Protein AF-A0A7S2ZN43-F1 (afdb_monomer)

Sequence (414 aa):
VHLLRSKPTLCAWQCLNLHALNFLLQSHEDKIRIILNKADLIDSQQLMRVYGALMWSLGKVVKSPEVIRVFLGSFWDQPLALTGKTNEKLFAAEKEDLISDLRGLPHNAALRRVNELVKRARLAKVHALLISHLRSSMPYLWGHEKKQKKLVGRLDQEYRKVSKLHDLAPGDFPSMDKFRAGLERFEISEFPSLSQRLVDVCDVALTRDVPNLILRIQGLEEKQEGQGQGSRLNPPTPKAPHEYSSPNPRPLDNMASPAT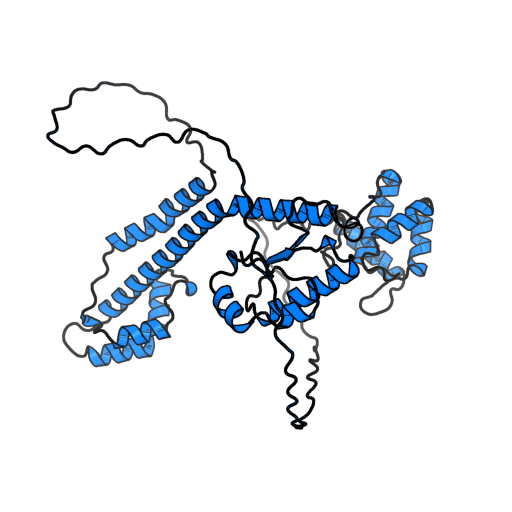NFFDGDVSPMKSASRQLTHDGDLEEEVATWNIQESTENPFSDGFEHDSGFEVGQDDWVVSVADKTKWTNSFYELGPSGHPPTVTGQQVRPIMVDSGLPTQALRKIWDLVDISGRGALDDEEFALAMYVISDAKVNGVESIPDELPRSFLPPSKR

Nearest PDB structures (foldseek):
  4cid-assembly1_A-2  TM=4.606E-01  e=5.670E-20  Mus musculus
  2qpt-assembly1_A-2  TM=4.633E-01  e=4.959E-19  Mus musculus
  5mtv-assembly1_A-2  TM=7.172E-01  e=2.112E-13  Mus musculus
  5mvf-assembly1_A-2  TM=7.390E-01  e=9.733E-13  Mus musculus
  7sox-assembly1_A  TM=4.895E-01  e=5.992E-16  Mus musculus

Mean predicted aligned error: 21.04 Å

Secondary structure (DSSP, 8-state):
-----S---GGGGGGS-HHHHHHHHTTTGGG--EEEETGGGS-HHHHHHHHHHHHHHHHHH---SSPPPEEEE--SSSPPPGGGGGGHHHHHHHHHHHHHHHHHHHHHHHHHHHHHHHHHHHHHHHHHHHHHHHHHTS-SSS-HHHHHHHHHHTHHHHHHHHHHHHT--GGGSPPHHHHHHHHTTS-GGGSPPP-HHHHHHHHHIIIIIHHHHHHHHTT-----PPPPP-----------------PPPPP------------------------------------------------------------------SS-HHHHHHHHHHHHHT--BTTTTBEEHHHHHHHHHHTT--HHHHHHHHHHH-TT-SSEE-HHHHHHHHHHHHHHHHH-GGGS-SS--GGGS-GGG-

pLDDT: mean 72.45, std 26.02, range [23.77, 97.12]

Structure (mmCIF, N/CA/C/O backbone):
data_AF-A0A7S2ZN43-F1
#
_entry.id   AF-A0A7S2ZN43-F1
#
loop_
_atom_site.group_PDB
_atom_site.id
_atom_site.type_symbol
_atom_site.label_atom_id
_atom_site.label_alt_id
_atom_site.label_comp_id
_atom_site.label_asym_id
_atom_site.label_entity_id
_atom_site.label_seq_id
_atom_site.pdbx_PDB_ins_code
_atom_site.Cartn_x
_atom_site.Cartn_y
_atom_site.Cartn_z
_atom_site.occupancy
_atom_site.B_iso_or_equiv
_atom_site.auth_seq_id
_atom_site.auth_comp_id
_atom_site.auth_asym_id
_atom_site.auth_atom_id
_atom_site.pdbx_PDB_model_num
ATOM 1 N N . VAL A 1 1 ? -11.676 2.104 -18.987 1.00 28.34 1 VAL A N 1
ATOM 2 C CA . VAL A 1 1 ? -10.692 2.544 -20.001 1.00 28.34 1 VAL A CA 1
ATOM 3 C C . VAL A 1 1 ? -11.284 3.729 -20.752 1.00 28.34 1 VAL A C 1
ATOM 5 O O . VAL A 1 1 ? -12.098 3.526 -21.642 1.00 28.34 1 VAL A O 1
ATOM 8 N N . HIS A 1 2 ? -10.964 4.962 -20.354 1.00 29.39 2 HIS A N 1
ATOM 9 C CA . HIS A 1 2 ? -11.297 6.135 -21.167 1.00 29.39 2 HIS A CA 1
ATOM 10 C C . HIS A 1 2 ? -10.140 6.372 -22.136 1.00 29.39 2 HIS A C 1
ATOM 12 O O . HIS A 1 2 ? -9.078 6.843 -21.746 1.00 29.39 2 HIS A O 1
ATOM 18 N N . LEU A 1 3 ? -10.330 5.968 -23.392 1.00 30.52 3 LEU A N 1
ATOM 19 C CA . LEU A 1 3 ? -9.360 6.180 -24.461 1.00 30.52 3 LEU A CA 1
ATOM 20 C C . LEU A 1 3 ? -9.508 7.625 -24.961 1.00 30.52 3 LEU A C 1
ATOM 22 O O . LEU A 1 3 ? -10.436 7.937 -25.707 1.00 30.52 3 LEU A O 1
ATOM 26 N N . LEU A 1 4 ? -8.613 8.521 -24.539 1.00 34.06 4 LEU A N 1
ATOM 27 C CA . LEU A 1 4 ? -8.532 9.868 -25.105 1.00 34.06 4 LEU A CA 1
ATOM 28 C C . LEU A 1 4 ? -7.983 9.764 -26.533 1.00 34.06 4 LEU A C 1
ATOM 30 O O . LEU A 1 4 ? -6.807 9.500 -26.774 1.00 34.06 4 LEU A O 1
ATOM 34 N N . ARG A 1 5 ? -8.887 9.913 -27.502 1.00 32.84 5 ARG A N 1
ATOM 35 C CA . ARG A 1 5 ? -8.640 9.765 -28.940 1.00 32.84 5 ARG A CA 1
ATOM 36 C C . ARG A 1 5 ? -8.355 11.128 -29.592 1.00 32.84 5 ARG A C 1
ATOM 38 O O . ARG A 1 5 ? -8.953 11.453 -30.607 1.00 32.84 5 ARG A O 1
ATOM 45 N N . SER A 1 6 ? -7.447 11.939 -29.046 1.00 35.81 6 SER A N 1
ATOM 46 C CA . SER A 1 6 ? -7.035 13.203 -29.686 1.00 35.81 6 SER A CA 1
ATOM 47 C C . SER A 1 6 ? -5.519 13.303 -29.831 1.00 35.81 6 SER A C 1
ATOM 49 O O . SER A 1 6 ? -4.766 12.653 -29.111 1.00 35.81 6 SER A O 1
ATOM 51 N N . LYS A 1 7 ? -5.069 14.060 -30.838 1.00 38.50 7 LYS A N 1
ATOM 52 C CA . LYS A 1 7 ? -3.650 14.351 -31.098 1.00 38.50 7 LYS A CA 1
ATOM 53 C C . LYS A 1 7 ? -2.992 14.956 -29.841 1.00 38.50 7 LYS A C 1
ATOM 55 O O . LYS A 1 7 ? -3.685 15.665 -29.106 1.00 38.50 7 LYS A O 1
ATOM 60 N N . PRO A 1 8 ? -1.692 14.706 -29.590 1.00 39.56 8 PRO A N 1
ATOM 61 C CA . PRO A 1 8 ? -0.999 15.214 -28.414 1.00 39.56 8 PRO A CA 1
ATOM 62 C C . PRO A 1 8 ? -0.679 16.698 -28.626 1.00 39.56 8 PRO A C 1
ATOM 64 O O . PRO A 1 8 ? 0.428 17.078 -28.979 1.00 39.56 8 PRO A O 1
ATOM 67 N N . THR A 1 9 ? -1.678 17.557 -28.469 1.00 40.81 9 THR A N 1
ATOM 68 C CA . THR A 1 9 ? -1.473 19.002 -28.338 1.00 40.81 9 THR A CA 1
ATOM 69 C C . THR A 1 9 ? -1.772 19.386 -26.898 1.00 40.81 9 THR A C 1
ATOM 71 O O . THR A 1 9 ? -2.823 19.005 -26.380 1.00 40.81 9 THR A O 1
ATOM 74 N N . LEU A 1 10 ? -0.872 20.158 -26.278 1.00 39.22 10 LEU A N 1
ATOM 75 C CA . LEU A 1 10 ? -0.950 20.687 -24.903 1.00 39.22 10 LEU A CA 1
ATOM 76 C C . LEU A 1 10 ? -2.352 21.193 -24.495 1.00 39.22 10 LEU A C 1
ATOM 78 O O . LEU A 1 10 ? -2.755 21.031 -23.348 1.00 39.22 10 LEU A O 1
ATOM 82 N N . CYS A 1 11 ? -3.128 21.726 -25.443 1.00 35.09 11 CYS A N 1
ATOM 83 C CA . CYS A 1 11 ? -4.494 22.217 -25.231 1.00 35.09 11 CYS A CA 1
ATOM 84 C C . CYS A 1 11 ? -5.530 21.145 -24.831 1.00 35.09 11 CYS A C 1
ATOM 86 O O . CYS A 1 11 ? -6.485 21.468 -24.134 1.00 35.09 11 CYS A O 1
ATOM 88 N N . ALA A 1 12 ? -5.380 19.876 -25.231 1.00 38.94 12 ALA A N 1
ATOM 89 C CA . ALA A 1 12 ? -6.409 18.859 -24.966 1.00 38.94 12 ALA A CA 1
ATOM 90 C C . ALA A 1 12 ? -6.491 18.454 -23.479 1.00 38.94 12 ALA A C 1
ATOM 92 O O . ALA A 1 12 ? -7.542 18.019 -23.012 1.00 38.94 12 ALA A O 1
ATOM 93 N N . TRP A 1 13 ? -5.401 18.628 -22.725 1.00 45.47 13 TRP A N 1
ATOM 94 C CA . TRP A 1 13 ? -5.322 18.227 -21.318 1.00 45.47 13 TRP A CA 1
ATOM 95 C C . TRP A 1 13 ? -5.844 19.289 -20.344 1.00 45.47 13 TRP A C 1
ATOM 97 O O . TRP A 1 13 ? -6.286 18.933 -19.255 1.00 45.47 13 TRP A O 1
ATOM 107 N N . GLN A 1 14 ? -5.915 20.563 -20.754 1.00 39.22 14 GLN A N 1
ATOM 108 C CA . GLN A 1 14 ? -6.600 21.616 -19.985 1.00 39.22 14 GLN A CA 1
ATOM 109 C C . GLN A 1 14 ? -8.124 21.407 -19.900 1.00 39.22 14 GLN A C 1
ATOM 111 O O . GLN A 1 14 ? -8.769 21.987 -19.031 1.00 39.22 14 GLN A O 1
ATOM 116 N N . CYS A 1 15 ? -8.708 20.561 -20.757 1.00 42.09 15 CYS A N 1
ATOM 117 C CA . CYS A 1 15 ? -10.147 20.277 -20.776 1.00 42.09 15 CYS A CA 1
ATOM 118 C C . CYS A 1 15 ? -10.557 19.006 -20.020 1.00 42.09 15 CYS A C 1
ATOM 120 O O . CYS A 1 15 ? -11.745 18.669 -20.011 1.00 42.09 15 CYS A O 1
ATOM 122 N N . LEU A 1 16 ? -9.628 18.278 -19.388 1.00 51.59 16 LEU A N 1
ATOM 123 C CA . LEU A 1 16 ? -10.029 17.178 -18.517 1.00 51.59 16 LEU A CA 1
ATOM 124 C C . LEU A 1 16 ? -10.727 17.795 -17.300 1.00 51.59 16 LEU A C 1
ATOM 126 O O . LEU A 1 16 ? -10.144 18.613 -16.597 1.00 51.59 16 LEU A O 1
ATOM 130 N N . ASN A 1 17 ? -11.996 17.459 -17.070 1.00 55.09 17 ASN A N 1
ATOM 131 C CA . ASN A 1 17 ? -12.773 18.018 -15.967 1.00 55.09 17 ASN A CA 1
ATOM 132 C C . ASN A 1 17 ? -12.228 17.466 -14.632 1.00 55.09 17 ASN A C 1
ATOM 134 O O . ASN A 1 17 ? -12.716 16.460 -14.115 1.00 55.09 17 ASN A O 1
ATOM 138 N N . LEU A 1 18 ? -11.161 18.094 -14.117 1.00 54.41 18 LEU A N 1
ATOM 139 C CA . LEU A 1 18 ? -10.381 17.667 -12.947 1.00 54.41 18 LEU A CA 1
ATOM 140 C C . LEU A 1 18 ? -11.270 17.390 -11.720 1.00 54.41 18 LEU A C 1
ATOM 142 O O . LEU A 1 18 ? -10.973 16.497 -10.930 1.00 54.41 18 LEU A O 1
ATOM 146 N N . HIS A 1 19 ? -12.395 18.101 -11.592 1.00 55.22 19 HIS A N 1
ATOM 147 C CA . HIS A 1 19 ? -13.371 17.902 -10.518 1.00 55.22 19 HIS A CA 1
ATOM 148 C C . HIS A 1 19 ? -14.107 16.555 -10.600 1.00 55.22 19 HIS A C 1
ATOM 150 O O . HIS A 1 19 ? -14.265 15.883 -9.582 1.00 55.22 19 HIS A O 1
ATOM 156 N N . ALA A 1 20 ? -14.524 16.130 -11.797 1.00 57.75 20 ALA A N 1
ATOM 157 C CA . ALA A 1 20 ? -15.157 14.824 -11.994 1.00 57.75 20 ALA A CA 1
ATOM 158 C C . ALA A 1 20 ? -14.153 13.676 -11.800 1.00 57.75 20 ALA A C 1
ATOM 160 O O . ALA A 1 20 ? -14.502 12.623 -11.264 1.00 57.75 20 ALA A O 1
ATOM 161 N N . LEU A 1 21 ? -12.892 13.900 -12.186 1.00 60.69 21 LEU A N 1
ATOM 162 C CA . LEU A 1 21 ? -11.811 12.943 -11.980 1.00 60.69 21 LEU A CA 1
ATOM 163 C C . LEU A 1 21 ? -11.534 12.741 -10.480 1.00 60.69 21 LEU A C 1
ATOM 165 O O . LEU A 1 21 ? -11.460 11.607 -10.030 1.00 60.69 21 LEU A O 1
ATOM 169 N N . ASN A 1 22 ? -11.489 13.815 -9.687 1.00 60.47 22 ASN A N 1
ATOM 170 C CA . ASN A 1 22 ? -11.260 13.754 -8.238 1.00 60.47 22 ASN A CA 1
ATOM 171 C C . ASN A 1 22 ? -12.237 12.803 -7.512 1.00 60.47 22 ASN A C 1
ATOM 173 O O . ASN A 1 22 ? -11.821 11.972 -6.708 1.00 60.47 22 ASN A O 1
ATOM 177 N N . PHE A 1 23 ? -13.532 12.867 -7.845 1.00 59.72 23 PHE A N 1
ATOM 178 C CA . PHE A 1 23 ? -14.548 12.014 -7.216 1.00 59.72 23 PHE A CA 1
ATOM 179 C C . PHE A 1 23 ? -14.416 10.533 -7.616 1.00 59.72 23 PHE A C 1
ATOM 181 O O . PHE A 1 23 ? -14.664 9.643 -6.806 1.00 59.72 23 PHE A O 1
ATOM 188 N N . LEU A 1 24 ? -13.996 10.260 -8.856 1.00 57.81 24 LEU A N 1
ATOM 189 C CA . LEU A 1 24 ? -13.744 8.902 -9.352 1.00 57.81 24 LEU A CA 1
ATOM 190 C C . LEU A 1 24 ? -12.450 8.296 -8.789 1.00 57.81 24 LEU A C 1
ATOM 192 O O . LEU A 1 24 ? -12.391 7.083 -8.583 1.00 57.81 24 LEU A O 1
ATOM 196 N N . LEU A 1 25 ? -11.427 9.123 -8.553 1.00 62.91 25 LEU A N 1
ATOM 197 C CA . LEU A 1 25 ? -10.108 8.683 -8.098 1.00 62.91 25 LEU A CA 1
ATOM 198 C C . LEU A 1 25 ? -10.122 8.293 -6.611 1.00 62.91 25 LEU A C 1
ATOM 200 O O . LEU A 1 25 ? -9.711 7.184 -6.291 1.00 62.91 25 LEU A O 1
ATOM 204 N N . GLN A 1 26 ? -10.690 9.122 -5.723 1.00 61.00 26 GLN A N 1
ATOM 205 C CA . GLN A 1 26 ? -10.541 9.006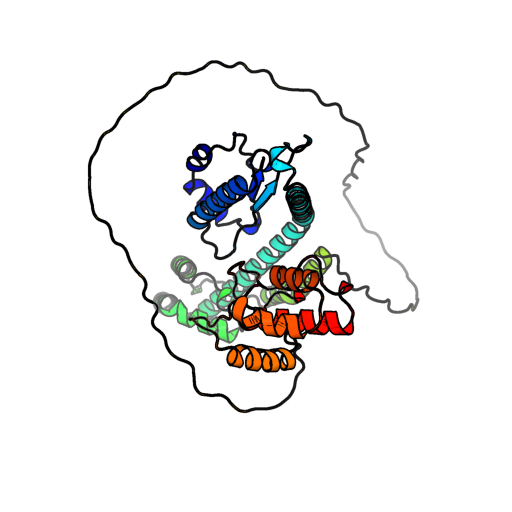 -4.256 1.00 61.00 26 GLN A CA 1
ATOM 206 C C . GLN A 1 26 ? -10.957 7.665 -3.618 1.00 61.00 26 GLN A C 1
ATOM 208 O O . GLN A 1 26 ? -10.573 7.384 -2.488 1.00 61.00 26 GLN A O 1
ATOM 213 N N . SER A 1 27 ? -11.773 6.842 -4.284 1.00 57.72 27 SER A N 1
ATOM 214 C CA . SER A 1 27 ? -12.232 5.549 -3.738 1.00 57.72 27 SER A CA 1
ATOM 215 C C . SER A 1 27 ? -11.644 4.323 -4.443 1.00 57.72 27 SER A C 1
ATOM 217 O O . SER A 1 27 ? -11.909 3.192 -4.026 1.00 57.72 27 SER A O 1
ATOM 219 N N . HIS A 1 28 ? -10.907 4.513 -5.541 1.00 65.94 28 HIS A N 1
ATOM 220 C CA . HIS A 1 28 ? -10.516 3.442 -6.464 1.00 65.94 28 HIS A CA 1
ATOM 221 C C . HIS A 1 28 ? -9.102 3.614 -7.034 1.00 65.94 28 HIS A C 1
ATOM 223 O O . HIS A 1 28 ? -8.819 3.069 -8.100 1.00 65.94 28 HIS A O 1
ATOM 229 N N . GLU A 1 29 ? -8.229 4.370 -6.365 1.00 64.75 29 GLU A N 1
ATOM 230 C CA . GLU A 1 29 ? -6.869 4.694 -6.834 1.00 64.75 29 GLU A CA 1
ATOM 231 C C . GLU A 1 29 ? -6.078 3.442 -7.244 1.00 64.75 29 GLU A C 1
ATOM 233 O O . GLU A 1 29 ? -5.477 3.396 -8.315 1.00 64.75 29 GLU A O 1
ATOM 238 N N . ASP A 1 30 ? -6.218 2.361 -6.477 1.00 64.31 30 ASP A N 1
ATOM 239 C CA . ASP A 1 30 ? -5.614 1.049 -6.719 1.00 64.31 30 ASP A CA 1
ATOM 240 C C . ASP A 1 30 ? -6.095 0.350 -8.011 1.00 64.31 30 ASP A C 1
ATOM 242 O O . ASP A 1 30 ? -5.441 -0.564 -8.520 1.00 64.31 30 ASP A O 1
ATOM 246 N N . LYS A 1 31 ? -7.242 0.764 -8.566 1.00 71.50 31 LYS A N 1
ATOM 247 C CA . LYS A 1 31 ? -7.827 0.267 -9.831 1.00 71.50 31 LYS A CA 1
ATOM 248 C C . LYS A 1 31 ? -7.444 1.111 -11.034 1.00 71.50 31 LYS A C 1
ATOM 250 O O . LYS A 1 31 ? -7.784 0.748 -12.162 1.00 71.50 31 LYS A O 1
ATOM 255 N N . ILE A 1 32 ? -6.824 2.258 -10.804 1.00 79.00 32 ILE A N 1
ATOM 256 C CA . ILE A 1 32 ? -6.543 3.214 -11.858 1.00 79.00 32 ILE A CA 1
ATOM 257 C C . ILE A 1 32 ? -5.178 2.887 -12.445 1.00 79.00 32 ILE A C 1
ATOM 259 O O . ILE A 1 32 ? -4.205 2.612 -11.745 1.00 79.00 32 ILE A O 1
ATOM 263 N N . ARG A 1 33 ? -5.141 2.856 -13.772 1.00 85.44 33 ARG A N 1
ATOM 264 C CA . ARG A 1 33 ? -3.932 2.713 -14.573 1.00 85.44 33 ARG A CA 1
ATOM 265 C C . ARG A 1 33 ? -3.956 3.846 -15.572 1.00 85.44 33 ARG A C 1
ATOM 267 O O . ARG A 1 33 ? -4.944 4.014 -16.291 1.00 85.44 33 ARG A O 1
ATOM 274 N N . ILE A 1 34 ? -2.909 4.653 -15.564 1.00 89.62 34 ILE A N 1
ATOM 275 C CA . ILE A 1 34 ? -2.800 5.806 -16.448 1.00 89.62 34 ILE A CA 1
ATOM 276 C C . ILE A 1 34 ? -1.918 5.390 -17.613 1.00 89.62 34 ILE A C 1
ATOM 278 O O . ILE A 1 34 ? -0.856 4.822 -17.407 1.00 89.62 34 ILE A O 1
ATOM 282 N N . ILE A 1 35 ? -2.372 5.639 -18.837 1.00 93.69 35 ILE A N 1
ATOM 283 C CA . ILE A 1 35 ? -1.641 5.268 -20.049 1.00 93.69 35 ILE A CA 1
ATOM 284 C C . ILE A 1 35 ? -1.397 6.543 -20.849 1.00 93.69 35 ILE A C 1
ATOM 286 O O . ILE A 1 35 ? -2.353 7.171 -21.314 1.00 93.69 35 ILE A O 1
ATOM 290 N N . LEU A 1 36 ? -0.129 6.912 -21.032 1.00 93.69 36 LEU A N 1
ATOM 291 C CA . LEU A 1 36 ? 0.262 7.971 -21.956 1.00 93.69 36 LEU A CA 1
ATOM 292 C C . LEU A 1 36 ? 0.466 7.352 -23.339 1.00 93.69 36 LEU A C 1
ATOM 294 O O . LEU A 1 36 ? 1.551 6.895 -23.695 1.00 93.69 36 LEU A O 1
ATOM 298 N N . ASN A 1 37 ? -0.629 7.290 -24.092 1.00 93.19 37 ASN A N 1
ATOM 299 C CA . ASN A 1 37 ? -0.652 6.663 -25.407 1.00 93.19 37 ASN A CA 1
ATOM 300 C C . ASN A 1 37 ? -0.057 7.578 -26.495 1.00 93.19 37 ASN A C 1
ATOM 302 O O . ASN A 1 37 ? -0.102 8.803 -26.372 1.00 93.19 37 ASN A O 1
ATOM 306 N N . LYS A 1 38 ? 0.384 6.982 -27.611 1.00 92.12 38 LYS A N 1
ATOM 307 C CA . LYS A 1 38 ? 0.992 7.661 -28.772 1.00 92.12 38 LYS A CA 1
ATOM 308 C C . LYS A 1 38 ? 2.309 8.368 -28.447 1.00 92.12 38 LYS A C 1
ATOM 310 O O . LYS A 1 38 ? 2.640 9.382 -29.063 1.00 92.12 38 LYS A O 1
ATOM 315 N N . ALA A 1 39 ? 3.042 7.840 -27.470 1.00 91.88 39 ALA A N 1
ATOM 316 C CA . ALA A 1 39 ? 4.336 8.374 -27.060 1.00 91.88 39 ALA A CA 1
ATOM 317 C C . ALA A 1 39 ? 5.392 8.295 -28.178 1.00 91.88 39 ALA A C 1
ATOM 319 O O . ALA A 1 39 ? 6.351 9.057 -28.164 1.00 91.88 39 ALA A O 1
ATOM 320 N N . ASP A 1 40 ? 5.198 7.424 -29.173 1.00 91.56 40 ASP A N 1
ATOM 321 C CA . ASP A 1 40 ? 6.091 7.289 -30.328 1.00 91.56 40 ASP A CA 1
ATOM 322 C C . ASP A 1 40 ? 6.051 8.471 -31.310 1.00 91.56 40 ASP A C 1
ATOM 324 O O . ASP A 1 40 ? 6.963 8.635 -32.118 1.00 91.56 40 ASP A O 1
ATOM 328 N N . LEU A 1 41 ? 5.008 9.304 -31.253 1.00 90.12 41 LEU A N 1
ATOM 329 C CA . LEU A 1 41 ? 4.836 10.443 -32.162 1.00 90.12 41 LEU A CA 1
ATOM 330 C C . LEU A 1 41 ? 5.673 11.673 -31.780 1.00 90.12 41 LEU A C 1
ATOM 332 O O . LEU A 1 41 ? 5.679 12.652 -32.527 1.00 90.12 41 LEU A O 1
ATOM 336 N N . ILE A 1 42 ? 6.337 11.645 -30.626 1.00 88.88 42 ILE A N 1
ATOM 337 C CA . ILE A 1 42 ? 7.120 12.752 -30.074 1.00 88.88 42 ILE A CA 1
ATOM 338 C C . ILE A 1 42 ? 8.526 12.273 -29.708 1.00 88.88 42 ILE A C 1
ATOM 340 O O . ILE A 1 42 ? 8.740 11.093 -29.436 1.00 88.88 42 ILE A O 1
ATOM 344 N N . ASP A 1 43 ? 9.497 13.187 -29.731 1.00 87.06 43 ASP A N 1
ATOM 345 C CA . ASP A 1 43 ? 10.875 12.882 -29.334 1.00 87.06 43 ASP A CA 1
ATOM 346 C C . ASP A 1 43 ? 11.006 12.708 -27.807 1.00 87.06 43 ASP A C 1
ATOM 348 O O . ASP A 1 43 ? 10.095 13.036 -27.041 1.00 87.06 43 ASP A O 1
ATOM 352 N N . SER A 1 44 ? 12.152 12.202 -27.342 1.00 85.88 44 SER A N 1
ATOM 353 C CA . SER A 1 44 ? 12.377 11.924 -25.917 1.00 85.88 44 SER A CA 1
ATOM 354 C C . SER A 1 44 ? 12.271 13.175 -25.029 1.00 85.88 44 SER A C 1
ATOM 356 O O . SER A 1 44 ? 11.759 13.087 -23.915 1.00 85.88 44 SER A O 1
ATOM 358 N N . GLN A 1 45 ? 12.691 14.357 -25.499 1.00 85.81 45 GLN A N 1
ATOM 359 C CA . GLN A 1 45 ? 12.600 15.586 -24.699 1.00 85.81 45 GLN A CA 1
ATOM 360 C C . GLN A 1 45 ? 11.149 16.050 -24.555 1.00 85.81 45 GLN A C 1
ATOM 362 O O . GLN A 1 45 ? 10.707 16.421 -23.465 1.00 85.81 45 GLN A O 1
ATOM 367 N N . GLN A 1 46 ? 10.389 16.019 -25.647 1.00 85.06 46 GLN A N 1
ATOM 368 C CA . GLN A 1 46 ? 8.965 16.326 -25.649 1.00 85.06 46 GLN A CA 1
ATOM 369 C C . GLN A 1 46 ? 8.185 15.317 -24.809 1.00 85.06 46 GLN A C 1
ATOM 371 O O . GLN A 1 46 ? 7.311 15.724 -24.046 1.00 85.06 46 GLN A O 1
ATOM 376 N N . LEU A 1 47 ? 8.533 14.031 -24.885 1.00 87.81 47 LEU A N 1
ATOM 377 C CA . LEU A 1 47 ? 7.933 12.983 -24.065 1.00 87.81 47 LEU A CA 1
ATOM 378 C C . LEU A 1 47 ? 8.094 13.278 -22.574 1.00 87.81 47 LEU A C 1
ATOM 380 O O . LEU A 1 47 ? 7.099 13.278 -21.849 1.00 87.81 47 LEU A O 1
ATOM 384 N N . MET A 1 48 ? 9.303 13.625 -22.128 1.00 88.69 48 MET A N 1
ATOM 385 C CA . MET A 1 48 ? 9.547 13.982 -20.728 1.00 88.69 48 MET A CA 1
ATOM 386 C C . MET A 1 48 ? 8.803 15.252 -20.302 1.00 88.69 48 MET A C 1
ATOM 388 O O . MET A 1 48 ? 8.284 15.312 -19.188 1.00 88.69 48 MET A O 1
ATOM 392 N N . ARG A 1 49 ? 8.672 16.248 -21.190 1.00 87.38 49 ARG A N 1
ATOM 393 C CA . ARG A 1 49 ? 7.870 17.457 -20.917 1.00 87.38 49 ARG A CA 1
ATOM 394 C C . ARG A 1 49 ? 6.386 17.134 -20.750 1.00 87.38 49 ARG A C 1
ATOM 396 O O . ARG A 1 49 ? 5.756 17.635 -19.822 1.00 87.38 49 ARG A O 1
ATOM 403 N N . VAL A 1 50 ? 5.827 16.296 -21.625 1.00 86.75 50 VAL A N 1
ATOM 404 C CA . VAL A 1 50 ? 4.419 15.870 -21.549 1.00 86.75 50 VAL A CA 1
ATOM 405 C C . VAL A 1 50 ? 4.179 15.015 -20.304 1.00 86.75 50 VAL A C 1
ATOM 407 O O . VAL A 1 50 ? 3.188 15.223 -19.607 1.00 86.75 50 VAL A O 1
ATOM 410 N N . TYR A 1 51 ? 5.097 14.101 -19.988 1.00 87.62 51 TYR A N 1
ATOM 411 C CA . TYR A 1 51 ? 5.039 13.273 -18.786 1.00 87.62 51 TYR A CA 1
ATOM 412 C C . TYR A 1 51 ? 5.083 14.112 -17.503 1.00 87.62 51 TYR A C 1
ATOM 414 O O . TYR A 1 51 ? 4.218 13.968 -16.640 1.00 87.62 51 TYR A O 1
ATOM 422 N N . GLY A 1 52 ? 6.037 15.042 -17.399 1.00 87.50 52 GLY A N 1
ATOM 423 C CA . GLY A 1 52 ? 6.146 15.945 -16.253 1.00 87.50 52 GLY A CA 1
ATOM 424 C C . GLY A 1 52 ? 4.895 16.806 -16.072 1.00 87.50 52 GLY A C 1
ATOM 425 O O . GLY A 1 52 ? 4.379 16.916 -14.961 1.00 87.50 52 GLY A O 1
ATOM 426 N N . ALA A 1 53 ? 4.346 17.348 -17.166 1.00 87.19 53 ALA A N 1
ATOM 427 C CA . ALA A 1 53 ? 3.094 18.104 -17.130 1.00 87.19 53 ALA A CA 1
ATOM 428 C C . ALA A 1 53 ? 1.909 17.248 -16.644 1.00 87.19 53 ALA A C 1
ATOM 430 O O . ALA A 1 53 ? 1.115 17.710 -15.823 1.00 87.19 53 ALA A O 1
ATOM 431 N N . LEU A 1 54 ? 1.811 15.993 -17.099 1.00 85.50 54 LEU A N 1
ATOM 432 C CA . LEU A 1 54 ? 0.785 15.048 -16.654 1.00 85.50 54 LEU A CA 1
ATOM 433 C C . LEU A 1 54 ? 0.891 14.772 -15.149 1.00 85.50 54 LEU A C 1
ATOM 435 O O . LEU A 1 54 ? -0.106 14.891 -14.439 1.00 85.50 54 LEU A O 1
ATOM 439 N N . MET A 1 55 ? 2.086 14.440 -14.657 1.00 84.50 55 MET A N 1
ATOM 440 C CA . MET A 1 55 ? 2.308 14.147 -13.237 1.00 84.50 55 MET A CA 1
ATOM 441 C C . MET A 1 55 ? 2.045 15.367 -12.353 1.00 84.50 55 MET A C 1
ATOM 443 O O . MET A 1 55 ? 1.413 15.241 -11.305 1.00 84.50 55 MET A O 1
ATOM 447 N N . TRP A 1 56 ? 2.435 16.560 -12.809 1.00 86.12 56 TRP A N 1
ATOM 448 C CA . TRP A 1 56 ? 2.122 17.813 -12.125 1.00 86.12 56 TRP A CA 1
ATOM 449 C C . TRP A 1 56 ? 0.612 18.033 -11.995 1.00 86.12 56 TRP A C 1
ATOM 451 O O . TRP A 1 56 ? 0.120 18.362 -10.916 1.00 86.12 56 TRP A O 1
ATOM 461 N N . SER A 1 57 ? -0.145 17.822 -13.077 1.00 84.94 57 SER A N 1
ATOM 462 C CA . SER A 1 57 ? -1.607 17.919 -13.043 1.00 84.94 57 SER A CA 1
ATOM 463 C C . SER A 1 57 ? -2.239 16.850 -12.152 1.00 84.94 57 SER A C 1
ATOM 465 O O . SER A 1 57 ? -3.153 17.166 -11.392 1.00 84.94 57 SER A O 1
ATOM 467 N N . LEU A 1 58 ? -1.745 15.610 -12.195 1.00 80.94 58 LEU A N 1
ATOM 468 C CA . LEU A 1 58 ? -2.226 14.530 -11.332 1.00 80.94 58 LEU A CA 1
ATOM 469 C C . LEU A 1 58 ? -2.001 14.845 -9.854 1.00 80.94 58 LEU A C 1
ATOM 471 O O . LEU A 1 58 ? -2.928 14.666 -9.074 1.00 80.94 58 LEU A O 1
ATOM 475 N N . GLY A 1 59 ? -0.849 15.406 -9.479 1.00 81.38 59 GLY A N 1
ATOM 476 C CA . GLY A 1 59 ? -0.560 15.804 -8.097 1.00 81.38 59 GLY A CA 1
ATOM 477 C C . GLY A 1 59 ? -1.486 16.894 -7.539 1.00 81.38 59 GLY A C 1
ATOM 478 O O . GLY A 1 59 ? -1.590 17.053 -6.327 1.00 81.38 59 GLY A O 1
ATOM 479 N N . LYS A 1 60 ? -2.202 17.643 -8.391 1.00 82.25 60 LYS A N 1
ATOM 480 C CA . LYS A 1 60 ? -3.242 18.592 -7.943 1.00 82.25 60 LYS A CA 1
ATOM 481 C C . LYS A 1 60 ? -4.590 17.924 -7.665 1.00 82.25 60 LYS A C 1
ATOM 483 O O . LYS A 1 60 ? -5.428 18.512 -6.985 1.00 82.25 60 LYS A O 1
ATOM 488 N N . VAL A 1 61 ? -4.821 16.731 -8.213 1.00 76.88 61 VAL A N 1
ATOM 489 C CA . VAL A 1 61 ? -6.116 16.030 -8.169 1.00 76.88 61 VAL A CA 1
ATOM 490 C C . VAL A 1 61 ? -6.073 14.837 -7.225 1.00 76.88 61 VAL A C 1
ATOM 492 O O . VAL A 1 61 ? -7.014 14.611 -6.468 1.00 76.88 61 VAL A O 1
ATOM 495 N N . VAL A 1 62 ? -4.989 14.071 -7.284 1.00 74.38 62 VAL A N 1
ATOM 496 C CA . VAL A 1 62 ? -4.739 12.896 -6.458 1.00 74.38 62 VAL A CA 1
ATOM 497 C C . VAL A 1 62 ? -4.250 13.391 -5.104 1.00 74.38 62 VAL A C 1
ATOM 499 O O . VAL A 1 62 ? -3.220 14.050 -5.013 1.00 74.38 62 VAL A O 1
ATOM 502 N N . LYS A 1 63 ? -5.016 13.102 -4.051 1.00 70.75 63 LYS A N 1
ATOM 503 C CA . LYS A 1 63 ? -4.703 13.519 -2.672 1.00 70.75 63 LYS A CA 1
ATOM 504 C C . LYS A 1 63 ? -3.911 12.464 -1.893 1.00 70.75 63 LYS A C 1
ATOM 506 O O . LYS A 1 63 ? -3.746 12.600 -0.684 1.00 70.75 63 LYS A O 1
ATOM 511 N N . SER A 1 64 ? -3.473 11.413 -2.576 1.00 66.94 64 SER A N 1
ATOM 512 C CA . SER A 1 64 ? -2.714 10.313 -1.998 1.00 66.94 64 SER A CA 1
ATOM 513 C C . SER A 1 64 ? -1.216 10.614 -2.004 1.00 66.94 64 SER A C 1
ATOM 515 O O . SER A 1 64 ? -0.724 11.182 -2.981 1.00 66.94 64 SER A O 1
ATOM 517 N N . PRO A 1 65 ? -0.482 10.242 -0.939 1.00 68.19 65 PRO A N 1
ATOM 518 C CA . PRO A 1 65 ? 0.976 10.324 -0.927 1.00 68.19 65 PRO A CA 1
ATOM 519 C C . PRO A 1 65 ? 1.633 9.307 -1.878 1.00 68.19 65 PRO A C 1
ATOM 521 O O . PRO A 1 65 ? 2.825 9.416 -2.151 1.00 68.19 65 PRO A O 1
ATOM 524 N N . GLU A 1 66 ? 0.881 8.324 -2.386 1.00 70.75 66 GLU A N 1
ATOM 525 C CA . GLU A 1 66 ? 1.382 7.318 -3.324 1.00 70.75 66 GLU A CA 1
ATOM 526 C C . GLU A 1 66 ? 1.360 7.831 -4.772 1.00 70.75 66 GLU A C 1
ATOM 528 O O . GLU A 1 66 ? 0.355 8.345 -5.271 1.00 70.75 66 GLU A O 1
ATOM 533 N N . VAL A 1 67 ? 2.478 7.657 -5.481 1.00 75.12 67 VAL A N 1
ATOM 534 C CA . VAL A 1 67 ? 2.604 8.068 -6.884 1.00 75.12 67 VAL A CA 1
ATOM 535 C C . VAL A 1 67 ? 1.899 7.055 -7.788 1.00 75.12 67 VAL A C 1
ATOM 537 O O . VAL A 1 67 ? 2.278 5.886 -7.850 1.00 75.12 67 VAL A O 1
ATOM 540 N N . ILE A 1 68 ? 0.893 7.507 -8.542 1.00 79.19 68 ILE A N 1
ATOM 541 C CA . ILE A 1 68 ? 0.201 6.654 -9.517 1.00 79.19 68 ILE A CA 1
ATOM 542 C C . ILE A 1 68 ? 1.141 6.324 -10.682 1.00 79.19 68 ILE A C 1
ATOM 544 O O . ILE A 1 68 ? 1.667 7.223 -11.340 1.00 79.19 68 ILE A O 1
ATOM 548 N N . ARG A 1 69 ? 1.292 5.029 -10.986 1.00 85.88 69 ARG A N 1
ATOM 549 C CA . ARG A 1 69 ? 2.074 4.562 -12.137 1.00 85.88 69 ARG A CA 1
ATOM 550 C C . ARG A 1 69 ? 1.419 4.955 -13.469 1.00 85.88 69 ARG A C 1
ATOM 552 O O . ARG A 1 69 ? 0.221 4.738 -13.681 1.00 85.88 69 ARG A O 1
ATOM 559 N N . VAL A 1 70 ? 2.234 5.479 -14.383 1.00 90.94 70 VAL A N 1
ATOM 560 C CA . VAL A 1 70 ? 1.853 5.847 -15.752 1.00 90.94 70 VAL A CA 1
ATOM 561 C C . VAL A 1 70 ? 2.610 4.964 -16.739 1.00 90.94 70 VAL A C 1
ATOM 563 O O . VAL A 1 70 ? 3.833 4.925 -16.696 1.00 90.94 70 VAL A O 1
ATOM 566 N N . PHE A 1 71 ? 1.888 4.307 -17.645 1.00 93.81 71 PHE A N 1
ATOM 567 C CA . PHE A 1 71 ? 2.468 3.458 -18.682 1.00 93.81 71 PHE A CA 1
ATOM 568 C C . PHE A 1 71 ? 2.682 4.236 -19.975 1.00 93.81 71 PHE A C 1
ATOM 570 O O . PHE A 1 71 ? 1.737 4.828 -20.512 1.00 93.81 71 PHE A O 1
ATOM 577 N N . LEU A 1 72 ? 3.915 4.240 -20.476 1.00 93.50 72 LEU A N 1
ATOM 578 C CA . LEU A 1 72 ? 4.315 4.996 -21.664 1.00 93.50 72 LEU A CA 1
ATOM 579 C C . LEU A 1 72 ? 4.331 4.100 -22.901 1.00 93.50 72 LEU A C 1
ATOM 581 O O . LEU A 1 72 ? 4.937 3.034 -22.893 1.00 93.50 72 LEU A O 1
ATOM 585 N N . GLY A 1 73 ? 3.737 4.550 -24.004 1.00 91.56 73 GLY A N 1
ATOM 586 C CA . GLY A 1 73 ? 3.924 3.854 -25.273 1.00 91.56 73 GLY A CA 1
ATOM 587 C C . GLY A 1 73 ? 2.858 4.141 -26.308 1.00 91.56 73 GLY A C 1
ATOM 588 O O . GLY A 1 73 ? 2.051 5.063 -26.184 1.00 91.56 73 GLY A O 1
ATOM 589 N N . SER A 1 74 ? 2.857 3.309 -27.342 1.00 91.31 74 SER A N 1
ATOM 590 C CA . SER A 1 74 ? 1.873 3.347 -28.419 1.00 91.31 74 SER A CA 1
ATOM 591 C C . SER A 1 74 ? 1.217 1.983 -28.537 1.00 91.31 74 SER A C 1
ATOM 593 O O . SER A 1 74 ? 1.768 1.039 -29.097 1.00 91.31 74 SER A O 1
ATOM 595 N N . PHE A 1 75 ? 0.035 1.871 -27.935 1.00 90.06 75 PHE A N 1
ATOM 596 C CA . PHE A 1 75 ? -0.676 0.608 -27.746 1.00 90.06 75 PHE A CA 1
ATOM 597 C C . PHE A 1 75 ? -1.571 0.315 -28.954 1.00 90.06 75 PHE A C 1
ATOM 599 O O . PHE A 1 75 ? -2.796 0.423 -28.888 1.00 90.06 75 PHE A O 1
ATOM 606 N N . TRP A 1 76 ? -0.934 0.002 -30.080 1.00 87.44 76 TRP A N 1
ATOM 607 C CA . TRP A 1 76 ? -1.567 -0.375 -31.344 1.00 87.44 76 TRP A CA 1
ATOM 608 C C . TRP A 1 76 ? -0.681 -1.348 -32.130 1.00 87.44 76 TRP A C 1
ATOM 610 O O . TRP A 1 76 ? 0.475 -1.565 -31.773 1.00 87.44 76 TRP A O 1
ATOM 620 N N . ASP A 1 77 ? -1.215 -1.902 -33.216 1.00 87.75 77 ASP A N 1
ATOM 621 C CA . ASP A 1 77 ? -0.508 -2.891 -34.042 1.00 87.75 77 ASP A CA 1
ATOM 622 C C . ASP A 1 77 ? 0.328 -2.258 -35.170 1.00 87.75 77 ASP A C 1
ATOM 624 O O . ASP A 1 77 ? 0.849 -2.957 -36.036 1.00 87.75 77 ASP A O 1
ATOM 628 N N . GLN A 1 78 ? 0.441 -0.927 -35.192 1.00 88.81 78 GLN A N 1
ATOM 629 C CA . GLN A 1 78 ? 1.221 -0.211 -36.201 1.00 88.81 78 GLN A CA 1
ATOM 630 C C . GLN A 1 78 ? 2.703 -0.127 -35.800 1.00 88.81 78 GLN A C 1
ATOM 632 O O . GLN A 1 78 ? 3.005 -0.034 -34.606 1.00 88.81 78 GLN A O 1
ATOM 637 N N . PRO A 1 79 ? 3.633 -0.101 -36.776 1.00 87.44 79 PRO A N 1
ATOM 638 C CA . PRO A 1 79 ? 5.044 0.152 -36.503 1.00 87.44 79 PRO A CA 1
ATOM 639 C C . PRO A 1 79 ? 5.246 1.482 -35.771 1.00 87.44 79 PRO A C 1
ATOM 641 O O . PRO A 1 79 ? 4.539 2.454 -36.046 1.00 87.44 79 PRO A O 1
ATOM 644 N N . LEU A 1 80 ? 6.245 1.542 -34.886 1.00 88.50 80 LEU A N 1
ATOM 645 C CA . LEU A 1 80 ? 6.612 2.787 -34.210 1.00 88.50 80 LEU A CA 1
ATOM 646 C C . LEU A 1 80 ? 7.016 3.853 -35.233 1.00 88.50 80 LEU A C 1
ATOM 648 O O . LEU A 1 80 ? 7.792 3.588 -36.163 1.00 88.50 80 LEU A O 1
ATOM 652 N N . ALA A 1 81 ? 6.526 5.075 -35.030 1.00 86.44 81 ALA A N 1
ATOM 653 C CA . ALA A 1 81 ? 6.985 6.229 -35.781 1.00 86.44 81 ALA A CA 1
ATOM 654 C C . ALA A 1 81 ? 8.503 6.402 -35.623 1.00 86.44 81 ALA A C 1
ATOM 656 O O . ALA A 1 81 ? 9.080 6.128 -34.570 1.00 86.44 81 ALA A O 1
ATOM 657 N N . LEU A 1 82 ? 9.160 6.876 -36.687 1.00 79.00 82 LEU A N 1
ATOM 658 C CA . LEU A 1 82 ? 10.619 7.015 -36.733 1.00 79.00 82 LEU A CA 1
ATOM 659 C C . LEU A 1 82 ? 11.154 7.858 -35.564 1.00 79.00 82 LEU A C 1
ATOM 661 O O . LEU A 1 82 ? 12.169 7.505 -34.972 1.00 79.00 82 LEU A O 1
ATOM 665 N N . THR A 1 83 ? 10.425 8.918 -35.206 1.00 80.69 83 THR A N 1
ATOM 666 C CA . THR A 1 83 ? 10.716 9.817 -34.082 1.00 80.69 83 THR A CA 1
ATOM 667 C C . THR A 1 83 ? 10.774 9.092 -32.734 1.00 80.69 83 THR A C 1
ATOM 669 O O . THR A 1 83 ? 11.594 9.439 -31.893 1.00 80.69 83 THR A O 1
ATOM 672 N N . GLY A 1 84 ? 9.939 8.069 -32.537 1.00 76.81 84 GLY A N 1
ATOM 673 C CA . GLY A 1 84 ? 9.835 7.313 -31.292 1.00 76.81 84 GLY A CA 1
ATOM 674 C C . GLY A 1 84 ? 10.718 6.070 -31.218 1.00 76.81 84 GLY A C 1
ATOM 675 O O . GLY A 1 84 ? 10.797 5.458 -30.154 1.00 76.81 84 GLY A O 1
ATOM 676 N N . LYS A 1 85 ? 11.394 5.679 -32.311 1.00 80.94 85 LYS A N 1
ATOM 677 C CA . LYS A 1 85 ? 12.220 4.456 -32.347 1.00 80.94 85 LYS A CA 1
ATOM 678 C C . LYS A 1 85 ? 13.363 4.463 -31.334 1.00 80.94 85 LYS A C 1
ATOM 680 O O . LYS A 1 85 ? 13.747 3.407 -30.848 1.00 80.94 85 LYS A O 1
ATOM 685 N N . THR A 1 86 ? 13.882 5.634 -30.972 1.00 84.00 86 THR A N 1
ATOM 686 C CA . THR A 1 86 ? 14.919 5.763 -29.935 1.00 84.00 86 THR A CA 1
ATOM 687 C C . THR A 1 86 ? 14.456 5.255 -28.567 1.00 84.00 86 THR A C 1
ATOM 689 O O . THR A 1 86 ? 15.28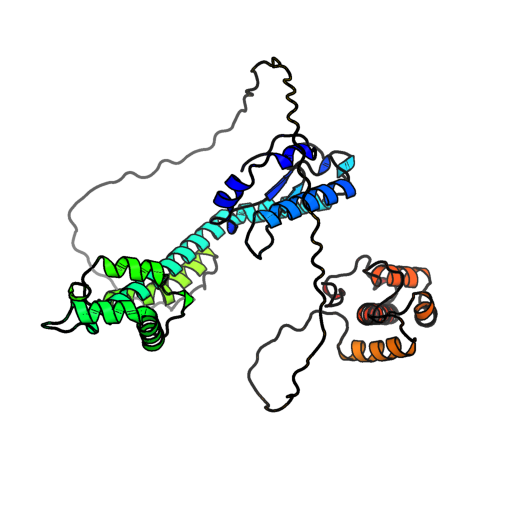3 4.814 -27.777 1.00 84.00 86 THR A O 1
ATOM 692 N N . ASN A 1 87 ? 13.144 5.253 -28.307 1.00 88.00 87 ASN A N 1
ATOM 693 C CA . ASN A 1 87 ? 12.534 4.796 -27.058 1.00 88.00 87 ASN A CA 1
ATOM 694 C C . ASN A 1 87 ? 11.858 3.418 -27.200 1.00 88.00 87 ASN A C 1
ATOM 696 O O . ASN A 1 87 ? 11.077 3.026 -26.337 1.00 88.00 87 ASN A O 1
ATOM 700 N N . GLU A 1 88 ? 12.135 2.663 -28.269 1.00 88.25 88 GLU A N 1
ATOM 701 C CA . GLU A 1 88 ? 11.483 1.373 -28.544 1.00 88.25 88 GLU A CA 1
ATOM 702 C C . GLU A 1 88 ? 11.608 0.385 -27.376 1.00 88.25 88 GLU A C 1
ATOM 704 O O . GLU A 1 88 ? 10.611 -0.212 -26.970 1.00 88.25 88 GLU A O 1
ATOM 709 N N . LYS A 1 89 ? 12.804 0.272 -26.782 1.00 91.00 89 LYS A N 1
ATOM 710 C CA . LYS A 1 89 ? 13.038 -0.586 -25.608 1.00 91.00 89 LYS A CA 1
ATOM 711 C C . LYS A 1 89 ? 12.172 -0.176 -24.415 1.00 91.00 89 LYS A C 1
ATOM 713 O O . LYS A 1 89 ? 11.584 -1.039 -23.771 1.00 91.00 89 LYS A O 1
ATOM 718 N N . LEU A 1 90 ? 12.061 1.130 -24.156 1.00 90.94 90 LEU A N 1
ATOM 719 C CA . LEU A 1 90 ? 11.226 1.671 -23.083 1.00 90.94 90 LEU A CA 1
ATOM 720 C C . LEU A 1 90 ? 9.750 1.333 -23.321 1.00 90.94 90 LEU A C 1
ATOM 722 O O . LEU A 1 90 ? 9.090 0.822 -22.425 1.00 90.94 90 LEU A O 1
ATOM 726 N N . PHE A 1 91 ? 9.234 1.566 -24.531 1.00 92.38 91 PHE A N 1
ATOM 727 C CA . PHE A 1 91 ? 7.836 1.267 -24.853 1.00 92.38 91 PHE A CA 1
ATOM 728 C C . PHE A 1 91 ? 7.526 -0.230 -24.801 1.00 92.38 91 PHE A C 1
ATOM 730 O O . PHE A 1 91 ? 6.426 -0.613 -24.406 1.00 92.38 91 PHE A O 1
ATOM 737 N N . ALA A 1 92 ? 8.477 -1.080 -25.195 1.00 89.94 92 ALA A N 1
ATOM 738 C CA . ALA A 1 92 ? 8.337 -2.526 -25.085 1.00 89.94 92 ALA A CA 1
ATOM 739 C C . ALA A 1 92 ? 8.264 -2.971 -23.616 1.00 89.94 92 ALA A C 1
ATOM 741 O O . ALA A 1 92 ? 7.340 -3.703 -23.264 1.00 89.94 92 ALA A O 1
ATOM 742 N N . ALA A 1 93 ? 9.169 -2.472 -22.766 1.00 91.12 93 ALA A N 1
ATOM 743 C CA . ALA A 1 93 ? 9.172 -2.756 -21.332 1.00 91.12 93 ALA A CA 1
ATOM 744 C C . ALA A 1 93 ? 7.884 -2.264 -20.646 1.00 91.12 93 ALA A C 1
ATOM 746 O O . ALA A 1 93 ? 7.216 -3.022 -19.953 1.00 91.12 93 ALA A O 1
ATOM 747 N N . GLU A 1 94 ? 7.455 -1.030 -20.922 1.00 94.06 94 GLU A N 1
ATOM 748 C CA . GLU A 1 94 ? 6.214 -0.468 -20.369 1.00 94.06 94 GLU A CA 1
ATOM 749 C C . GLU A 1 94 ? 4.960 -1.222 -20.835 1.00 94.06 94 GLU A C 1
ATOM 751 O O . GLU A 1 94 ? 3.996 -1.389 -20.082 1.00 94.06 94 GLU A O 1
ATOM 756 N N . LYS A 1 95 ? 4.963 -1.729 -22.073 1.00 91.88 95 LYS A N 1
ATOM 757 C CA . LYS A 1 95 ? 3.899 -2.604 -22.573 1.00 91.88 95 LYS A CA 1
ATOM 758 C C . LYS A 1 95 ? 3.883 -3.941 -21.839 1.00 91.88 95 LYS A C 1
ATOM 760 O O . LYS A 1 95 ? 2.800 -4.418 -21.506 1.00 91.88 95 LYS A O 1
ATOM 765 N N . GLU A 1 96 ? 5.039 -4.552 -21.612 1.00 92.75 96 GLU A N 1
ATOM 766 C CA . GLU A 1 96 ? 5.144 -5.805 -20.865 1.00 92.75 96 GLU A CA 1
ATOM 767 C C . GLU A 1 96 ? 4.661 -5.636 -19.422 1.00 92.75 96 GLU A C 1
ATOM 769 O O . GLU A 1 96 ? 3.808 -6.408 -18.977 1.00 92.75 96 GLU A O 1
ATOM 774 N N . ASP A 1 97 ? 5.090 -4.569 -18.751 1.00 92.44 97 ASP A N 1
ATOM 775 C CA . ASP A 1 97 ? 4.663 -4.229 -17.395 1.00 92.44 97 ASP A CA 1
ATOM 776 C C . ASP A 1 97 ? 3.150 -3.997 -17.313 1.00 92.44 97 ASP A C 1
ATOM 778 O O . ASP A 1 97 ? 2.489 -4.540 -16.423 1.00 92.44 97 ASP A O 1
ATOM 782 N N . LEU A 1 98 ? 2.565 -3.264 -18.271 1.00 91.94 98 LEU A N 1
ATOM 783 C CA . LEU A 1 98 ? 1.113 -3.079 -18.333 1.00 91.94 98 LEU A CA 1
ATOM 784 C C . LEU A 1 98 ? 0.393 -4.420 -18.499 1.00 91.94 98 LEU A C 1
ATOM 786 O O . LEU A 1 98 ? -0.608 -4.678 -17.836 1.00 91.94 98 LEU A O 1
ATOM 790 N N . ILE A 1 99 ? 0.871 -5.280 -19.397 1.00 91.38 99 ILE A N 1
ATOM 791 C CA . ILE A 1 99 ? 0.244 -6.579 -19.649 1.00 91.38 99 ILE A CA 1
ATOM 792 C C . ILE A 1 99 ? 0.377 -7.501 -18.431 1.00 91.38 99 ILE A C 1
ATOM 794 O O . ILE A 1 99 ? -0.580 -8.206 -18.106 1.00 91.38 99 ILE A O 1
ATOM 798 N N . SER A 1 100 ? 1.522 -7.492 -17.750 1.00 89.81 100 SER A N 1
ATOM 799 C CA . SER A 1 100 ? 1.745 -8.233 -16.506 1.00 89.81 100 SER A CA 1
ATOM 800 C C . SER A 1 100 ? 0.766 -7.790 -15.416 1.00 89.81 100 SER A C 1
ATOM 802 O O . SER A 1 100 ? 0.045 -8.615 -14.848 1.00 89.81 100 SER A O 1
ATOM 804 N N . ASP A 1 101 ? 0.630 -6.478 -15.211 1.00 87.38 101 ASP A N 1
ATOM 805 C CA . ASP A 1 101 ? -0.327 -5.911 -14.263 1.00 87.38 101 ASP A CA 1
ATOM 806 C C . ASP A 1 101 ? -1.783 -6.265 -14.624 1.00 87.38 101 ASP A C 1
ATOM 808 O O . ASP A 1 101 ? -2.539 -6.738 -13.769 1.00 87.38 101 ASP A O 1
ATOM 812 N N . LEU A 1 102 ? -2.165 -6.142 -15.902 1.00 87.31 102 LEU A N 1
ATOM 813 C CA . LEU A 1 102 ? -3.498 -6.515 -16.387 1.00 87.31 102 LEU A CA 1
ATOM 814 C C . LEU A 1 102 ? -3.803 -8.004 -16.167 1.00 87.31 102 LEU A C 1
ATOM 816 O O . LEU A 1 102 ? -4.924 -8.351 -15.790 1.00 87.31 102 LEU A O 1
ATOM 820 N N . ARG A 1 103 ? -2.818 -8.887 -16.369 1.00 86.56 103 ARG A N 1
ATOM 821 C CA . ARG A 1 103 ? -2.949 -10.328 -16.092 1.00 86.56 103 ARG A CA 1
ATOM 822 C C . ARG A 1 103 ? -3.103 -10.611 -14.598 1.00 86.56 103 ARG A C 1
ATOM 824 O O . ARG A 1 103 ? -3.841 -11.526 -14.240 1.00 86.56 103 ARG A O 1
ATOM 831 N N . GLY A 1 104 ? -2.467 -9.818 -13.737 1.00 81.00 104 GLY A N 1
ATOM 832 C CA . GLY A 1 104 ? -2.600 -9.906 -12.281 1.00 81.00 104 GLY A CA 1
ATOM 833 C C . GLY A 1 104 ? -3.944 -9.405 -11.734 1.00 81.00 104 GLY A C 1
ATOM 834 O O . GLY A 1 104 ? -4.309 -9.733 -10.602 1.00 81.00 104 GLY A O 1
ATOM 835 N N . LEU A 1 105 ? -4.729 -8.648 -12.514 1.00 79.88 105 LEU A N 1
ATOM 836 C CA . LEU A 1 105 ? -5.973 -8.026 -12.040 1.00 79.88 105 LEU A CA 1
ATOM 837 C C . LEU A 1 105 ? -6.998 -8.986 -11.420 1.00 79.88 105 LEU A C 1
ATOM 839 O O . LEU A 1 105 ? -7.548 -8.619 -10.379 1.00 79.88 105 LEU A O 1
ATOM 843 N N . PRO A 1 106 ? -7.310 -10.169 -11.991 1.00 76.50 106 PRO A N 1
ATOM 844 C CA . PRO A 1 106 ? -8.306 -11.068 -11.407 1.00 76.50 106 PRO A CA 1
ATOM 845 C C . PRO A 1 106 ? -7.895 -11.548 -10.011 1.00 76.50 106 PRO A C 1
ATOM 847 O O . PRO A 1 106 ? -8.702 -11.523 -9.080 1.00 76.50 106 PRO A O 1
ATOM 850 N N . HIS A 1 107 ? -6.620 -11.904 -9.854 1.00 77.69 107 HIS A N 1
ATOM 851 C CA . HIS A 1 107 ? -6.037 -12.336 -8.589 1.00 77.69 107 HIS A CA 1
ATOM 852 C C . HIS A 1 107 ? -6.028 -11.189 -7.562 1.00 77.69 107 HIS A C 1
ATOM 854 O O . HIS A 1 107 ? -6.579 -11.315 -6.465 1.00 77.69 107 HIS A O 1
ATOM 860 N N . ASN A 1 108 ? -5.546 -10.010 -7.965 1.00 77.44 108 ASN A N 1
ATOM 861 C CA . ASN A 1 108 ? -5.533 -8.809 -7.126 1.00 77.44 108 ASN A CA 1
ATOM 862 C C . ASN A 1 108 ? -6.952 -8.342 -6.755 1.00 77.44 108 ASN A C 1
ATOM 864 O O . ASN A 1 108 ? -7.183 -7.797 -5.677 1.00 77.44 108 ASN A O 1
ATOM 868 N N . ALA A 1 109 ? -7.948 -8.538 -7.622 1.00 77.62 109 ALA A N 1
ATOM 869 C CA . ALA A 1 109 ? -9.347 -8.249 -7.314 1.00 77.62 109 ALA A CA 1
ATOM 870 C C . ALA A 1 109 ? -9.916 -9.197 -6.250 1.00 77.62 109 ALA A C 1
ATOM 872 O O . ALA A 1 109 ? -10.650 -8.739 -5.371 1.00 77.62 109 ALA A O 1
ATOM 873 N N . ALA A 1 110 ? -9.574 -10.487 -6.300 1.00 81.12 110 ALA A N 1
ATOM 874 C CA . ALA A 1 110 ? -9.980 -11.456 -5.287 1.00 81.12 110 ALA A CA 1
ATOM 875 C C . ALA A 1 110 ? -9.364 -11.124 -3.918 1.00 81.12 110 ALA A C 1
ATOM 877 O O . ALA A 1 110 ? -10.108 -10.977 -2.947 1.00 81.12 110 ALA A O 1
ATOM 878 N N . LEU A 1 111 ? -8.046 -10.892 -3.853 1.00 83.94 111 LEU A N 1
ATOM 879 C CA . LEU A 1 111 ? -7.362 -10.501 -2.613 1.00 83.94 111 LEU A CA 1
ATOM 880 C C . LEU A 1 111 ? -7.945 -9.223 -2.002 1.00 83.94 111 LEU A C 1
ATOM 882 O O . LEU A 1 111 ? -8.197 -9.157 -0.802 1.00 83.94 111 LEU A O 1
ATOM 886 N N . ARG A 1 112 ? -8.261 -8.217 -2.824 1.00 82.75 112 ARG A N 1
ATOM 887 C CA . ARG A 1 112 ? -8.899 -6.987 -2.333 1.00 82.75 112 ARG A CA 1
ATOM 888 C C . ARG A 1 112 ? -10.282 -7.221 -1.749 1.00 82.75 112 ARG A C 1
ATOM 890 O O . ARG A 1 112 ? -10.610 -6.635 -0.723 1.00 82.75 112 ARG A O 1
ATOM 897 N N . ARG A 1 113 ? -11.099 -8.078 -2.369 1.00 85.25 113 ARG A N 1
ATOM 898 C CA . ARG A 1 113 ? -12.412 -8.440 -1.810 1.00 85.25 113 ARG A CA 1
ATOM 899 C C . ARG A 1 113 ? -12.267 -9.119 -0.452 1.00 85.25 113 ARG A C 1
ATOM 901 O O . ARG A 1 113 ? -13.053 -8.825 0.443 1.00 85.25 113 ARG A O 1
ATOM 908 N N . VAL A 1 114 ? -11.256 -9.972 -0.297 1.00 89.69 114 VAL A N 1
ATOM 909 C CA . VAL A 1 114 ? -10.924 -10.590 0.991 1.00 89.69 114 VAL A CA 1
ATOM 910 C C . VAL A 1 114 ? -10.486 -9.530 2.006 1.00 89.69 114 VAL A C 1
ATOM 912 O O . VAL A 1 114 ? -11.023 -9.497 3.108 1.00 89.69 114 VAL A O 1
ATOM 915 N N . ASN A 1 115 ? -9.612 -8.593 1.637 1.00 86.00 115 ASN A N 1
ATOM 916 C CA . ASN A 1 115 ? -9.188 -7.512 2.534 1.00 86.00 115 ASN A CA 1
ATOM 917 C C . ASN A 1 115 ? -10.356 -6.610 2.969 1.00 86.00 115 ASN A C 1
ATOM 919 O O . ASN A 1 115 ? -10.457 -6.242 4.139 1.00 86.00 115 ASN A O 1
ATOM 923 N N . GLU A 1 116 ? -11.281 -6.288 2.065 1.00 85.50 116 GLU A N 1
ATOM 924 C CA . GLU A 1 116 ? -12.495 -5.538 2.408 1.00 85.50 116 GLU A CA 1
ATOM 925 C C . GLU A 1 116 ? -13.436 -6.335 3.321 1.00 85.50 116 GLU A C 1
ATOM 927 O O . GLU A 1 116 ? -14.056 -5.765 4.223 1.00 85.50 116 GLU A O 1
ATOM 932 N N . LEU A 1 117 ? -13.519 -7.657 3.142 1.00 90.31 117 LEU A N 1
ATOM 933 C CA . LEU A 1 117 ? -14.242 -8.538 4.059 1.00 90.31 117 LEU A CA 1
ATOM 934 C C . LEU A 1 117 ? -13.618 -8.508 5.460 1.00 90.31 117 LEU A C 1
ATOM 936 O O . LEU A 1 117 ? -14.342 -8.341 6.438 1.00 90.31 117 LEU A O 1
ATOM 940 N N . VAL A 1 118 ? -12.289 -8.597 5.556 1.00 91.06 118 VAL A N 1
ATOM 941 C CA . VAL A 1 118 ? -11.537 -8.519 6.819 1.00 91.06 118 VAL A CA 1
ATOM 942 C C . VAL A 1 118 ? -11.799 -7.207 7.547 1.00 91.06 118 VAL A C 1
ATOM 944 O O . VAL A 1 118 ? -12.145 -7.221 8.728 1.00 91.06 118 VAL A O 1
ATOM 947 N N . LYS A 1 119 ? -11.681 -6.071 6.846 1.00 87.38 119 LYS A N 1
ATOM 948 C CA . LYS A 1 119 ? -11.967 -4.746 7.418 1.00 87.38 119 LYS A CA 1
ATOM 949 C C . LYS A 1 119 ? -13.392 -4.677 7.964 1.00 87.38 119 LYS A C 1
ATOM 951 O O . LYS A 1 119 ? -13.605 -4.224 9.086 1.00 87.38 119 LYS A O 1
ATOM 956 N N . ARG A 1 120 ? -14.375 -5.165 7.199 1.00 91.25 120 ARG A N 1
ATOM 957 C CA . ARG A 1 120 ? -15.784 -5.176 7.623 1.00 91.25 120 ARG A CA 1
ATOM 958 C C . ARG A 1 120 ? -16.041 -6.092 8.810 1.00 91.25 120 ARG A C 1
ATOM 960 O O . ARG A 1 120 ? -16.791 -5.706 9.699 1.00 91.25 120 ARG A O 1
ATOM 967 N N . ALA A 1 121 ? -15.436 -7.274 8.834 1.00 93.88 121 ALA A N 1
ATOM 968 C CA . ALA A 1 121 ? -15.581 -8.224 9.929 1.00 93.88 121 ALA A CA 1
ATOM 969 C C . ALA A 1 121 ? -15.008 -7.662 11.240 1.00 93.88 121 ALA A C 1
ATOM 971 O O . ALA A 1 121 ? -15.700 -7.695 12.259 1.00 93.88 121 ALA A O 1
ATOM 972 N N . ARG A 1 122 ? -13.810 -7.052 11.204 1.00 94.19 122 ARG A N 1
ATOM 973 C CA . ARG A 1 122 ? -13.249 -6.331 12.362 1.00 94.19 122 ARG A CA 1
ATOM 974 C C . ARG A 1 122 ? -14.173 -5.207 12.811 1.00 94.19 122 ARG A C 1
ATOM 976 O O . ARG A 1 122 ? -14.572 -5.188 13.970 1.00 94.19 122 ARG A O 1
ATOM 983 N N . LEU A 1 123 ? -14.590 -4.334 11.893 1.00 94.00 123 LEU A N 1
ATOM 984 C CA . LEU A 1 123 ? -15.485 -3.222 12.215 1.00 94.00 123 LEU A CA 1
ATOM 985 C C . LEU A 1 123 ? -16.798 -3.706 12.852 1.00 94.00 123 LEU A C 1
ATOM 987 O O . LEU A 1 123 ? -17.253 -3.128 13.836 1.00 94.00 123 LEU A O 1
ATOM 991 N N . ALA A 1 124 ? -17.398 -4.777 12.325 1.00 95.06 124 ALA A N 1
ATOM 992 C CA . ALA A 1 124 ? -18.614 -5.373 12.872 1.00 95.06 124 ALA A CA 1
ATOM 993 C C . ALA A 1 124 ? -18.390 -5.963 14.274 1.00 95.06 124 ALA A C 1
ATOM 995 O O . ALA A 1 124 ? -19.209 -5.730 15.164 1.00 95.06 124 ALA A O 1
ATOM 996 N N . LYS A 1 125 ? -17.268 -6.666 14.497 1.00 95.12 125 LYS A N 1
ATOM 997 C CA . LYS A 1 125 ? -16.869 -7.171 15.821 1.00 95.12 125 LYS A CA 1
ATOM 998 C C . LYS A 1 125 ? -16.714 -6.021 16.818 1.00 95.12 125 LYS A C 1
ATOM 1000 O O . LYS A 1 125 ? -17.340 -6.046 17.875 1.00 95.12 125 LYS A O 1
ATOM 1005 N N . VAL A 1 126 ? -15.934 -4.993 16.475 1.00 96.44 126 VAL A N 1
ATOM 1006 C CA . VAL A 1 126 ? -15.700 -3.824 17.340 1.00 96.44 126 VAL A CA 1
ATOM 1007 C C . VAL A 1 126 ? -17.008 -3.093 17.639 1.00 96.44 126 VAL A C 1
ATOM 1009 O O . VAL A 1 126 ? -17.269 -2.738 18.786 1.00 96.44 126 VAL A O 1
ATOM 1012 N N . HIS A 1 1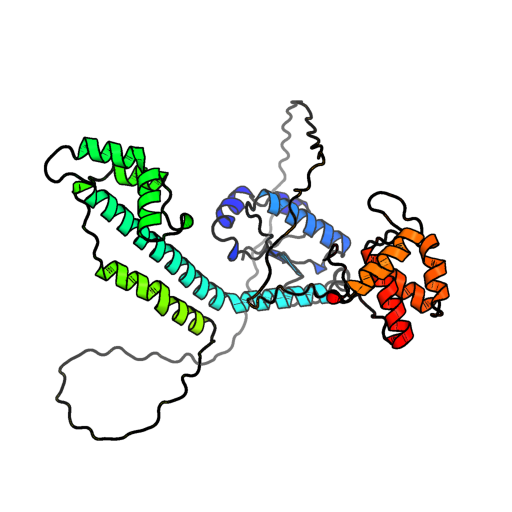27 ? -17.873 -2.924 16.637 1.00 96.19 127 HIS A N 1
ATOM 1013 C CA . HIS A 1 127 ? -19.196 -2.334 16.820 1.00 96.19 127 HIS A CA 1
ATOM 1014 C C . HIS A 1 127 ? -20.052 -3.146 17.802 1.00 96.19 127 HIS A C 1
ATOM 1016 O O . HIS A 1 127 ? -20.645 -2.573 18.713 1.00 96.19 127 HIS A O 1
ATOM 1022 N N . ALA A 1 128 ? -20.095 -4.474 17.665 1.00 96.50 128 ALA A N 1
ATOM 1023 C CA . ALA A 1 128 ? -20.846 -5.338 18.573 1.00 96.50 128 ALA A CA 1
ATOM 1024 C C . ALA A 1 128 ? -20.321 -5.259 20.019 1.00 96.50 128 ALA A C 1
ATOM 1026 O O . ALA A 1 128 ? -21.112 -5.169 20.959 1.00 96.50 128 ALA A O 1
ATOM 1027 N N . LEU A 1 129 ? -18.996 -5.225 20.198 1.00 96.62 129 LEU A N 1
ATOM 1028 C CA . LEU A 1 129 ? -18.356 -5.066 21.507 1.00 96.62 129 LEU A CA 1
ATOM 1029 C C . LEU A 1 129 ? -18.679 -3.707 22.142 1.00 96.62 129 LEU A C 1
ATOM 1031 O O . LEU A 1 129 ? -19.044 -3.653 23.316 1.00 96.62 129 LEU A O 1
ATOM 1035 N N . LEU A 1 130 ? -18.627 -2.621 21.363 1.00 96.62 130 LEU A N 1
ATOM 1036 C CA . LEU A 1 130 ? -19.029 -1.284 21.812 1.00 96.62 130 LEU A CA 1
ATOM 1037 C C . LEU A 1 130 ? -20.491 -1.255 22.265 1.00 96.62 130 LEU A C 1
ATOM 1039 O O . LEU A 1 130 ? -20.782 -0.787 23.363 1.00 96.62 130 LEU A O 1
ATOM 1043 N N . ILE A 1 131 ? -21.407 -1.768 21.441 1.00 96.38 131 ILE A N 1
ATOM 1044 C CA . ILE A 1 131 ? -22.841 -1.815 21.759 1.00 96.38 131 ILE A CA 1
ATOM 1045 C C . ILE A 1 131 ? -23.084 -2.615 23.042 1.00 96.38 131 ILE A C 1
ATOM 1047 O O . ILE A 1 131 ? -23.810 -2.157 23.926 1.00 96.38 131 ILE A O 1
ATOM 1051 N N . SER A 1 132 ? -22.422 -3.763 23.192 1.00 96.62 132 SER A N 1
ATOM 1052 C CA . SER A 1 132 ? -22.518 -4.584 24.398 1.00 96.62 132 SER A CA 1
ATOM 1053 C C . SER A 1 132 ? -21.991 -3.878 25.646 1.00 96.62 132 SER A C 1
ATOM 1055 O O . SER A 1 132 ? -22.627 -3.938 26.697 1.00 96.62 132 SER A O 1
ATOM 1057 N N . HIS A 1 133 ? -20.846 -3.200 25.544 1.00 96.00 133 HIS A N 1
ATOM 1058 C CA . HIS A 1 133 ? -20.247 -2.439 26.644 1.00 96.00 133 HIS A CA 1
ATOM 1059 C C . HIS A 1 133 ? -21.123 -1.255 27.074 1.00 96.00 133 HIS A C 1
ATOM 1061 O O . HIS A 1 133 ? -21.291 -0.972 28.263 1.00 96.00 133 HIS A O 1
ATOM 1067 N N . LEU A 1 134 ? -21.731 -0.567 26.108 1.00 95.88 134 LEU A N 1
ATOM 1068 C CA . LEU A 1 134 ? -22.671 0.513 26.392 1.00 95.88 134 LEU A CA 1
ATOM 1069 C C . LEU A 1 134 ? -23.941 -0.022 27.059 1.00 95.88 134 LEU A C 1
ATOM 1071 O O . LEU A 1 134 ? -24.363 0.542 28.068 1.00 95.88 134 LEU A O 1
ATOM 1075 N N . ARG A 1 135 ? -24.500 -1.134 26.560 1.00 95.69 135 ARG A N 1
ATOM 1076 C CA . ARG A 1 135 ? -25.654 -1.815 27.168 1.00 95.69 135 ARG A CA 1
ATOM 1077 C C . ARG A 1 135 ? -25.362 -2.234 28.606 1.00 95.69 135 ARG A C 1
ATOM 1079 O O . ARG A 1 135 ? -26.155 -1.931 29.491 1.00 95.69 135 ARG A O 1
ATOM 1086 N N . SER A 1 136 ? -24.232 -2.898 28.861 1.00 94.56 136 SER A N 1
ATOM 1087 C CA . SER A 1 136 ? -23.862 -3.356 30.210 1.00 94.56 136 SER A CA 1
ATOM 1088 C C . SER A 1 136 ? -23.624 -2.201 31.186 1.00 94.56 136 SER A C 1
ATOM 1090 O O . SER A 1 136 ? -23.774 -2.364 32.394 1.00 94.56 136 SER A O 1
ATOM 1092 N N . SER A 1 137 ? -23.305 -1.016 30.664 1.00 94.12 137 SER A N 1
ATOM 1093 C CA . SER A 1 137 ? -23.137 0.207 31.445 1.00 94.12 137 SER A CA 1
ATOM 1094 C C . SER A 1 137 ? -24.455 0.914 31.795 1.00 94.12 137 SER A C 1
ATOM 1096 O O . SER A 1 137 ? -24.415 1.906 32.534 1.00 94.12 137 SER A O 1
ATOM 1098 N N . MET A 1 138 ? -25.606 0.471 31.278 1.00 95.06 138 MET A N 1
ATOM 1099 C CA . MET A 1 138 ? -26.914 1.072 31.568 1.00 95.06 138 MET A CA 1
ATOM 1100 C C . MET A 1 138 ? -27.493 0.578 32.906 1.00 95.06 138 MET A C 1
ATOM 1102 O O . MET A 1 138 ? -27.299 -0.578 33.276 1.00 95.06 138 MET A O 1
ATOM 1106 N N . PRO A 1 139 ? -28.216 1.434 33.655 1.00 93.75 139 PRO A N 1
ATOM 1107 C CA . PRO A 1 139 ? -28.941 1.007 34.851 1.00 93.75 139 PRO A CA 1
ATOM 1108 C C . PRO A 1 139 ? -30.094 0.062 34.484 1.00 93.75 139 PRO A C 1
ATOM 1110 O O . PRO A 1 139 ? -30.587 0.115 33.365 1.00 93.75 139 PRO A O 1
ATOM 1113 N N . TYR A 1 140 ? -30.547 -0.771 35.426 1.00 88.62 140 TYR A N 1
ATOM 1114 C CA . TYR A 1 140 ? -31.628 -1.739 35.178 1.00 88.62 140 TYR A CA 1
ATOM 1115 C C . TYR A 1 140 ? -33.045 -1.137 35.265 1.00 88.62 140 TYR A C 1
ATOM 1117 O O . TYR A 1 140 ? -33.940 -1.621 34.586 1.00 88.62 140 TYR A O 1
ATOM 1125 N N . LEU A 1 141 ? -33.267 -0.109 36.100 1.00 87.62 141 LEU A N 1
ATOM 1126 C CA . LEU A 1 141 ? -34.626 0.353 36.449 1.00 87.62 141 LEU A CA 1
ATOM 1127 C C . LEU A 1 141 ? -34.948 1.804 36.072 1.00 87.62 141 LEU A C 1
ATOM 1129 O O . LEU A 1 141 ? -36.051 2.086 35.618 1.00 87.62 141 LEU A O 1
ATOM 1133 N N . TRP A 1 142 ? -34.046 2.756 36.328 1.00 90.88 142 TRP A N 1
ATOM 1134 C CA . TRP A 1 142 ? -34.317 4.179 36.096 1.00 90.88 142 TRP A CA 1
ATOM 1135 C C . TRP A 1 142 ? -33.047 4.959 35.763 1.00 90.88 142 TRP A C 1
ATOM 1137 O O . TRP A 1 142 ? -31.928 4.540 36.055 1.00 90.88 142 TRP A O 1
ATOM 1147 N N . GLY A 1 143 ? -33.222 6.150 35.183 1.00 92.56 143 GLY A N 1
ATOM 1148 C CA . GLY A 1 143 ? -32.115 7.055 34.859 1.00 92.56 143 GLY A CA 1
ATOM 1149 C C . GLY A 1 143 ? -31.402 6.750 33.538 1.00 92.56 143 GLY A C 1
ATOM 1150 O O . GLY A 1 143 ? -30.300 7.264 33.328 1.00 92.56 143 GLY A O 1
ATOM 1151 N N . HIS A 1 144 ? -32.025 5.963 32.652 1.00 93.19 144 HIS A N 1
ATOM 1152 C CA . HIS A 1 144 ? -31.489 5.612 31.333 1.00 93.19 144 HIS A CA 1
ATOM 1153 C C . HIS A 1 144 ? -31.086 6.854 30.529 1.00 93.19 144 HIS A C 1
ATOM 1155 O O . HIS A 1 144 ? -29.933 6.956 30.123 1.00 93.19 144 HIS A O 1
ATOM 1161 N N . GLU A 1 145 ? -31.961 7.856 30.411 1.00 93.06 145 GLU A N 1
ATOM 1162 C CA . GLU A 1 145 ? -31.693 9.068 29.623 1.00 93.06 145 GLU A CA 1
ATOM 1163 C C . GLU A 1 145 ? -30.451 9.841 30.114 1.00 93.06 145 GLU A C 1
ATOM 1165 O O . GLU A 1 145 ? -29.561 10.190 29.335 1.00 93.06 145 GLU A O 1
ATOM 1170 N N . LYS A 1 146 ? -30.343 10.069 31.433 1.00 94.94 146 LYS A N 1
ATOM 1171 C CA . LYS A 1 146 ? -29.191 10.764 32.035 1.00 94.94 146 LYS A CA 1
ATOM 1172 C C . LYS A 1 146 ? -27.898 9.972 31.838 1.00 94.94 146 LYS A C 1
ATOM 1174 O O . LYS A 1 146 ? -26.855 10.560 31.539 1.00 94.94 146 LYS A O 1
ATOM 1179 N N . LYS A 1 147 ? -27.945 8.644 32.008 1.00 95.44 147 LYS A N 1
ATOM 1180 C CA . LYS A 1 147 ? -26.778 7.774 31.813 1.00 95.44 147 LYS A CA 1
ATOM 1181 C C . LYS A 1 147 ? -26.364 7.718 30.343 1.00 95.44 147 LYS A C 1
ATOM 1183 O O . LYS A 1 147 ? -25.174 7.850 30.074 1.00 95.44 147 LYS A O 1
ATOM 1188 N N . GLN A 1 148 ? -27.312 7.609 29.419 1.00 95.56 148 GLN A N 1
ATOM 1189 C CA . GLN A 1 148 ? -27.072 7.627 27.979 1.00 95.56 148 GLN A CA 1
ATOM 1190 C C . GLN A 1 148 ? -26.411 8.938 27.548 1.00 95.56 148 GLN A C 1
ATOM 1192 O O . GLN A 1 148 ? -25.333 8.895 26.962 1.00 95.56 148 GLN A O 1
ATOM 1197 N N . LYS A 1 149 ? -26.956 10.102 27.938 1.00 95.12 149 LYS A N 1
ATOM 1198 C CA . LYS A 1 149 ? -26.320 11.410 27.680 1.00 95.12 149 LYS A CA 1
ATOM 1199 C C . LYS A 1 149 ? -24.879 11.466 28.200 1.00 95.12 149 LYS A C 1
ATOM 1201 O O . LYS A 1 149 ? -23.995 11.977 27.518 1.00 95.12 149 LYS A O 1
ATOM 1206 N N . LYS A 1 150 ? -24.611 10.894 29.381 1.00 95.69 150 LYS A N 1
ATOM 1207 C CA . LYS A 1 150 ? -23.255 10.813 29.950 1.00 95.69 150 LYS A CA 1
ATOM 1208 C C . LYS A 1 150 ? -22.326 9.884 29.155 1.00 95.69 150 LYS A C 1
ATOM 1210 O O . LYS A 1 150 ? -21.166 10.241 28.969 1.00 95.69 150 LYS A O 1
ATOM 1215 N N . LEU A 1 151 ? -22.810 8.720 28.717 1.00 95.50 151 LEU A N 1
ATOM 1216 C CA . LEU A 1 151 ? -22.042 7.759 27.913 1.00 95.50 151 LEU A CA 1
ATOM 1217 C C . LEU A 1 151 ? -21.710 8.335 26.533 1.00 95.50 151 LEU A C 1
ATOM 1219 O O . LEU A 1 151 ? -20.549 8.340 26.140 1.00 95.50 151 LEU A O 1
ATOM 1223 N N . VAL A 1 152 ? -22.703 8.906 25.847 1.00 94.88 152 VAL A N 1
ATOM 1224 C CA . VAL A 1 152 ? -22.527 9.585 24.554 1.00 94.88 152 VAL A CA 1
ATOM 1225 C C . VAL A 1 152 ? -21.585 10.786 24.707 1.00 94.88 152 VAL A C 1
ATOM 1227 O O . VAL A 1 152 ? -20.680 10.975 23.901 1.00 94.88 152 VAL A O 1
ATOM 1230 N N . GLY A 1 153 ? -21.715 11.564 25.787 1.00 94.81 153 GLY A N 1
ATOM 1231 C CA . GLY A 1 153 ? -20.830 12.691 26.091 1.00 94.81 153 GLY A CA 1
ATOM 1232 C C . GLY A 1 153 ? -19.358 12.309 26.288 1.00 94.81 153 GLY A C 1
ATOM 1233 O O . GLY A 1 153 ? -18.489 13.095 25.927 1.00 94.81 153 GLY A O 1
ATOM 1234 N N . ARG A 1 154 ? -19.076 11.106 26.807 1.00 96.00 154 ARG A N 1
ATOM 1235 C CA . ARG A 1 154 ? -17.722 10.588 27.097 1.00 96.00 154 ARG A CA 1
ATOM 1236 C C . ARG A 1 154 ? -17.349 9.387 26.226 1.00 96.00 154 ARG A C 1
ATOM 1238 O O . ARG A 1 154 ? -16.646 8.478 26.668 1.00 96.00 154 ARG A O 1
ATOM 1245 N N . LEU A 1 155 ? -17.861 9.364 24.998 1.00 95.50 155 LEU A N 1
ATOM 1246 C CA . LEU A 1 155 ? -17.703 8.243 24.076 1.00 95.50 155 LEU A CA 1
ATOM 1247 C C . LEU A 1 155 ? -16.228 7.928 23.771 1.00 95.50 155 LEU A C 1
ATOM 1249 O O . LEU A 1 155 ? -15.875 6.767 23.595 1.00 95.50 155 LEU A O 1
ATOM 1253 N N . ASP A 1 156 ? -15.356 8.937 23.796 1.00 96.12 156 ASP A N 1
ATOM 1254 C CA . ASP A 1 156 ? -13.902 8.795 23.683 1.00 96.12 156 ASP A CA 1
ATOM 1255 C C . ASP A 1 156 ? -13.310 7.891 24.776 1.00 96.12 156 ASP A C 1
ATOM 1257 O O . ASP A 1 156 ? -12.463 7.036 24.506 1.00 96.12 156 ASP A O 1
ATOM 1261 N N . GLN A 1 157 ? -13.795 8.032 26.011 1.00 96.38 157 GLN A N 1
ATOM 1262 C CA . GLN A 1 157 ? -13.360 7.220 27.143 1.00 96.38 157 GLN A CA 1
ATOM 1263 C C . GLN A 1 157 ? -13.889 5.796 27.014 1.00 96.38 157 GLN A C 1
ATOM 1265 O O . GLN A 1 157 ? -13.165 4.848 27.315 1.00 96.38 157 GLN A O 1
ATOM 1270 N N . GLU A 1 158 ? -15.129 5.633 26.548 1.00 96.38 158 GLU A N 1
ATOM 1271 C CA . GLU A 1 158 ? -15.718 4.309 26.334 1.00 96.38 158 GLU A CA 1
ATOM 1272 C C . GLU A 1 158 ? -14.999 3.545 25.211 1.00 96.38 158 GLU A C 1
ATOM 1274 O O . GLU A 1 158 ? -14.684 2.370 25.387 1.00 96.38 158 GLU A O 1
ATOM 1279 N N . TYR A 1 159 ? -14.611 4.217 24.122 1.00 97.12 159 TYR A N 1
ATOM 1280 C CA . TYR A 1 159 ? -13.772 3.635 23.067 1.00 97.12 159 TYR A CA 1
ATOM 1281 C C . TYR A 1 159 ? -12.431 3.137 23.616 1.00 97.12 159 TYR A C 1
ATOM 1283 O O . TYR A 1 159 ? -12.047 1.994 23.373 1.00 97.12 159 TYR A O 1
ATOM 1291 N N . ARG A 1 160 ? -11.730 3.962 24.408 1.00 96.31 160 ARG A N 1
ATOM 1292 C CA . ARG A 1 160 ? -10.443 3.583 25.021 1.00 96.31 160 ARG A CA 1
ATOM 1293 C C . ARG A 1 160 ? -10.575 2.394 25.970 1.00 96.31 160 ARG A C 1
ATOM 1295 O O . ARG A 1 160 ? -9.679 1.557 26.013 1.00 96.31 160 ARG A O 1
ATOM 1302 N N . LYS A 1 161 ? -11.669 2.311 26.734 1.00 96.69 161 LYS A N 1
ATOM 1303 C CA . LYS A 1 161 ? -11.933 1.163 27.616 1.00 96.69 161 LYS A CA 1
ATOM 1304 C C . LYS A 1 161 ? -12.138 -0.113 26.814 1.00 96.69 161 LYS A C 1
ATOM 1306 O O . LYS A 1 161 ? -11.491 -1.104 27.122 1.00 96.69 161 LYS A O 1
ATOM 1311 N N . VAL A 1 162 ? -12.987 -0.078 25.785 1.00 96.94 162 VAL A N 1
ATOM 1312 C CA . VAL A 1 162 ? -13.260 -1.246 24.932 1.00 96.94 162 VAL A CA 1
ATOM 1313 C C . VAL A 1 162 ? -12.003 -1.678 24.178 1.00 96.94 162 VAL A C 1
ATOM 1315 O O . VAL A 1 162 ? -11.722 -2.870 24.116 1.00 96.94 162 VAL A O 1
ATOM 1318 N N . SER A 1 163 ? -11.206 -0.723 23.689 1.00 96.38 163 SER A N 1
ATOM 1319 C CA . SER A 1 163 ? -9.908 -0.994 23.060 1.00 96.38 163 SER A CA 1
ATOM 1320 C C . SER A 1 163 ? -8.969 -1.744 23.998 1.00 96.38 163 SER A C 1
ATOM 1322 O O . SER A 1 163 ? -8.470 -2.797 23.626 1.00 96.38 163 SER A O 1
ATOM 1324 N N . LYS A 1 164 ? -8.795 -1.267 25.236 1.00 96.62 164 LYS A N 1
ATOM 1325 C CA . LYS A 1 164 ? -7.937 -1.937 26.225 1.00 96.62 164 LYS A CA 1
ATOM 1326 C C . LYS A 1 164 ? -8.489 -3.282 26.694 1.00 96.62 164 LYS A C 1
ATOM 1328 O O . LYS A 1 164 ? -7.717 -4.204 26.908 1.00 96.62 164 LYS A O 1
ATOM 1333 N N . LEU A 1 165 ? -9.803 -3.387 26.887 1.00 95.44 165 LEU A N 1
ATOM 1334 C CA . LEU A 1 165 ? -10.441 -4.597 27.414 1.00 95.44 165 LEU A CA 1
ATOM 1335 C C . LEU A 1 165 ? -10.356 -5.775 26.436 1.00 95.44 165 LEU A C 1
ATOM 1337 O O . LEU A 1 165 ? -10.293 -6.921 26.870 1.00 95.44 165 LEU A O 1
ATOM 1341 N N . HIS A 1 166 ? -10.374 -5.490 25.134 1.00 93.12 166 HIS A N 1
ATOM 1342 C CA . HIS A 1 166 ? -10.415 -6.501 24.076 1.00 93.12 166 HIS A CA 1
ATOM 1343 C C . HIS A 1 166 ? -9.190 -6.484 23.155 1.00 93.12 166 HIS A C 1
ATOM 1345 O O . HIS A 1 166 ? -9.231 -7.130 22.111 1.00 93.12 166 HIS A O 1
ATOM 1351 N N . ASP A 1 167 ? -8.143 -5.741 23.524 1.00 93.50 167 ASP A N 1
ATOM 1352 C CA . ASP A 1 167 ? -6.904 -5.576 22.755 1.00 93.50 167 ASP A CA 1
ATOM 1353 C C . ASP A 1 167 ? -7.145 -5.195 21.280 1.00 93.50 167 ASP A C 1
ATOM 1355 O O . ASP A 1 167 ? -6.729 -5.864 20.337 1.00 93.50 167 ASP A O 1
ATOM 1359 N N . LEU A 1 168 ? -7.919 -4.124 21.072 1.00 93.38 168 LEU A N 1
ATOM 1360 C CA . LEU A 1 168 ? -8.332 -3.674 19.740 1.00 93.38 168 LEU A CA 1
ATOM 1361 C C . LEU A 1 168 ? -7.542 -2.444 19.298 1.00 93.38 168 LEU A C 1
ATOM 1363 O O . LEU A 1 168 ? -7.449 -1.455 20.036 1.00 93.38 168 LEU A O 1
ATOM 1367 N N . ALA A 1 169 ? -7.074 -2.463 18.050 1.00 90.38 169 ALA A N 1
ATOM 1368 C CA . ALA A 1 169 ? -6.387 -1.337 17.437 1.00 90.38 169 ALA A CA 1
ATOM 1369 C C . ALA A 1 169 ? -7.340 -0.139 17.240 1.00 90.38 169 ALA A C 1
ATOM 1371 O O . ALA A 1 169 ? -8.471 -0.327 16.785 1.00 90.38 169 ALA A O 1
ATOM 1372 N N . PRO A 1 170 ? -6.898 1.111 17.487 1.00 88.38 170 PRO A N 1
ATOM 1373 C CA . PRO A 1 170 ? -7.730 2.301 17.284 1.00 88.38 170 PRO A CA 1
ATOM 1374 C C . PRO A 1 170 ? -8.287 2.448 15.860 1.00 88.38 170 PRO A C 1
ATOM 1376 O O . PRO A 1 170 ? -9.376 2.988 15.685 1.00 88.38 170 PRO A O 1
ATOM 1379 N N . GLY A 1 171 ? -7.561 1.950 14.851 1.00 87.00 171 GLY A N 1
ATOM 1380 C CA . GLY A 1 171 ? -7.973 1.998 13.445 1.00 87.00 171 GLY A CA 1
ATOM 1381 C C . GLY A 1 171 ? -9.168 1.104 13.095 1.00 87.00 171 GLY A C 1
ATOM 1382 O O . GLY A 1 171 ? -9.836 1.361 12.097 1.00 87.00 171 GLY A O 1
ATOM 1383 N N . ASP A 1 172 ? -9.482 0.102 13.922 1.00 90.69 172 ASP A N 1
ATOM 1384 C CA . ASP A 1 172 ? -10.623 -0.796 13.697 1.00 90.69 172 ASP A CA 1
ATOM 1385 C C . ASP A 1 172 ? -11.956 -0.197 14.184 1.00 90.69 172 ASP A C 1
ATOM 1387 O O . ASP A 1 172 ? -13.032 -0.746 13.928 1.00 90.69 172 ASP A O 1
ATOM 1391 N N . PHE A 1 173 ? -11.907 0.931 14.900 1.00 94.56 173 PHE A N 1
ATOM 1392 C CA . PHE A 1 173 ? -13.091 1.556 15.478 1.00 94.56 173 PHE A CA 1
ATOM 1393 C C . PHE A 1 173 ? -13.887 2.360 14.440 1.00 94.56 173 PHE A C 1
ATOM 1395 O O . PHE A 1 173 ? -13.314 3.055 13.597 1.00 94.56 173 PHE A O 1
ATOM 1402 N N . PRO A 1 174 ? -15.233 2.351 14.524 1.00 93.25 174 PRO A N 1
ATOM 1403 C CA . PRO A 1 174 ? -16.053 3.229 13.703 1.00 93.25 174 PRO A CA 1
ATOM 1404 C C . PRO A 1 174 ? -15.767 4.690 14.047 1.00 93.25 174 PRO A C 1
ATOM 1406 O O . PRO A 1 174 ? -15.583 5.032 15.217 1.00 93.25 174 PRO A O 1
ATOM 1409 N N . SER A 1 175 ? -15.819 5.572 13.044 1.00 92.12 175 SER A N 1
ATOM 1410 C CA . SER A 1 175 ? -15.641 7.012 13.255 1.00 92.12 175 SER A CA 1
ATOM 1411 C C . SER A 1 175 ? -16.551 7.510 14.379 1.00 92.12 175 SER A C 1
ATOM 1413 O O . SER A 1 175 ? -17.772 7.313 14.317 1.00 92.12 175 SER A O 1
ATOM 1415 N N . MET A 1 176 ? -15.954 8.162 15.375 1.00 93.62 176 MET A N 1
ATOM 1416 C CA . MET A 1 176 ? -16.634 8.548 16.609 1.00 93.62 176 MET A CA 1
ATOM 1417 C C . MET A 1 176 ? -17.861 9.422 16.345 1.00 93.62 176 MET A C 1
ATOM 1419 O O . MET A 1 176 ? -18.909 9.182 16.935 1.00 93.62 176 MET A O 1
ATOM 1423 N N . ASP A 1 177 ? -17.768 10.365 15.407 1.00 92.31 177 ASP A N 1
ATOM 1424 C CA . ASP A 1 177 ? -18.870 11.276 15.084 1.00 92.31 177 ASP A CA 1
ATOM 1425 C C . ASP A 1 177 ? -20.067 10.547 14.470 1.00 92.31 177 ASP A C 1
ATOM 1427 O O . ASP A 1 177 ? -21.203 10.736 14.905 1.00 92.31 177 ASP A O 1
ATOM 1431 N N . LYS A 1 178 ? -19.831 9.644 13.504 1.00 91.81 178 LYS A N 1
ATOM 1432 C CA . LYS A 1 178 ? -20.920 8.855 12.900 1.00 91.81 178 LYS A CA 1
ATOM 1433 C C . LYS A 1 178 ? -21.543 7.897 13.911 1.00 91.81 178 LYS A C 1
ATOM 1435 O O . LYS A 1 178 ? -22.757 7.718 13.902 1.00 91.81 178 LYS A O 1
ATOM 1440 N N . PHE A 1 179 ? -20.732 7.288 14.780 1.00 95.12 179 PHE A N 1
ATOM 1441 C CA . PHE A 1 179 ? -21.239 6.387 15.815 1.00 95.12 179 PHE A CA 1
ATOM 1442 C C . PHE A 1 179 ? -22.060 7.150 16.861 1.00 95.12 179 PHE A C 1
ATOM 1444 O O . PHE A 1 179 ? -23.164 6.726 17.184 1.00 95.12 179 PHE A O 1
ATOM 1451 N N . ARG A 1 180 ? -21.586 8.321 17.310 1.00 94.75 180 ARG A N 1
ATOM 1452 C CA . ARG A 1 180 ? -22.313 9.239 18.202 1.00 94.75 180 ARG A CA 1
ATOM 1453 C C . ARG A 1 180 ? -23.668 9.639 17.617 1.00 94.75 180 ARG A C 1
ATOM 1455 O O . ARG A 1 180 ? -24.687 9.441 18.271 1.00 94.75 180 ARG A O 1
ATOM 1462 N N . ALA A 1 181 ? -23.683 10.119 16.373 1.00 92.88 181 ALA A N 1
ATOM 1463 C CA . ALA A 1 181 ? -24.910 10.505 15.676 1.00 92.88 181 ALA A CA 1
ATOM 1464 C C . ALA A 1 181 ? -25.880 9.325 15.477 1.00 92.88 181 ALA A C 1
ATOM 1466 O O . ALA A 1 181 ? -27.094 9.519 15.416 1.00 92.88 181 ALA A O 1
ATOM 1467 N N . GLY A 1 182 ? -25.353 8.101 15.364 1.00 92.31 182 GLY A N 1
ATOM 1468 C CA . GLY A 1 182 ? -26.144 6.873 15.370 1.00 92.31 182 GLY A CA 1
ATOM 1469 C C . GLY A 1 182 ? -26.763 6.596 16.740 1.00 92.31 182 GLY A C 1
ATOM 1470 O O . GLY A 1 182 ? -27.972 6.415 16.823 1.00 92.31 182 GLY A O 1
ATOM 1471 N N . LEU A 1 183 ? -25.963 6.615 17.811 1.00 93.75 183 LEU A N 1
ATOM 1472 C CA . LEU A 1 183 ? -26.408 6.340 19.184 1.00 93.75 183 LEU A CA 1
ATOM 1473 C C . LEU A 1 183 ? -27.513 7.282 19.669 1.00 93.75 183 LEU A C 1
ATOM 1475 O O . LEU A 1 183 ? -28.380 6.856 20.421 1.00 93.75 183 LEU A O 1
ATOM 1479 N N . GLU A 1 184 ? -27.507 8.546 19.247 1.00 89.88 184 GLU A N 1
ATOM 1480 C CA . GLU A 1 184 ? -28.550 9.517 19.616 1.00 89.88 184 GLU A CA 1
ATOM 1481 C C . GLU A 1 184 ? -29.947 9.141 19.097 1.00 89.88 184 GLU A C 1
ATOM 1483 O O . GLU A 1 184 ? -30.944 9.642 19.609 1.00 89.88 184 GLU A O 1
ATOM 1488 N N . ARG A 1 185 ? -30.031 8.243 18.107 1.00 92.69 185 ARG A N 1
ATOM 1489 C CA . ARG A 1 185 ? -31.290 7.796 17.491 1.00 92.69 185 ARG A CA 1
ATOM 1490 C C . ARG A 1 185 ? -31.882 6.544 18.135 1.00 92.69 185 ARG A C 1
ATOM 1492 O O . ARG A 1 185 ? -32.980 6.153 17.755 1.00 92.69 185 ARG A O 1
ATOM 1499 N N . PHE A 1 186 ? -31.164 5.904 19.055 1.00 92.94 186 PHE A N 1
ATOM 1500 C CA . PHE A 1 186 ? -31.573 4.643 19.671 1.00 92.94 186 PHE A CA 1
ATOM 1501 C C . PHE A 1 186 ? -31.505 4.725 21.195 1.00 92.94 186 PHE A C 1
ATOM 1503 O O . PHE A 1 186 ? -30.724 5.494 21.757 1.00 92.94 186 PHE A O 1
ATOM 1510 N N . GLU A 1 187 ? -32.291 3.898 21.878 1.00 93.19 187 GLU A N 1
ATOM 1511 C CA . GLU A 1 187 ? -32.192 3.749 23.326 1.00 93.19 187 GLU A CA 1
ATOM 1512 C C . GLU A 1 187 ? -31.187 2.642 23.680 1.00 93.19 187 GLU A C 1
ATOM 1514 O O . GLU A 1 187 ? -31.357 1.478 23.319 1.00 93.19 187 GLU A O 1
ATOM 1519 N N . ILE A 1 188 ? -30.109 2.990 24.395 1.00 94.38 188 ILE A N 1
ATOM 1520 C CA . ILE A 1 188 ? -29.013 2.042 24.688 1.00 94.38 188 ILE A CA 1
ATOM 1521 C C . ILE A 1 188 ? -29.492 0.870 25.570 1.00 94.38 188 ILE A C 1
ATOM 1523 O O . ILE A 1 188 ? -28.948 -0.234 25.502 1.00 94.38 188 ILE A O 1
ATOM 1527 N N . SER A 1 189 ? -30.518 1.094 26.395 1.00 92.94 189 SER A N 1
ATOM 1528 C CA . SER A 1 189 ? -31.153 0.082 27.257 1.00 92.94 189 SER A CA 1
ATOM 1529 C C . SER A 1 189 ? -31.793 -1.067 26.464 1.00 92.94 189 SER A C 1
ATOM 1531 O O . SER A 1 189 ? -31.880 -2.187 26.974 1.00 92.94 189 SER A O 1
ATOM 1533 N N . GLU A 1 190 ? -32.191 -0.821 25.215 1.00 93.88 190 GLU A N 1
ATOM 1534 C CA . GLU A 1 190 ? -32.880 -1.786 24.351 1.00 93.88 190 GLU A CA 1
ATOM 1535 C C . GLU A 1 190 ? -31.929 -2.616 23.485 1.00 93.88 190 GLU A C 1
ATOM 1537 O O . GLU A 1 190 ? -32.339 -3.609 22.884 1.00 93.88 190 GLU A O 1
ATOM 1542 N N . PHE A 1 191 ? -30.645 -2.254 23.420 1.00 94.94 191 PHE A N 1
ATOM 1543 C CA . PHE A 1 191 ? -29.682 -2.961 22.576 1.00 94.94 191 PHE A CA 1
ATOM 1544 C C . PHE A 1 191 ? -29.586 -4.449 22.907 1.00 94.94 191 PHE A C 1
ATOM 1546 O O . PHE A 1 191 ? -29.721 -4.822 24.060 1.00 94.94 191 PHE A O 1
ATOM 1553 N N . PRO A 1 192 ? -29.307 -5.341 21.954 1.00 92.94 192 PRO A N 1
ATOM 1554 C CA . PRO A 1 192 ? -29.136 -6.754 22.270 1.00 92.94 192 PRO A CA 1
ATOM 1555 C C . PRO A 1 192 ? -27.885 -6.995 23.132 1.00 92.94 192 PRO A C 1
ATOM 1557 O O . PRO A 1 192 ? -26.902 -6.255 23.067 1.00 92.94 192 PRO A O 1
ATOM 1560 N N . SER A 1 193 ? -27.900 -8.059 23.938 1.00 91.38 193 SER A N 1
ATOM 1561 C CA . SER A 1 193 ? -26.679 -8.565 24.573 1.00 91.38 193 SER A CA 1
ATOM 1562 C C . SER A 1 193 ? -25.751 -9.192 23.535 1.00 91.38 193 SER A C 1
ATOM 1564 O O . SER A 1 193 ? -26.215 -9.779 22.555 1.00 91.38 193 SER A O 1
ATOM 1566 N N . LEU A 1 194 ? -24.443 -9.139 23.781 1.00 94.56 194 LEU A N 1
ATOM 1567 C CA . LEU A 1 194 ? -23.465 -9.793 22.921 1.00 94.56 194 LEU A CA 1
ATOM 1568 C C . LEU A 1 194 ? -23.658 -11.308 22.901 1.00 94.56 194 LEU A C 1
ATOM 1570 O O . LEU A 1 194 ? -23.740 -11.954 23.945 1.00 94.56 194 LEU A O 1
ATOM 1574 N N . SER A 1 195 ? -23.662 -11.881 21.702 1.00 95.31 195 SER A N 1
ATOM 1575 C CA . SER A 1 195 ? -23.524 -13.322 21.536 1.00 95.31 195 SER A CA 1
ATOM 1576 C C . SER A 1 195 ? -22.046 -13.669 21.426 1.00 95.31 195 SER A C 1
ATOM 1578 O O . SER A 1 195 ? -21.437 -13.430 20.383 1.00 95.31 195 SER A O 1
ATOM 1580 N N . GLN A 1 196 ? -21.479 -14.262 22.480 1.00 94.44 196 GLN A N 1
ATOM 1581 C CA . GLN A 1 196 ? -20.075 -14.684 22.470 1.00 94.44 196 GLN A CA 1
ATOM 1582 C C . GLN A 1 196 ? -19.796 -15.667 21.326 1.00 94.44 196 GLN A C 1
ATOM 1584 O O . GLN A 1 196 ? -18.828 -15.506 20.598 1.00 94.44 196 GLN A O 1
ATOM 1589 N N . ARG A 1 197 ? -20.734 -16.583 21.053 1.00 95.50 197 ARG A N 1
ATOM 1590 C CA . ARG A 1 197 ? -20.639 -17.528 19.934 1.00 95.50 197 ARG A CA 1
ATOM 1591 C C . ARG A 1 197 ? -20.442 -16.839 18.578 1.00 95.50 197 ARG A C 1
ATOM 1593 O O . ARG A 1 197 ? -19.709 -17.355 17.744 1.00 95.50 197 ARG A O 1
ATOM 1600 N N . LEU A 1 198 ? -21.105 -15.705 18.327 1.00 94.12 198 LEU A N 1
ATOM 1601 C CA . LEU A 1 198 ?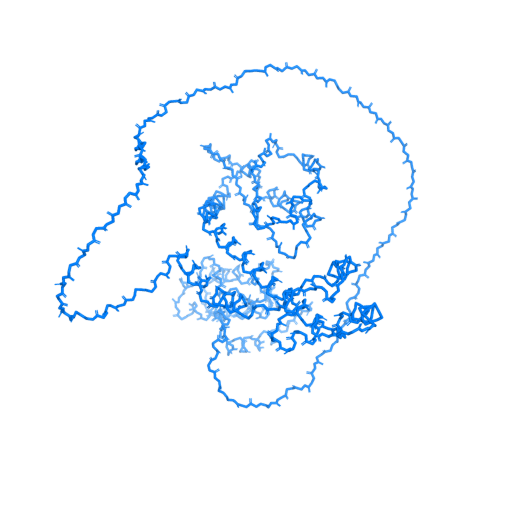 -20.932 -14.963 17.070 1.00 94.12 198 LEU A CA 1
ATOM 1602 C C . LEU A 1 198 ? -19.575 -14.252 17.004 1.00 94.12 198 LEU A C 1
ATOM 1604 O O . LEU A 1 198 ? -19.000 -14.147 15.923 1.00 94.12 198 LEU A O 1
ATOM 1608 N N . VAL A 1 199 ? -19.060 -13.796 18.148 1.00 94.56 199 VAL A N 1
ATOM 1609 C CA . VAL A 1 199 ? -17.707 -13.232 18.249 1.00 94.56 199 VAL A CA 1
ATOM 1610 C C . VAL A 1 199 ? -16.668 -14.311 17.956 1.00 94.56 199 VAL A C 1
ATOM 1612 O O . VAL A 1 199 ? -15.812 -14.093 17.105 1.00 94.56 199 VAL A O 1
ATOM 1615 N N . ASP A 1 200 ? -16.812 -15.493 18.556 1.00 93.81 200 ASP A N 1
ATOM 1616 C CA . ASP A 1 200 ? -15.900 -16.621 18.351 1.00 93.81 200 ASP A CA 1
ATOM 1617 C C . ASP A 1 200 ? -15.880 -17.066 16.877 1.00 93.81 200 ASP A C 1
ATOM 1619 O O . ASP A 1 200 ? -14.819 -17.324 16.313 1.00 93.81 200 ASP A O 1
ATOM 1623 N N . VAL A 1 201 ? -17.043 -17.096 16.210 1.00 94.88 201 VAL A N 1
ATOM 1624 C CA . VAL A 1 201 ? -17.130 -17.380 14.764 1.00 94.88 201 VAL A CA 1
ATOM 1625 C C . VAL A 1 201 ? -16.386 -16.325 13.939 1.00 94.88 201 VAL A C 1
ATOM 1627 O O . VAL A 1 201 ? -15.678 -16.678 12.997 1.00 94.88 201 VAL A O 1
ATOM 1630 N N . CYS A 1 202 ? -16.520 -15.043 14.286 1.00 95.06 202 CYS A N 1
ATOM 1631 C CA . CYS A 1 202 ? -15.789 -13.964 13.619 1.00 95.06 202 CYS A CA 1
ATOM 1632 C C . CYS A 1 202 ? -14.270 -14.103 13.822 1.00 95.06 202 CYS A C 1
ATOM 1634 O O . CYS A 1 202 ? -13.500 -13.923 12.879 1.00 95.06 202 CYS A O 1
ATOM 1636 N N . ASP A 1 203 ? -13.841 -14.495 15.022 1.00 94.12 203 ASP A N 1
ATOM 1637 C CA . ASP A 1 203 ? -12.428 -14.672 15.358 1.00 94.12 203 ASP A CA 1
ATOM 1638 C C . ASP A 1 203 ? -11.803 -15.861 14.636 1.00 94.12 203 ASP A C 1
ATOM 1640 O O . ASP A 1 203 ? -10.717 -15.725 14.071 1.00 94.12 203 ASP A O 1
ATOM 1644 N N . VAL A 1 204 ? -12.505 -16.993 14.546 1.00 95.38 204 VAL A N 1
ATOM 1645 C CA . VAL A 1 204 ? -12.064 -18.137 13.731 1.00 95.38 204 VAL A CA 1
ATOM 1646 C C . VAL A 1 204 ? -11.961 -17.745 12.256 1.00 95.38 204 VAL A C 1
ATOM 1648 O O . VAL A 1 204 ? -10.965 -18.062 11.599 1.00 95.38 204 VAL A O 1
ATOM 1651 N N . ALA A 1 205 ? -12.944 -17.000 11.741 1.00 94.38 205 ALA A N 1
ATOM 1652 C CA . ALA A 1 205 ? -12.917 -16.542 10.359 1.00 94.38 205 ALA A CA 1
ATOM 1653 C C . ALA A 1 205 ? -11.697 -15.644 10.081 1.00 94.38 205 ALA A C 1
ATOM 1655 O O . ALA A 1 205 ? -11.018 -15.829 9.073 1.00 94.38 205 ALA A O 1
ATOM 1656 N N . LEU A 1 206 ? -11.383 -14.703 10.980 1.00 93.75 206 LEU A N 1
ATOM 1657 C CA . LEU A 1 206 ? -10.289 -13.742 10.800 1.00 93.75 206 LEU A CA 1
ATOM 1658 C C . LEU A 1 206 ? -8.894 -14.331 11.037 1.00 93.75 206 LEU A C 1
ATOM 1660 O O . LEU A 1 206 ? -7.950 -13.915 10.369 1.00 93.75 206 LEU A O 1
ATOM 1664 N N . THR A 1 207 ? -8.753 -15.271 11.973 1.00 94.06 207 THR A N 1
ATOM 1665 C CA . THR A 1 207 ? -7.446 -15.822 12.378 1.00 94.06 207 THR A CA 1
ATOM 1666 C C . THR A 1 207 ? -7.057 -17.088 11.625 1.00 94.06 207 THR A C 1
ATOM 1668 O O . THR A 1 207 ? -5.870 -17.385 11.524 1.00 94.06 207 THR A O 1
ATOM 1671 N N . ARG A 1 208 ? -8.028 -17.828 11.071 1.00 94.12 208 ARG A N 1
ATOM 1672 C CA . ARG A 1 208 ? -7.780 -19.110 10.400 1.00 94.12 208 ARG A CA 1
ATOM 1673 C C . ARG A 1 208 ? -8.324 -19.153 8.980 1.00 94.12 208 ARG A C 1
ATOM 1675 O O . ARG A 1 208 ? -7.574 -19.414 8.042 1.00 94.12 208 ARG A O 1
ATOM 1682 N N . ASP A 1 209 ? -9.622 -18.921 8.800 1.00 94.56 209 ASP A N 1
ATOM 1683 C CA . ASP A 1 209 ? -10.268 -19.216 7.514 1.00 94.56 209 ASP A CA 1
ATOM 1684 C C . ASP A 1 209 ? -9.864 -18.211 6.419 1.00 94.56 209 ASP A C 1
ATOM 1686 O O . ASP A 1 209 ? -9.607 -18.609 5.281 1.00 94.56 209 ASP A O 1
ATOM 1690 N N . VAL A 1 210 ? -9.735 -16.922 6.756 1.00 94.19 210 VAL A N 1
ATOM 1691 C CA . VAL A 1 210 ? -9.266 -15.888 5.823 1.00 94.19 210 VAL A CA 1
ATOM 1692 C C . VAL A 1 210 ? -7.801 -16.084 5.406 1.00 94.19 210 VAL A C 1
ATOM 1694 O O . VAL A 1 210 ? -7.558 -16.084 4.199 1.00 94.19 210 VAL A O 1
ATOM 1697 N N . PRO A 1 211 ? -6.825 -16.269 6.319 1.00 92.88 211 PRO A N 1
ATOM 1698 C CA . PRO A 1 211 ? -5.447 -16.566 5.921 1.00 92.88 211 PRO A CA 1
ATOM 1699 C C . PRO A 1 211 ? -5.345 -17.771 4.977 1.00 92.88 211 PRO A C 1
ATOM 1701 O O . PRO A 1 211 ? -4.712 -17.681 3.927 1.00 92.88 211 PRO A O 1
ATOM 1704 N N . ASN A 1 212 ? -6.066 -18.858 5.273 1.00 91.75 212 ASN A N 1
ATOM 1705 C CA . ASN A 1 212 ? -6.121 -20.034 4.400 1.00 91.75 212 ASN A CA 1
ATOM 1706 C C . ASN A 1 212 ? -6.714 -19.723 3.018 1.00 91.75 212 ASN A C 1
ATOM 1708 O O . ASN A 1 212 ? -6.258 -20.253 2.004 1.00 91.75 212 ASN A O 1
ATOM 1712 N N . LEU A 1 213 ? -7.731 -18.860 2.951 1.00 91.19 213 LEU A N 1
ATOM 1713 C CA . LEU A 1 213 ? -8.296 -18.408 1.682 1.00 91.19 213 LEU A CA 1
ATOM 1714 C C . LEU A 1 213 ? -7.288 -17.580 0.870 1.00 91.19 213 LEU A C 1
ATOM 1716 O O . LEU A 1 213 ? -7.225 -17.741 -0.346 1.00 91.19 213 LEU A O 1
ATOM 1720 N N . ILE A 1 214 ? -6.493 -16.723 1.519 1.00 88.44 214 ILE A N 1
ATOM 1721 C CA . ILE A 1 214 ? -5.448 -15.921 0.863 1.00 88.44 214 ILE A CA 1
ATOM 1722 C C . ILE A 1 214 ? -4.384 -16.831 0.239 1.00 88.44 214 ILE A C 1
ATOM 1724 O O . ILE A 1 214 ? -4.079 -16.662 -0.942 1.00 88.44 214 ILE A O 1
ATOM 1728 N N . LEU A 1 215 ? -3.902 -17.837 0.978 1.00 88.44 215 LEU A N 1
ATOM 1729 C CA . LEU A 1 215 ? -2.929 -18.819 0.477 1.00 88.44 215 LEU A CA 1
ATOM 1730 C C . LEU A 1 215 ? -3.447 -19.555 -0.767 1.00 88.44 215 LEU A C 1
ATOM 1732 O O . LEU A 1 215 ? -2.746 -19.663 -1.774 1.00 88.44 215 LEU A O 1
ATOM 1736 N N . ARG A 1 216 ? -4.720 -19.975 -0.745 1.00 86.88 216 ARG A N 1
ATOM 1737 C CA . ARG A 1 216 ? -5.377 -20.608 -1.902 1.00 86.88 216 ARG A CA 1
ATOM 1738 C C . ARG A 1 216 ? -5.487 -19.674 -3.098 1.00 86.88 216 ARG A C 1
ATOM 1740 O O . ARG A 1 216 ? -5.245 -20.095 -4.223 1.00 86.88 216 ARG A O 1
ATOM 1747 N N . ILE A 1 217 ? -5.844 -18.409 -2.870 1.00 83.88 217 ILE A N 1
ATOM 1748 C CA . ILE A 1 217 ? -5.911 -17.407 -3.939 1.00 83.88 217 ILE A CA 1
ATOM 1749 C C . ILE A 1 217 ? -4.522 -17.222 -4.568 1.00 83.88 217 ILE A C 1
ATOM 1751 O O . ILE A 1 217 ? -4.440 -17.074 -5.786 1.00 83.88 217 ILE A O 1
ATOM 1755 N N . GLN A 1 218 ? -3.449 -17.268 -3.768 1.00 82.44 218 GLN A N 1
ATOM 1756 C CA . GLN A 1 218 ? -2.042 -17.144 -4.189 1.00 82.44 218 GLN A CA 1
ATOM 1757 C C . GLN A 1 218 ? -1.454 -18.406 -4.830 1.00 82.44 218 GLN A C 1
ATOM 1759 O O . GLN A 1 218 ? -0.343 -18.349 -5.348 1.00 82.44 218 GLN A O 1
ATOM 1764 N N . GLY A 1 219 ? -2.185 -19.525 -4.845 1.00 79.50 219 GLY A N 1
ATOM 1765 C CA . GLY A 1 219 ? -1.678 -20.794 -5.377 1.00 79.50 219 GLY A CA 1
ATOM 1766 C C . GLY A 1 219 ? -0.548 -21.402 -4.537 1.00 79.50 219 GLY A C 1
ATOM 1767 O O . GLY A 1 219 ? 0.160 -22.285 -5.015 1.00 79.50 219 GLY A O 1
ATOM 1768 N N . LEU A 1 220 ? -0.377 -20.933 -3.298 1.00 67.31 220 LEU A N 1
ATOM 1769 C CA . LEU A 1 220 ? 0.612 -21.407 -2.336 1.00 67.31 220 LEU A CA 1
ATOM 1770 C C . LEU A 1 220 ? -0.055 -22.452 -1.432 1.00 67.31 220 LEU A C 1
ATOM 1772 O O . LEU A 1 220 ? -0.411 -22.167 -0.291 1.00 67.31 220 LEU A O 1
ATOM 1776 N N . GLU A 1 221 ? -0.305 -23.651 -1.954 1.00 65.06 221 GLU A N 1
ATOM 1777 C CA . GLU A 1 221 ? -0.723 -24.772 -1.106 1.00 65.06 221 GLU A CA 1
ATOM 1778 C C . GLU A 1 221 ? 0.509 -25.449 -0.489 1.00 65.06 221 GLU A C 1
ATOM 1780 O O . GLU A 1 221 ? 1.376 -25.954 -1.205 1.00 65.06 221 GLU A O 1
ATOM 1785 N N . GLU A 1 222 ? 0.564 -25.522 0.844 1.00 53.19 222 GLU A N 1
ATOM 1786 C CA . GLU A 1 222 ? 1.373 -26.538 1.517 1.00 53.19 222 GLU A CA 1
ATOM 1787 C C . GLU A 1 222 ? 0.775 -27.909 1.189 1.00 53.19 222 GLU A C 1
ATOM 1789 O O . GLU A 1 222 ? -0.362 -28.223 1.556 1.00 53.19 222 GLU A O 1
ATOM 1794 N N . LYS A 1 223 ? 1.543 -28.742 0.482 1.00 41.72 223 LYS A N 1
ATOM 1795 C CA . LYS A 1 223 ? 1.234 -30.164 0.340 1.00 41.72 223 LYS A CA 1
ATOM 1796 C C . LYS A 1 223 ? 1.230 -30.773 1.740 1.00 41.72 223 LYS A C 1
ATOM 1798 O O . LYS A 1 223 ? 2.291 -30.980 2.319 1.00 41.72 223 LYS A O 1
ATOM 1803 N N . GLN A 1 224 ? 0.055 -31.084 2.277 1.00 40.78 224 GLN A N 1
ATOM 1804 C CA . GLN A 1 224 ? -0.025 -31.957 3.442 1.00 40.78 224 GLN A CA 1
ATOM 1805 C C . GLN A 1 224 ? 0.477 -33.347 3.023 1.00 40.78 224 GLN A C 1
ATOM 1807 O O . GLN A 1 224 ? -0.200 -34.067 2.287 1.00 40.78 224 GLN A O 1
ATOM 1812 N N . GLU A 1 225 ? 1.697 -33.695 3.439 1.00 39.66 225 GLU A N 1
ATOM 1813 C CA . GLU A 1 225 ? 2.241 -35.046 3.319 1.00 39.66 225 GLU A CA 1
ATOM 1814 C C . GLU A 1 225 ? 1.344 -36.035 4.080 1.00 39.66 225 GLU A C 1
ATOM 1816 O O . GLU A 1 225 ? 0.900 -35.790 5.203 1.00 39.66 225 GLU A O 1
ATOM 1821 N N . GLY A 1 226 ? 1.017 -37.140 3.409 1.00 37.81 226 GLY A N 1
ATOM 1822 C CA . GLY A 1 226 ? -0.009 -38.084 3.827 1.00 37.81 226 GLY A CA 1
ATOM 1823 C C . GLY A 1 226 ? 0.316 -38.837 5.116 1.00 37.81 226 GLY A C 1
ATOM 1824 O O . GLY A 1 226 ? 1.399 -39.395 5.284 1.00 37.81 226 GLY A O 1
ATOM 1825 N N . GLN A 1 227 ? -0.687 -38.951 5.987 1.00 37.72 227 GLN A N 1
ATOM 1826 C CA . GLN A 1 227 ? -0.703 -39.987 7.013 1.00 37.72 227 GLN A CA 1
ATOM 1827 C C . GLN A 1 227 ? -1.005 -41.348 6.375 1.00 37.72 227 GLN A C 1
ATOM 1829 O O . GLN A 1 227 ? -1.924 -41.500 5.566 1.00 37.72 227 GLN A O 1
ATOM 1834 N N . GLY A 1 228 ? -0.180 -42.326 6.749 1.00 34.56 228 GLY A N 1
ATOM 1835 C CA . GLY A 1 228 ? -0.198 -43.699 6.270 1.00 34.56 228 GLY A CA 1
ATOM 1836 C C . GLY A 1 228 ? -1.510 -44.449 6.512 1.00 34.56 228 GLY A C 1
ATOM 1837 O O . GLY A 1 228 ? -2.274 -44.192 7.439 1.00 34.56 228 GLY A O 1
ATOM 1838 N N . GLN A 1 229 ? -1.720 -45.413 5.622 1.00 35.91 229 GLN A N 1
ATOM 1839 C CA . GLN A 1 229 ? -2.848 -46.330 5.525 1.00 35.91 229 GLN A CA 1
ATOM 1840 C C . GLN A 1 229 ? -3.013 -47.225 6.764 1.00 35.91 229 GLN A C 1
ATOM 1842 O O . GLN A 1 229 ? -2.050 -47.796 7.270 1.00 35.91 229 GLN A O 1
ATOM 1847 N N . GLY A 1 230 ? -4.268 -47.450 7.157 1.00 30.08 230 GLY A N 1
ATOM 1848 C CA . GLY A 1 230 ? -4.676 -48.481 8.110 1.00 30.08 230 GLY A CA 1
ATOM 1849 C C . GLY A 1 230 ? -6.139 -48.871 7.896 1.00 30.08 230 GLY A C 1
ATOM 1850 O O . GLY A 1 230 ? -7.045 -48.281 8.471 1.00 30.08 230 GLY A O 1
ATOM 1851 N N . SER A 1 231 ? -6.362 -49.844 7.015 1.00 31.66 231 SER A N 1
ATOM 1852 C CA . SER A 1 231 ? -7.650 -50.402 6.589 1.00 31.66 231 SER A CA 1
ATOM 1853 C C . SER A 1 231 ? -8.513 -50.962 7.731 1.00 31.66 231 SER A C 1
ATOM 1855 O O . SER A 1 231 ? -7.991 -51.716 8.548 1.00 31.66 231 SER A O 1
ATOM 1857 N N . ARG A 1 232 ? -9.846 -50.752 7.692 1.00 29.88 232 ARG A N 1
ATOM 1858 C CA . ARG A 1 232 ? -10.876 -51.802 7.919 1.00 29.88 232 ARG A CA 1
ATOM 1859 C C . ARG A 1 232 ? -12.333 -51.313 7.728 1.00 29.88 232 ARG A C 1
ATOM 1861 O O . ARG A 1 232 ? -12.821 -50.494 8.489 1.00 29.88 232 ARG A O 1
ATOM 1868 N N . LEU A 1 233 ? -12.995 -51.950 6.751 1.00 31.81 233 LEU A N 1
ATOM 1869 C CA . LEU A 1 233 ? -14.375 -52.489 6.728 1.00 31.81 233 LEU A CA 1
ATOM 1870 C C . LEU A 1 233 ? -15.594 -51.543 6.899 1.00 31.81 233 LEU A C 1
ATOM 1872 O O . LEU A 1 233 ? -15.936 -51.138 8.003 1.00 31.81 233 LEU A O 1
ATOM 1876 N N . ASN A 1 234 ? -16.344 -51.352 5.800 1.00 35.53 234 ASN A N 1
ATOM 1877 C CA . ASN A 1 234 ? -17.763 -50.936 5.790 1.00 35.53 234 ASN A CA 1
ATOM 1878 C C . ASN A 1 234 ? -18.682 -52.098 6.225 1.00 35.53 234 ASN A C 1
ATOM 1880 O O . ASN A 1 234 ? -18.341 -53.253 5.948 1.00 35.53 234 ASN A O 1
ATOM 1884 N N . PRO A 1 235 ? -19.859 -51.829 6.839 1.00 34.41 235 PRO A N 1
ATOM 1885 C CA . PRO A 1 235 ? -21.138 -51.875 6.089 1.00 34.41 235 PRO A CA 1
ATOM 1886 C C . PRO A 1 235 ? -22.252 -50.949 6.687 1.00 34.41 235 PRO A C 1
ATOM 1888 O O . PRO A 1 235 ? -21.961 -50.139 7.559 1.00 34.41 235 PRO A O 1
ATOM 1891 N N . PRO A 1 236 ? -23.541 -51.070 6.295 1.00 34.75 236 PRO A N 1
ATOM 1892 C CA . PRO A 1 236 ? -24.182 -50.525 5.097 1.00 34.75 236 PRO A CA 1
ATOM 1893 C C . PRO A 1 236 ? -25.185 -49.378 5.400 1.00 34.75 236 PRO A C 1
ATOM 1895 O O . PRO A 1 236 ? -25.708 -49.237 6.502 1.00 34.75 236 PRO A O 1
ATOM 1898 N N . THR A 1 237 ? -25.512 -48.580 4.382 1.00 33.91 237 THR A N 1
ATOM 1899 C CA . THR A 1 237 ? -26.545 -47.525 4.398 1.00 33.91 237 THR A CA 1
ATOM 1900 C C . THR A 1 237 ? -27.974 -48.066 4.242 1.00 33.91 237 THR A C 1
ATOM 1902 O O . THR A 1 237 ? -28.193 -49.015 3.486 1.00 33.91 237 THR A O 1
ATOM 1905 N N . PRO A 1 238 ? -28.984 -47.367 4.801 1.00 30.16 238 PRO A N 1
ATOM 1906 C CA . PRO A 1 238 ? -30.336 -47.373 4.253 1.00 30.16 238 PRO A CA 1
ATOM 1907 C C . PRO A 1 238 ? -30.800 -45.977 3.783 1.00 30.16 238 PRO A C 1
ATOM 1909 O O . PRO A 1 238 ? -30.931 -45.045 4.565 1.00 30.16 238 PRO A O 1
ATOM 1912 N N . LYS A 1 239 ? -31.058 -45.914 2.469 1.00 28.14 239 LYS A N 1
ATOM 1913 C CA . LYS A 1 239 ? -32.096 -45.188 1.701 1.00 28.14 239 LYS A CA 1
ATOM 1914 C C . LYS A 1 239 ? -32.550 -43.779 2.142 1.00 28.14 239 LYS A C 1
ATOM 1916 O O . LYS A 1 239 ? -33.217 -43.602 3.153 1.00 28.14 239 LYS A O 1
ATOM 1921 N N . ALA A 1 240 ? -32.337 -42.821 1.235 1.00 30.06 240 ALA A N 1
ATOM 1922 C CA . ALA A 1 240 ? -33.033 -41.535 1.160 1.00 30.06 240 ALA A CA 1
ATOM 1923 C C . ALA A 1 240 ? -34.431 -41.670 0.523 1.00 30.06 240 ALA A C 1
ATOM 1925 O O . ALA A 1 240 ? -34.676 -42.632 -0.215 1.00 30.06 240 ALA A O 1
ATOM 1926 N N . PRO A 1 241 ? -35.305 -40.669 0.721 1.00 32.25 241 PRO A N 1
ATOM 1927 C CA . PRO A 1 241 ? -36.272 -40.302 -0.315 1.00 32.25 241 PRO A CA 1
ATOM 1928 C C . PRO A 1 241 ? -36.208 -38.818 -0.726 1.00 32.25 241 PRO A C 1
ATOM 1930 O O . PRO A 1 241 ? -36.223 -37.951 0.141 1.00 32.25 241 PRO A O 1
ATOM 1933 N N . HIS A 1 242 ? -36.265 -38.611 -2.053 1.00 29.30 242 HIS A N 1
ATOM 1934 C CA . HIS A 1 242 ? -36.806 -37.463 -2.815 1.00 29.30 242 HIS A CA 1
ATOM 1935 C C . HIS A 1 242 ? -36.152 -36.078 -2.612 1.00 29.30 242 HIS A C 1
ATOM 1937 O O . HIS A 1 242 ? -35.832 -35.678 -1.507 1.00 29.30 242 HIS A O 1
ATOM 1943 N N . GLU A 1 243 ? -35.965 -35.201 -3.594 1.00 24.78 243 GLU A N 1
ATOM 1944 C CA . GLU A 1 243 ? -36.113 -35.145 -5.054 1.00 24.78 243 GLU A CA 1
ATOM 1945 C C . GLU A 1 243 ? -35.625 -33.731 -5.432 1.00 24.78 243 GLU A C 1
ATOM 1947 O O . GLU A 1 243 ? -35.887 -32.791 -4.686 1.00 24.78 243 GLU A O 1
ATOM 1952 N N . TYR A 1 244 ? -34.934 -33.580 -6.563 1.00 27.30 244 TYR A N 1
ATOM 1953 C CA . TYR A 1 244 ? -35.218 -32.627 -7.654 1.00 27.30 244 TYR A CA 1
ATOM 1954 C C . TYR A 1 244 ? -33.952 -32.303 -8.451 1.00 27.30 244 TYR A C 1
ATOM 1956 O O . TYR A 1 244 ? -32.969 -31.751 -7.960 1.00 27.30 244 TYR A O 1
ATOM 1964 N N . SER A 1 245 ? -34.027 -32.671 -9.725 1.00 26.22 245 SER A N 1
ATOM 1965 C CA . SER A 1 245 ? -33.031 -32.490 -10.768 1.00 26.22 245 SER A CA 1
ATOM 1966 C C . SER A 1 245 ? -32.754 -31.018 -11.075 1.00 26.22 245 SER A C 1
ATOM 1968 O O . SER A 1 245 ? -33.678 -30.222 -11.231 1.00 26.22 245 SER A O 1
ATOM 1970 N N . SER A 1 246 ? -31.480 -30.691 -11.295 1.00 30.64 246 SER A N 1
ATOM 1971 C CA . SER A 1 246 ? -31.058 -29.535 -12.093 1.00 30.64 246 SER A CA 1
ATOM 1972 C C . SER A 1 246 ? -30.175 -30.012 -13.256 1.00 30.64 246 SER A C 1
ATOM 1974 O O . SER A 1 246 ? -29.404 -30.955 -13.062 1.00 30.64 246 SER A O 1
ATOM 1976 N N . PRO A 1 247 ? -30.287 -29.434 -14.468 1.00 32.72 247 PRO A N 1
ATOM 1977 C CA . PRO A 1 247 ? -29.595 -29.938 -15.649 1.00 32.72 247 PRO A CA 1
ATOM 1978 C C . PRO A 1 247 ? -28.125 -29.501 -15.691 1.00 32.72 247 PRO A C 1
ATOM 1980 O O . PRO A 1 247 ? -27.788 -28.368 -15.349 1.00 32.72 247 PRO A O 1
ATOM 1983 N N . ASN A 1 248 ? -27.270 -30.400 -16.181 1.00 32.56 248 ASN A N 1
ATOM 1984 C CA . ASN A 1 248 ? -25.865 -30.138 -16.488 1.00 32.56 248 ASN A CA 1
ATOM 1985 C C . ASN A 1 248 ? -25.681 -29.076 -17.601 1.00 32.56 248 ASN A C 1
ATOM 1987 O O . ASN A 1 248 ? -26.555 -28.918 -18.460 1.00 32.56 248 ASN A O 1
ATOM 1991 N N . PRO A 1 249 ? -24.527 -28.382 -17.621 1.00 32.69 249 PRO A N 1
ATOM 1992 C CA . PRO A 1 249 ? -24.207 -27.326 -18.581 1.00 32.69 249 PRO A CA 1
ATOM 1993 C C . PRO A 1 249 ? -23.840 -27.877 -19.971 1.00 32.69 249 PRO A C 1
ATOM 1995 O O . PRO A 1 249 ? -23.319 -28.984 -20.101 1.00 32.69 249 PRO A O 1
ATOM 1998 N N . ARG A 1 250 ? -24.085 -27.078 -21.021 1.00 30.44 250 ARG A N 1
ATOM 1999 C CA . ARG A 1 250 ? -23.619 -27.353 -22.394 1.00 30.44 250 ARG A CA 1
ATOM 2000 C C . ARG A 1 250 ? -22.180 -26.853 -22.598 1.00 30.44 250 ARG A C 1
ATOM 2002 O O . ARG A 1 250 ? -21.848 -25.796 -22.059 1.00 30.44 250 ARG A O 1
ATOM 2009 N N . PRO A 1 251 ? -21.366 -27.549 -23.409 1.00 30.56 251 PRO A N 1
ATOM 2010 C CA . PRO A 1 251 ? -20.038 -27.097 -23.808 1.00 30.56 251 PRO A CA 1
ATOM 2011 C C . PRO A 1 251 ? -20.137 -26.055 -24.933 1.00 30.56 251 PRO A C 1
ATOM 2013 O O . PRO A 1 251 ? -20.994 -26.165 -25.811 1.00 30.56 251 PRO A O 1
ATOM 2016 N N . LEU A 1 252 ? -19.274 -25.036 -24.901 1.00 30.19 252 LEU A N 1
ATOM 2017 C CA . LEU A 1 252 ? -19.092 -24.099 -26.010 1.00 30.19 252 LEU A CA 1
ATOM 2018 C C . LEU A 1 252 ? -17.886 -24.549 -26.831 1.00 30.19 252 LEU A C 1
ATOM 2020 O O . LEU A 1 252 ? -16.741 -24.379 -26.414 1.00 30.19 252 LEU A O 1
ATOM 2024 N N . ASP A 1 253 ? -18.188 -25.133 -27.985 1.00 29.08 253 ASP A N 1
ATOM 2025 C CA . ASP A 1 253 ? -17.232 -25.407 -29.046 1.00 29.08 253 ASP A CA 1
ATOM 2026 C C . ASP A 1 253 ? -16.801 -24.123 -29.766 1.00 29.08 253 ASP A C 1
ATOM 2028 O O . ASP A 1 253 ? -17.550 -23.152 -29.905 1.00 29.08 253 ASP A O 1
ATOM 2032 N N . ASN A 1 254 ? -15.561 -24.185 -30.248 1.00 31.88 254 ASN A N 1
ATOM 2033 C CA . ASN A 1 254 ? -14.918 -23.297 -31.207 1.00 31.88 254 ASN A CA 1
ATOM 2034 C C . ASN A 1 254 ? -15.839 -22.890 -32.364 1.00 31.88 254 ASN A C 1
ATOM 2036 O O . ASN A 1 254 ? -16.409 -23.763 -33.011 1.00 31.88 254 ASN A O 1
ATOM 2040 N N . MET A 1 255 ? -15.819 -21.611 -32.754 1.00 27.59 255 MET A N 1
ATOM 2041 C CA . MET A 1 255 ? -15.789 -21.250 -34.175 1.00 27.59 255 MET A CA 1
ATOM 2042 C C . MET A 1 255 ? -15.341 -19.803 -34.410 1.00 27.59 255 MET A C 1
ATOM 2044 O O . MET A 1 255 ? -15.591 -18.897 -33.620 1.00 27.59 255 MET A O 1
ATOM 2048 N N . ALA A 1 256 ? -14.602 -19.661 -35.506 1.00 26.56 256 ALA A N 1
ATOM 2049 C CA . ALA A 1 256 ? -13.848 -18.511 -35.968 1.00 26.56 256 ALA A CA 1
ATOM 2050 C C . ALA A 1 256 ? -14.684 -17.248 -36.251 1.00 26.56 256 ALA A C 1
ATOM 2052 O O . ALA A 1 256 ? -15.888 -17.300 -36.491 1.00 26.56 256 ALA A O 1
ATOM 2053 N N . SER A 1 257 ? -13.976 -16.115 -36.284 1.00 26.48 257 SER A N 1
ATOM 2054 C CA . SER A 1 257 ? -14.417 -14.818 -36.815 1.00 26.48 257 SER A CA 1
ATOM 2055 C C . SER A 1 257 ? -14.939 -14.907 -38.265 1.00 26.48 257 SER A C 1
ATOM 2057 O O . SER A 1 257 ? -14.683 -15.889 -38.963 1.00 26.48 257 SER A O 1
ATOM 2059 N N . PRO A 1 258 ? -15.595 -13.844 -38.768 1.00 29.48 258 PRO A N 1
ATOM 2060 C CA . PRO A 1 258 ? -14.80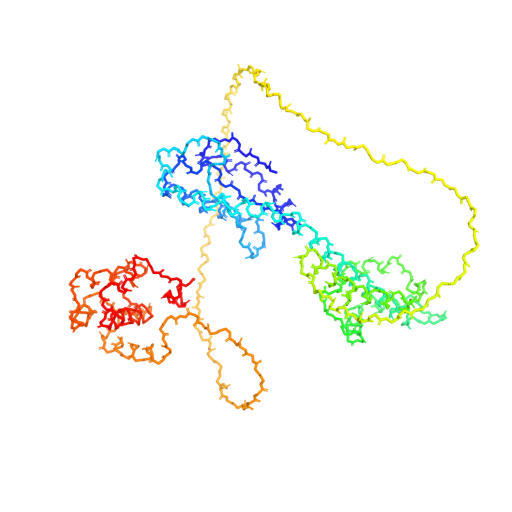4 -12.767 -39.370 1.00 29.48 258 PRO A CA 1
ATOM 2061 C C . PRO A 1 258 ? -15.250 -11.354 -38.966 1.00 29.48 258 PRO A C 1
ATOM 2063 O O . PRO A 1 258 ? -16.399 -11.091 -38.625 1.00 29.48 258 PRO A O 1
ATOM 2066 N N . ALA A 1 259 ? -14.278 -10.446 -39.020 1.00 28.81 259 ALA A N 1
ATOM 2067 C CA . ALA A 1 259 ? -14.435 -9.012 -38.850 1.00 28.81 259 ALA A CA 1
ATOM 2068 C C . ALA A 1 259 ? -15.283 -8.391 -39.971 1.00 28.81 259 ALA A C 1
ATOM 2070 O O . ALA A 1 259 ? -15.094 -8.711 -41.144 1.00 28.81 259 ALA A O 1
ATOM 2071 N N . THR A 1 260 ? -16.131 -7.424 -39.619 1.00 28.83 260 THR A N 1
ATOM 2072 C CA . THR A 1 260 ? -16.711 -6.470 -40.572 1.00 28.83 260 THR A CA 1
ATOM 2073 C C . THR A 1 260 ? -16.679 -5.056 -40.005 1.00 28.83 260 THR A C 1
ATOM 2075 O O . THR A 1 260 ? -17.096 -4.805 -38.875 1.00 28.83 260 THR A O 1
ATOM 2078 N N . ASN A 1 261 ? -16.149 -4.161 -40.836 1.00 29.98 261 ASN A N 1
ATOM 2079 C CA . ASN A 1 261 ? -15.984 -2.726 -40.656 1.00 29.98 261 ASN A CA 1
ATOM 2080 C C . ASN A 1 261 ? -17.310 -2.005 -40.370 1.00 29.98 261 ASN A C 1
ATOM 2082 O O . ASN A 1 261 ? -18.323 -2.305 -40.995 1.00 29.98 261 ASN A O 1
ATOM 2086 N N . PHE A 1 262 ? -17.269 -0.987 -39.507 1.00 26.30 262 PHE A N 1
ATOM 2087 C CA . PHE A 1 262 ? -18.330 0.015 -39.400 1.00 26.30 262 PHE A CA 1
ATOM 2088 C C . PHE A 1 262 ? -17.700 1.403 -39.205 1.00 26.30 262 PHE A C 1
ATOM 2090 O O . PHE A 1 262 ? -17.379 1.821 -38.094 1.00 26.30 262 PHE A O 1
ATOM 2097 N N . PHE A 1 263 ? -17.461 2.086 -40.322 1.00 26.14 263 PHE A N 1
ATOM 2098 C CA . PHE A 1 263 ? -17.237 3.526 -40.400 1.00 26.14 263 PHE A CA 1
ATOM 2099 C C . PHE A 1 263 ? -18.060 4.001 -41.593 1.00 26.14 263 PHE A C 1
ATOM 2101 O O . PHE A 1 263 ? -17.707 3.697 -42.723 1.00 26.14 263 PHE A O 1
ATOM 2108 N N . ASP A 1 264 ? -19.159 4.697 -41.327 1.00 25.72 264 ASP A N 1
ATOM 2109 C CA . ASP A 1 264 ? -19.705 5.701 -42.235 1.00 25.72 264 ASP A CA 1
ATOM 2110 C C . ASP A 1 264 ? -20.626 6.624 -41.435 1.00 25.72 264 ASP A C 1
ATOM 2112 O O . ASP A 1 264 ? -21.439 6.167 -40.629 1.00 25.72 264 ASP A O 1
ATOM 2116 N N . GLY A 1 265 ? -20.436 7.932 -41.593 1.00 26.52 265 GLY A N 1
ATOM 2117 C CA . GLY A 1 265 ? -21.136 8.944 -40.804 1.00 26.52 265 GLY A CA 1
ATOM 2118 C C . GLY A 1 265 ? -20.501 10.326 -40.909 1.00 26.52 265 GLY A C 1
ATOM 2119 O O . GLY A 1 265 ? -19.926 10.812 -39.943 1.00 26.52 265 GLY A O 1
ATOM 2120 N N . ASP A 1 266 ? -20.569 10.858 -42.125 1.00 25.53 266 ASP A N 1
ATOM 2121 C CA . ASP A 1 266 ? -20.556 12.243 -42.612 1.00 25.53 266 ASP A CA 1
ATOM 2122 C C . ASP A 1 266 ? -20.154 13.426 -41.696 1.00 25.53 266 ASP A C 1
ATOM 2124 O O . ASP A 1 266 ? -20.572 13.577 -40.547 1.00 25.53 266 ASP A O 1
ATOM 2128 N N . VAL A 1 267 ? -19.381 14.339 -42.290 1.00 30.89 267 VAL A N 1
ATOM 2129 C CA . VAL A 1 267 ? -18.791 15.542 -41.688 1.00 30.89 267 VAL A CA 1
ATOM 2130 C C . VAL A 1 267 ? -19.511 16.783 -42.215 1.00 30.89 267 VAL A C 1
ATOM 2132 O O . VAL A 1 267 ? -19.622 16.985 -43.420 1.00 30.89 267 VAL A O 1
ATOM 2135 N N . SER A 1 268 ? -19.898 17.700 -41.326 1.00 29.28 268 SER A N 1
ATOM 2136 C CA . SER A 1 268 ? -20.115 19.109 -41.689 1.00 29.28 268 SER A CA 1
ATOM 2137 C C . SER A 1 268 ? -19.745 20.062 -40.540 1.00 29.28 268 SER A C 1
ATOM 2139 O O . SER A 1 268 ? -19.932 19.709 -39.374 1.00 29.28 268 SER A O 1
ATOM 2141 N N . PRO A 1 269 ? -19.187 21.258 -40.832 1.00 30.38 269 PRO A N 1
ATOM 2142 C CA . PRO A 1 269 ? -18.532 22.103 -39.839 1.00 30.38 269 PRO A CA 1
ATOM 2143 C C . PRO A 1 269 ? -19.483 23.169 -39.279 1.00 30.38 269 PRO A C 1
ATOM 2145 O O . PRO A 1 269 ? -20.191 23.837 -40.034 1.00 30.38 269 PRO A O 1
ATOM 2148 N N . MET A 1 270 ? -19.447 23.409 -37.964 1.00 24.12 270 MET A N 1
ATOM 2149 C CA . MET A 1 270 ? -20.184 24.519 -37.355 1.00 24.12 270 MET A CA 1
ATOM 2150 C C . MET A 1 270 ? -19.244 25.535 -36.694 1.00 24.12 270 MET A C 1
ATOM 2152 O O . MET A 1 270 ? -18.615 25.295 -35.671 1.00 24.12 270 MET A O 1
ATOM 2156 N N . LYS A 1 271 ? -19.155 26.649 -37.422 1.00 25.34 271 LYS A N 1
ATOM 2157 C CA . LYS A 1 271 ? -18.776 28.036 -37.133 1.00 25.34 271 LYS A CA 1
ATOM 2158 C C . LYS A 1 271 ? -18.343 28.413 -35.708 1.00 25.34 271 LYS A C 1
ATOM 2160 O O . LYS A 1 271 ? -19.043 28.220 -34.721 1.00 25.34 271 LYS A O 1
ATOM 2165 N N . SER A 1 272 ? -17.218 29.118 -35.711 1.00 27.44 272 SER A N 1
ATOM 2166 C CA . SER A 1 272 ? -16.675 30.018 -34.703 1.00 27.44 272 SER A CA 1
ATOM 2167 C C . SER A 1 272 ? -17.694 31.024 -34.154 1.00 27.44 272 SER A C 1
ATOM 2169 O O . SER A 1 272 ? -18.411 31.685 -34.903 1.00 27.44 272 SER A O 1
ATOM 2171 N N . ALA A 1 273 ? -17.664 31.209 -32.835 1.00 26.45 273 ALA A N 1
ATOM 2172 C CA . ALA A 1 273 ? -18.174 32.396 -32.165 1.00 26.45 273 ALA A CA 1
ATOM 2173 C C . ALA A 1 273 ? -17.135 32.844 -31.130 1.00 26.45 273 ALA A C 1
ATOM 2175 O O . ALA A 1 273 ? -17.042 32.301 -30.031 1.00 26.45 273 ALA A O 1
ATOM 2176 N N . SER A 1 274 ? -16.324 33.826 -31.520 1.00 26.02 274 SER A N 1
ATOM 2177 C CA . SER A 1 274 ? -15.515 34.626 -30.607 1.00 26.02 274 SER A CA 1
ATOM 2178 C C . SER A 1 274 ? -16.448 35.431 -29.706 1.00 26.02 274 SER A C 1
ATOM 2180 O O . SER A 1 274 ? -17.330 36.131 -30.204 1.00 26.02 274 SER A O 1
ATOM 2182 N N . ARG A 1 275 ? -16.241 35.383 -28.389 1.00 25.30 275 ARG A N 1
ATOM 2183 C CA . ARG A 1 275 ? -16.821 36.366 -27.473 1.00 25.30 275 ARG A CA 1
ATOM 2184 C C . ARG A 1 275 ? -15.754 36.808 -26.482 1.00 25.30 275 ARG A C 1
ATOM 2186 O O . ARG A 1 275 ? -15.387 36.069 -25.577 1.00 25.30 275 ARG A O 1
ATOM 2193 N N . GLN A 1 276 ? -15.243 38.012 -26.724 1.00 25.69 276 GLN A N 1
ATOM 2194 C CA . GLN A 1 276 ? -14.488 38.806 -25.763 1.00 25.69 276 GLN A CA 1
ATOM 2195 C C . GLN A 1 276 ? -15.375 39.103 -24.555 1.00 25.69 276 GLN A C 1
ATOM 2197 O O . GLN A 1 276 ? -16.520 39.525 -24.719 1.00 25.69 276 GLN A O 1
ATOM 2202 N N . LEU A 1 277 ? -14.819 38.921 -23.362 1.00 26.34 277 LEU A N 1
ATOM 2203 C CA . LEU A 1 277 ? -15.286 39.540 -22.131 1.00 26.34 277 LEU A CA 1
ATOM 2204 C C . LEU A 1 277 ? -14.045 40.021 -21.383 1.00 26.34 277 LEU A C 1
ATOM 2206 O O . LEU A 1 277 ? -13.223 39.237 -20.922 1.00 26.34 277 LEU A O 1
ATOM 2210 N N . THR A 1 278 ? -13.912 41.339 -21.375 1.00 28.08 278 THR A N 1
ATOM 2211 C CA . THR A 1 278 ? -13.022 42.154 -20.556 1.00 28.08 278 THR A CA 1
ATOM 2212 C C . THR A 1 278 ? -13.484 42.117 -19.101 1.00 28.08 278 THR A C 1
ATOM 2214 O O . THR A 1 278 ? -14.667 42.369 -18.864 1.00 28.08 278 THR A O 1
ATOM 2217 N N . HIS A 1 279 ? -12.579 41.920 -18.143 1.00 28.48 279 HIS A N 1
ATOM 2218 C CA . HIS A 1 279 ? -12.615 42.690 -16.898 1.00 28.48 279 HIS A CA 1
ATOM 2219 C C . HIS A 1 279 ? -11.258 42.652 -16.190 1.00 28.48 279 HIS A C 1
ATOM 2221 O O . HIS A 1 279 ? -10.726 41.578 -15.916 1.00 28.48 279 HIS A O 1
ATOM 2227 N N . ASP A 1 280 ? -10.741 43.851 -15.942 1.00 28.50 280 ASP A N 1
ATOM 2228 C CA . ASP A 1 280 ? -9.604 44.172 -15.089 1.00 28.50 280 ASP A CA 1
ATOM 2229 C C . ASP A 1 280 ? -9.886 43.838 -13.617 1.00 28.50 280 ASP A C 1
ATOM 2231 O O . ASP A 1 280 ? -11.037 43.845 -13.171 1.00 28.50 280 ASP A O 1
ATOM 2235 N N . GLY A 1 281 ? -8.819 43.599 -12.857 1.00 28.33 281 GLY A N 1
ATOM 2236 C CA . GLY A 1 281 ? -8.873 43.451 -11.407 1.00 28.33 281 GLY A CA 1
ATOM 2237 C C . GLY A 1 281 ? -7.567 42.909 -10.839 1.00 28.33 281 GLY A C 1
ATOM 2238 O O . GLY A 1 281 ? -7.477 41.722 -10.539 1.00 28.33 281 GLY A O 1
ATOM 2239 N N . ASP A 1 282 ? -6.572 43.788 -10.720 1.00 27.16 282 ASP A N 1
ATOM 2240 C CA . ASP A 1 282 ? -5.344 43.598 -9.944 1.00 27.16 282 ASP A CA 1
ATOM 2241 C C . ASP A 1 282 ? -5.657 43.249 -8.485 1.00 27.16 282 ASP A C 1
ATOM 2243 O O . ASP A 1 282 ? -6.435 43.975 -7.876 1.00 27.16 282 ASP A O 1
ATOM 2247 N N . LEU A 1 283 ? -5.008 42.221 -7.919 1.00 28.75 283 LEU A N 1
ATOM 2248 C CA . LEU A 1 283 ? -4.583 42.166 -6.510 1.00 28.75 283 LEU A CA 1
ATOM 2249 C C . LEU A 1 283 ? -3.438 41.146 -6.341 1.00 28.75 283 LEU A C 1
ATOM 2251 O O . LEU A 1 283 ? -3.651 39.938 -6.348 1.00 28.75 283 LEU A O 1
ATOM 2255 N N . GLU A 1 284 ? -2.241 41.719 -6.235 1.00 27.84 284 GLU A N 1
ATOM 2256 C CA . GLU A 1 284 ? -1.121 41.423 -5.330 1.00 27.84 284 GLU A CA 1
ATOM 2257 C C . GLU A 1 284 ? -0.572 39.993 -5.147 1.00 27.84 284 GLU A C 1
ATOM 2259 O O . GLU A 1 284 ? -1.238 39.003 -4.855 1.00 27.84 284 GLU A O 1
ATOM 2264 N N . GLU A 1 285 ? 0.749 39.974 -5.291 1.00 29.95 285 GLU A N 1
ATOM 2265 C CA . GLU A 1 285 ? 1.718 38.894 -5.274 1.00 29.95 285 GLU A CA 1
ATOM 2266 C C . GLU A 1 285 ? 2.167 38.632 -3.823 1.00 29.95 285 GLU A C 1
ATOM 2268 O O . GLU A 1 285 ? 2.710 39.526 -3.177 1.00 29.95 285 GLU A O 1
ATOM 2273 N N . GLU A 1 286 ? 1.976 37.416 -3.298 1.00 27.53 286 GLU A N 1
ATOM 2274 C CA . GLU A 1 286 ? 2.562 37.007 -2.012 1.00 27.53 286 GLU A CA 1
ATOM 2275 C C . GLU A 1 286 ? 3.461 35.778 -2.214 1.00 27.53 286 GLU A C 1
ATOM 2277 O O . GLU A 1 286 ? 3.017 34.640 -2.391 1.00 27.53 286 GLU A O 1
ATOM 2282 N N . VAL A 1 287 ? 4.768 36.043 -2.238 1.00 26.61 287 VAL A N 1
ATOM 2283 C CA . VAL A 1 287 ? 5.849 35.057 -2.314 1.00 26.61 287 VAL A CA 1
ATOM 2284 C C . VAL A 1 287 ? 6.177 34.604 -0.892 1.00 26.61 287 VAL A C 1
ATOM 2286 O O . VAL A 1 287 ? 6.870 35.303 -0.157 1.00 26.61 287 VAL A O 1
ATOM 2289 N N . ALA A 1 288 ? 5.698 33.425 -0.495 1.00 26.77 288 ALA A N 1
ATOM 2290 C CA . ALA A 1 288 ? 6.084 32.797 0.768 1.00 26.77 288 ALA A CA 1
ATOM 2291 C C . ALA A 1 288 ? 7.330 31.916 0.574 1.00 26.77 288 ALA A C 1
ATOM 2293 O O . ALA A 1 288 ? 7.257 30.764 0.141 1.00 26.77 288 ALA A O 1
ATOM 2294 N N . THR A 1 289 ? 8.487 32.485 0.904 1.00 23.95 289 THR A N 1
ATOM 2295 C CA . THR A 1 289 ? 9.761 31.798 1.126 1.00 23.95 289 THR A CA 1
ATOM 2296 C C . THR A 1 289 ? 9.716 31.021 2.445 1.00 23.95 289 THR A C 1
ATOM 2298 O O . THR A 1 289 ? 9.568 31.607 3.515 1.00 23.95 289 THR A O 1
ATOM 2301 N N . TRP A 1 290 ? 9.882 29.696 2.396 1.00 26.45 290 TRP A N 1
ATOM 2302 C CA . TRP A 1 290 ? 10.110 28.890 3.599 1.00 26.45 290 TRP A CA 1
ATOM 2303 C C . TRP A 1 290 ? 11.610 28.702 3.823 1.00 26.45 290 TRP A C 1
ATOM 2305 O O . TRP A 1 290 ? 12.296 28.005 3.080 1.00 26.45 290 TRP A O 1
ATOM 2315 N N . ASN A 1 291 ? 12.084 29.388 4.859 1.00 26.86 291 ASN A N 1
ATOM 2316 C CA . ASN A 1 291 ? 13.421 29.348 5.431 1.00 26.86 291 ASN A CA 1
ATOM 2317 C C . ASN A 1 291 ? 13.539 28.084 6.309 1.00 26.86 291 ASN A C 1
ATOM 2319 O O . ASN A 1 291 ? 12.742 27.920 7.233 1.00 26.86 291 ASN A O 1
ATOM 2323 N N . ILE A 1 292 ? 14.490 27.186 6.035 1.00 28.52 292 ILE A N 1
ATOM 2324 C CA . ILE A 1 292 ? 14.761 26.013 6.885 1.00 28.52 292 ILE A CA 1
ATOM 2325 C C . ILE A 1 292 ? 15.896 26.379 7.843 1.00 28.52 292 ILE A C 1
ATOM 2327 O O . ILE A 1 292 ? 17.018 26.633 7.410 1.00 28.52 292 ILE A O 1
ATOM 2331 N N . GLN A 1 293 ? 15.587 26.423 9.140 1.00 26.77 293 GLN A N 1
ATOM 2332 C CA . GLN A 1 293 ? 16.564 26.546 10.220 1.00 26.77 293 GLN A CA 1
ATOM 2333 C C . GLN A 1 293 ? 17.030 25.164 10.695 1.00 26.77 293 GLN A C 1
ATOM 2335 O O . GLN A 1 293 ? 16.237 24.237 10.844 1.00 26.77 293 GLN A O 1
ATOM 2340 N N . GLU A 1 294 ? 18.335 25.092 10.936 1.00 28.14 294 GLU A N 1
ATOM 2341 C CA . GLU A 1 294 ? 19.113 24.022 11.558 1.00 28.14 294 GLU A CA 1
ATOM 2342 C C . GLU A 1 294 ? 18.700 23.668 12.998 1.00 28.14 294 GLU A C 1
ATOM 2344 O O . GLU A 1 294 ? 18.090 24.471 13.710 1.00 28.14 294 GLU A O 1
ATOM 2349 N N . SER A 1 295 ? 19.242 22.521 13.439 1.00 23.77 295 SER A N 1
ATOM 2350 C CA . SER A 1 295 ? 19.371 21.991 14.810 1.00 23.77 295 SER A CA 1
ATOM 2351 C C . SER A 1 295 ? 18.213 21.077 15.262 1.00 23.77 295 SER A C 1
ATOM 2353 O O . SER A 1 295 ? 17.053 21.354 14.993 1.00 23.77 295 SER A O 1
ATOM 2355 N N . THR A 1 296 ? 18.422 19.916 15.891 1.00 27.28 296 THR A N 1
ATOM 2356 C CA . THR A 1 296 ? 19.512 19.437 16.762 1.00 27.28 296 THR A CA 1
ATOM 2357 C C . THR A 1 296 ? 19.581 17.900 16.757 1.00 27.28 296 THR A C 1
ATOM 2359 O O . THR A 1 296 ? 18.540 17.242 16.809 1.00 27.28 296 THR A O 1
ATOM 2362 N N . GLU A 1 297 ? 20.785 17.330 16.810 1.00 30.81 297 GLU A N 1
ATOM 2363 C CA . GLU A 1 297 ? 21.028 15.944 17.246 1.00 30.81 297 GLU A CA 1
ATOM 2364 C C . GLU A 1 297 ? 20.594 15.711 18.714 1.00 30.81 297 GLU A C 1
ATOM 2366 O O . GLU A 1 297 ? 20.558 16.652 19.512 1.00 30.81 297 GLU A O 1
ATOM 2371 N N . ASN A 1 298 ? 20.287 14.455 19.084 1.00 31.66 298 ASN A N 1
ATOM 2372 C CA . ASN A 1 298 ? 19.921 14.034 20.449 1.00 31.66 298 ASN A CA 1
ATOM 2373 C C . ASN A 1 298 ? 21.065 13.209 21.095 1.00 31.66 298 ASN A C 1
ATOM 2375 O O . ASN A 1 298 ? 21.534 12.262 20.462 1.00 31.66 298 ASN A O 1
ATOM 2379 N N . PRO A 1 299 ? 21.507 13.509 22.336 1.00 31.30 299 PRO A N 1
ATOM 2380 C CA . PRO A 1 299 ? 22.827 13.167 22.864 1.00 31.30 299 PRO A CA 1
ATOM 2381 C C . PRO A 1 299 ? 22.837 11.962 23.827 1.00 31.30 299 PRO A C 1
ATOM 2383 O O . PRO A 1 299 ? 23.474 12.010 24.878 1.00 31.30 299 PRO A O 1
ATOM 2386 N N . PHE A 1 300 ? 22.152 10.867 23.487 1.00 31.14 300 PHE A N 1
ATOM 2387 C CA . PHE A 1 300 ? 22.168 9.640 24.300 1.00 31.14 300 PHE A CA 1
ATOM 2388 C C . PHE A 1 300 ? 22.360 8.379 23.451 1.00 31.14 300 PHE A C 1
ATOM 2390 O O . PHE A 1 300 ? 21.429 7.607 23.224 1.00 31.14 300 PHE A O 1
ATOM 2397 N N . SER A 1 301 ? 23.600 8.160 23.019 1.00 34.22 301 SER A N 1
ATOM 2398 C CA . SER A 1 301 ? 24.143 6.828 22.748 1.00 34.22 301 SER A CA 1
ATOM 2399 C C . SER A 1 301 ? 24.651 6.213 24.059 1.00 34.22 301 SER A C 1
ATOM 2401 O O . SER A 1 301 ? 25.545 6.789 24.674 1.00 34.22 301 SER A O 1
ATOM 2403 N N . ASP A 1 302 ? 24.039 5.112 24.515 1.00 30.27 302 ASP A N 1
ATOM 2404 C CA . ASP A 1 302 ? 24.682 3.802 24.777 1.00 30.27 302 ASP A CA 1
ATOM 2405 C C . ASP A 1 302 ? 23.976 2.925 25.830 1.00 30.27 302 ASP A C 1
ATOM 2407 O O . ASP A 1 302 ? 23.564 3.386 26.895 1.00 30.27 302 ASP A O 1
ATOM 2411 N N . GLY A 1 303 ? 23.961 1.616 25.535 1.00 26.78 303 GLY A N 1
ATOM 2412 C CA . GLY A 1 303 ? 23.876 0.521 26.507 1.00 26.78 303 GLY A CA 1
ATOM 2413 C C . GLY A 1 303 ? 22.649 -0.388 26.387 1.00 26.78 303 GLY A C 1
ATOM 2414 O O . GLY A 1 303 ? 21.617 -0.076 26.964 1.00 26.78 303 GLY A O 1
ATOM 2415 N N . PHE A 1 304 ? 22.771 -1.524 25.685 1.00 26.11 304 PHE A N 1
ATOM 2416 C CA . PHE A 1 304 ? 22.621 -2.891 26.230 1.00 26.11 304 PHE A CA 1
ATOM 2417 C C . PHE A 1 304 ? 22.785 -3.949 25.120 1.00 26.11 304 PHE A C 1
ATOM 2419 O O . PHE A 1 304 ? 22.196 -3.851 24.046 1.00 26.11 304 PHE A O 1
ATOM 2426 N N . GLU A 1 305 ? 23.620 -4.951 25.402 1.00 28.14 305 GLU A N 1
ATOM 2427 C CA . GLU A 1 305 ? 23.961 -6.078 24.532 1.00 28.14 305 GLU A CA 1
ATOM 2428 C C . GLU A 1 305 ? 22.903 -7.201 24.512 1.00 28.14 305 GLU A C 1
ATOM 2430 O O . GLU A 1 305 ? 22.288 -7.524 25.525 1.00 28.14 305 GLU A O 1
ATOM 2435 N N . HIS A 1 306 ? 22.885 -7.863 23.349 1.00 28.28 306 HIS A N 1
ATOM 2436 C CA . HIS A 1 306 ? 22.626 -9.277 23.038 1.00 28.28 306 HIS A CA 1
ATOM 2437 C C . HIS A 1 306 ? 21.198 -9.837 22.840 1.00 28.28 306 HIS A C 1
ATOM 2439 O O . HIS A 1 306 ? 20.375 -9.925 23.743 1.00 28.28 306 HIS A O 1
ATOM 2445 N N . ASP A 1 307 ? 21.076 -10.393 21.628 1.00 28.08 307 ASP A N 1
ATOM 2446 C CA . ASP A 1 307 ? 20.365 -11.602 21.196 1.00 28.08 307 ASP A CA 1
ATOM 2447 C C . ASP A 1 307 ? 18.877 -11.530 20.826 1.00 28.08 307 ASP A C 1
ATOM 2449 O O . ASP A 1 307 ? 17.965 -11.689 21.634 1.00 28.08 307 ASP A O 1
ATOM 2453 N N . SER A 1 308 ? 18.626 -11.382 19.527 1.00 27.66 308 SER A N 1
ATOM 2454 C CA . SER A 1 308 ? 17.907 -12.398 18.743 1.00 27.66 308 SER A CA 1
ATOM 2455 C C . SER A 1 308 ? 17.933 -11.998 17.270 1.00 27.66 308 SER A C 1
ATOM 2457 O O . SER A 1 308 ? 17.702 -10.843 16.918 1.00 27.66 308 SER A O 1
ATOM 2459 N N . GLY A 1 309 ? 18.275 -12.963 16.415 1.00 33.78 309 GLY A N 1
ATOM 2460 C CA . GLY A 1 309 ? 18.467 -12.787 14.980 1.00 33.78 309 GLY A CA 1
ATOM 2461 C C . GLY A 1 309 ? 17.337 -12.015 14.305 1.00 33.78 309 GLY A C 1
ATOM 2462 O O . GLY A 1 309 ? 16.228 -12.518 14.134 1.00 33.78 309 GLY A O 1
ATOM 2463 N N . PHE A 1 310 ? 17.666 -10.803 13.876 1.00 26.02 310 PHE A N 1
ATOM 2464 C CA . PHE A 1 310 ? 16.912 -10.049 12.895 1.00 26.02 310 PHE A CA 1
ATOM 2465 C C . PHE A 1 310 ? 17.919 -9.654 11.818 1.00 26.02 310 PHE A C 1
ATOM 2467 O O . PHE A 1 310 ? 18.793 -8.819 12.055 1.00 26.02 310 PHE A O 1
ATOM 2474 N N . GLU A 1 311 ? 17.853 -10.305 10.658 1.00 32.12 311 GLU A N 1
ATOM 2475 C CA . GLU A 1 311 ? 18.559 -9.846 9.465 1.00 32.12 311 GLU A CA 1
ATOM 2476 C C . GLU A 1 311 ? 17.947 -8.500 9.060 1.00 32.12 311 GLU A C 1
ATOM 2478 O O . GLU A 1 311 ? 16.951 -8.417 8.342 1.00 32.12 311 GLU A O 1
ATOM 2483 N N . VAL A 1 312 ? 18.516 -7.420 9.593 1.00 30.03 312 VAL A N 1
ATOM 2484 C CA . VAL A 1 312 ? 18.357 -6.082 9.032 1.00 30.03 312 VAL A CA 1
ATOM 2485 C C . VAL A 1 312 ? 19.037 -6.135 7.672 1.00 30.03 312 VAL A C 1
ATOM 2487 O O . VAL A 1 312 ? 20.228 -6.434 7.600 1.00 30.03 312 VAL A O 1
ATOM 2490 N N . GLY A 1 313 ? 18.259 -5.913 6.609 1.00 34.91 313 GLY A N 1
ATOM 2491 C CA . GLY A 1 313 ? 18.736 -5.912 5.231 1.00 34.91 313 GLY A CA 1
ATOM 2492 C C . GLY A 1 313 ? 20.031 -5.119 5.120 1.00 34.91 313 GLY A C 1
ATOM 2493 O O . GLY A 1 313 ? 20.041 -3.905 5.310 1.00 34.91 313 GLY A O 1
ATOM 2494 N N . GLN A 1 314 ? 21.121 -5.838 4.868 1.00 37.25 314 GLN A N 1
ATOM 2495 C CA . GLN A 1 314 ? 22.404 -5.247 4.547 1.00 37.25 314 GLN A CA 1
ATOM 2496 C C . GLN A 1 314 ? 22.185 -4.400 3.293 1.00 37.25 314 GLN A C 1
ATOM 2498 O O . GLN A 1 314 ? 21.716 -4.915 2.277 1.00 37.25 314 GLN A O 1
ATOM 2503 N N . ASP A 1 315 ? 22.457 -3.099 3.392 1.00 51.16 315 ASP A N 1
ATOM 2504 C CA . ASP A 1 315 ? 22.510 -2.199 2.247 1.00 51.16 315 ASP A CA 1
ATOM 2505 C C . ASP A 1 315 ? 23.389 -2.843 1.170 1.00 51.16 315 ASP A C 1
ATOM 2507 O O . ASP A 1 315 ? 24.598 -2.979 1.347 1.00 51.16 315 ASP A O 1
ATOM 2511 N N . ASP A 1 316 ? 22.759 -3.279 0.077 1.00 68.12 316 ASP A N 1
ATOM 2512 C CA . ASP A 1 316 ? 23.368 -3.982 -1.060 1.00 68.12 316 ASP A CA 1
ATOM 2513 C C . ASP A 1 316 ? 24.227 -3.013 -1.892 1.00 68.12 316 ASP A C 1
ATOM 2515 O O . ASP A 1 316 ? 23.942 -2.734 -3.057 1.00 68.12 316 ASP A O 1
ATOM 2519 N N . TRP A 1 317 ? 25.182 -2.333 -1.252 1.00 86.25 317 TRP A N 1
ATOM 2520 C CA . TRP A 1 317 ? 26.150 -1.454 -1.894 1.00 86.25 317 TRP A CA 1
ATOM 2521 C C . TRP A 1 317 ? 27.493 -2.163 -1.993 1.00 86.25 317 TRP A C 1
ATOM 2523 O O . TRP A 1 317 ? 27.995 -2.727 -1.025 1.00 86.25 317 TRP A O 1
ATOM 2533 N N . VAL A 1 318 ? 28.079 -2.122 -3.188 1.00 84.19 318 VAL A N 1
ATOM 2534 C CA . VAL A 1 318 ? 29.285 -2.888 -3.519 1.00 84.19 318 VAL A CA 1
ATOM 2535 C C . VAL A 1 318 ? 30.523 -2.460 -2.715 1.00 84.19 318 VAL A C 1
ATOM 2537 O O . VAL A 1 318 ? 31.463 -3.234 -2.539 1.00 84.19 318 VAL A O 1
ATOM 2540 N N . VAL A 1 319 ? 30.528 -1.225 -2.211 1.00 85.44 319 VAL A N 1
ATOM 2541 C CA . VAL A 1 319 ? 31.621 -0.687 -1.402 1.00 85.44 319 VAL A CA 1
ATOM 2542 C C . VAL A 1 319 ? 31.406 -1.065 0.059 1.00 85.44 319 VAL A C 1
ATOM 2544 O O . VAL A 1 319 ? 30.447 -0.630 0.697 1.00 85.44 319 VAL A O 1
ATOM 2547 N N . SER A 1 320 ? 32.335 -1.850 0.608 1.00 84.19 320 SER A N 1
ATOM 2548 C CA . SER A 1 320 ? 32.302 -2.220 2.021 1.00 84.19 320 SER A CA 1
ATOM 2549 C C . SER A 1 320 ? 32.446 -0.986 2.921 1.00 84.19 320 SER A C 1
ATOM 2551 O O . SER A 1 320 ? 33.087 -0.000 2.556 1.00 84.19 320 SER A O 1
ATOM 2553 N N . VAL A 1 321 ? 31.900 -1.043 4.139 1.00 79.69 321 VAL A N 1
ATOM 2554 C CA . VAL A 1 321 ? 32.017 0.061 5.113 1.00 79.69 321 VAL A CA 1
ATOM 2555 C C . VAL A 1 321 ? 33.486 0.395 5.405 1.00 79.69 321 VAL A C 1
ATOM 2557 O O . VAL A 1 321 ? 33.845 1.566 5.491 1.00 79.69 321 VAL A O 1
ATOM 2560 N N . ALA A 1 322 ? 34.351 -0.621 5.489 1.00 75.81 322 ALA A N 1
ATOM 2561 C CA . ALA A 1 322 ? 35.782 -0.438 5.717 1.00 75.81 322 ALA A CA 1
ATOM 2562 C C . ALA A 1 322 ? 36.471 0.290 4.548 1.00 75.81 322 ALA A C 1
ATOM 2564 O O . ALA A 1 322 ? 37.277 1.198 4.771 1.00 75.81 322 ALA A O 1
ATOM 2565 N N . ASP A 1 323 ? 36.124 -0.068 3.309 1.00 82.31 323 ASP A N 1
ATOM 2566 C CA . ASP A 1 323 ? 36.660 0.589 2.115 1.00 82.31 323 ASP A CA 1
ATOM 2567 C C . ASP A 1 323 ? 36.120 2.014 1.963 1.00 82.31 323 ASP A C 1
ATOM 2569 O O . ASP A 1 323 ? 36.893 2.926 1.658 1.00 82.31 323 ASP A O 1
ATOM 2573 N N . LYS A 1 324 ? 34.833 2.240 2.282 1.00 84.50 324 LYS A N 1
ATOM 2574 C CA . LYS A 1 324 ? 34.235 3.582 2.341 1.00 84.50 324 LYS A CA 1
ATOM 2575 C C . LYS A 1 324 ? 35.049 4.472 3.273 1.00 84.50 324 LYS A C 1
ATOM 2577 O O . LYS A 1 324 ? 35.543 5.502 2.838 1.00 84.50 324 LYS A O 1
ATOM 2582 N N . THR A 1 325 ? 35.276 4.050 4.520 1.00 80.31 325 THR A N 1
ATOM 2583 C CA . THR A 1 325 ? 36.047 4.833 5.501 1.00 80.31 325 THR A CA 1
ATOM 2584 C C . THR A 1 325 ? 37.461 5.147 5.012 1.00 80.31 325 THR A C 1
ATOM 2586 O O . THR A 1 325 ? 37.929 6.278 5.152 1.00 80.31 325 THR A O 1
ATOM 2589 N N . LYS A 1 326 ? 38.144 4.173 4.398 1.00 86.38 326 LYS A N 1
ATOM 2590 C CA . LYS A 1 326 ? 39.481 4.375 3.828 1.00 86.38 326 LYS A CA 1
ATOM 2591 C C . LYS A 1 326 ? 39.476 5.449 2.737 1.00 86.38 326 LYS A C 1
ATOM 2593 O O . LYS A 1 326 ? 40.331 6.332 2.756 1.00 86.38 326 LYS A O 1
ATOM 2598 N N . TRP A 1 327 ? 38.538 5.386 1.796 1.00 88.81 327 TRP A N 1
ATOM 2599 C CA . TRP A 1 327 ? 38.489 6.323 0.672 1.00 88.81 327 TRP A CA 1
ATOM 2600 C C . TRP A 1 327 ? 37.912 7.683 1.042 1.00 88.81 327 TRP A C 1
ATOM 2602 O O . TRP A 1 327 ? 38.349 8.682 0.481 1.00 88.81 327 TRP A O 1
ATOM 2612 N N . THR A 1 328 ? 37.026 7.753 2.033 1.00 85.19 328 THR A N 1
ATOM 2613 C CA . THR A 1 328 ? 36.572 9.016 2.622 1.00 85.19 328 THR A CA 1
ATOM 2614 C C . THR A 1 328 ? 37.747 9.801 3.217 1.00 85.19 328 THR A C 1
ATOM 2616 O O . THR A 1 328 ? 37.830 11.010 3.020 1.00 85.19 328 THR A O 1
ATOM 2619 N N . ASN A 1 329 ? 38.714 9.143 3.866 1.00 85.56 329 ASN A N 1
ATOM 2620 C CA . ASN A 1 329 ? 39.917 9.833 4.348 1.00 85.56 329 ASN A CA 1
ATOM 2621 C C . ASN A 1 329 ? 40.734 10.428 3.187 1.00 85.56 329 ASN A C 1
ATOM 2623 O O . ASN A 1 329 ? 41.073 11.610 3.222 1.00 85.56 329 ASN A O 1
ATOM 2627 N N . SER A 1 330 ? 40.968 9.657 2.118 1.00 87.06 330 SER A N 1
ATOM 2628 C CA . SER A 1 330 ? 41.647 10.158 0.911 1.00 87.06 330 SER A CA 1
ATOM 2629 C C . SER A 1 330 ? 40.866 11.270 0.199 1.00 87.06 330 SER A C 1
ATOM 2631 O O . SER A 1 330 ? 41.466 12.183 -0.364 1.00 87.06 330 SER A O 1
ATOM 2633 N N . PHE A 1 331 ? 39.533 11.229 0.240 1.00 92.00 331 PHE A N 1
ATOM 2634 C CA . PHE A 1 331 ? 38.673 12.281 -0.295 1.00 92.00 331 PHE A CA 1
ATOM 2635 C C . PHE A 1 331 ? 38.899 13.612 0.429 1.00 92.00 331 PHE A C 1
ATOM 2637 O O . PHE A 1 331 ? 39.030 14.643 -0.225 1.00 92.00 331 PHE A O 1
ATOM 2644 N N . TYR A 1 332 ? 39.009 13.604 1.760 1.00 88.19 332 TYR A N 1
ATOM 2645 C CA . TYR A 1 332 ? 39.268 14.824 2.529 1.00 88.19 332 TYR A CA 1
ATOM 2646 C C . TYR A 1 332 ? 40.708 15.339 2.388 1.00 88.19 332 TYR A C 1
ATOM 2648 O O . TYR A 1 332 ? 40.921 16.551 2.411 1.00 88.19 332 TYR A O 1
ATOM 2656 N N . GLU A 1 333 ? 41.688 14.459 2.159 1.00 88.12 333 GLU A N 1
ATOM 2657 C CA . GLU A 1 333 ? 43.078 14.848 1.865 1.00 88.12 333 GLU A CA 1
ATOM 2658 C C . GLU A 1 333 ? 43.222 15.637 0.550 1.00 88.12 333 GLU A C 1
ATOM 2660 O O . GLU A 1 333 ? 44.123 16.466 0.423 1.00 88.12 333 GLU A O 1
ATOM 2665 N N . LEU A 1 334 ? 42.313 15.440 -0.413 1.00 86.81 334 LEU A N 1
ATOM 2666 C CA . LEU A 1 334 ? 42.282 16.185 -1.681 1.00 86.81 334 LEU A CA 1
ATOM 2667 C C . LEU A 1 334 ? 41.814 17.644 -1.544 1.00 86.81 334 LEU A C 1
ATOM 2669 O O . LEU A 1 334 ? 41.871 18.398 -2.522 1.00 86.81 334 LEU A O 1
ATOM 2673 N N . GLY A 1 335 ? 41.340 18.044 -0.361 1.00 86.56 335 GLY A N 1
ATOM 2674 C CA . GLY A 1 335 ? 40.796 19.376 -0.109 1.00 86.56 335 GLY A CA 1
ATOM 2675 C C . GLY A 1 335 ? 39.491 19.624 -0.874 1.00 86.56 335 GLY A C 1
ATOM 2676 O O . GLY A 1 335 ? 39.469 20.473 -1.773 1.00 86.56 335 GLY A O 1
ATOM 2677 N N . PRO A 1 336 ? 38.405 18.888 -0.568 1.00 89.75 336 PRO A N 1
ATOM 2678 C CA . PRO A 1 336 ? 37.113 19.117 -1.195 1.00 89.75 336 PRO A CA 1
ATOM 2679 C C . PRO A 1 336 ? 36.611 20.528 -0.879 1.00 89.75 336 PRO A C 1
ATOM 2681 O O . PRO A 1 336 ? 36.871 21.085 0.188 1.00 89.75 336 PRO A O 1
ATOM 2684 N N . SER A 1 337 ? 35.878 21.109 -1.823 1.00 81.31 337 SER A N 1
ATOM 2685 C CA . SER A 1 337 ? 35.360 22.473 -1.723 1.00 81.31 337 SER A CA 1
ATOM 2686 C C . SER A 1 337 ? 33.839 22.499 -1.871 1.00 81.31 337 SER A C 1
ATOM 2688 O O . SER A 1 337 ? 33.253 21.620 -2.506 1.00 81.31 337 SER A O 1
ATOM 2690 N N . GLY A 1 338 ? 33.205 23.514 -1.280 1.00 79.38 338 GLY A N 1
ATOM 2691 C CA . GLY A 1 338 ? 31.753 23.697 -1.317 1.00 79.38 338 GLY A CA 1
ATOM 2692 C C . GLY A 1 338 ? 30.989 22.966 -0.209 1.00 79.38 338 GLY A C 1
ATOM 2693 O O . GLY A 1 338 ? 31.563 22.252 0.612 1.00 79.38 338 GLY A O 1
ATOM 2694 N N . HIS A 1 339 ? 29.674 23.185 -0.194 1.00 74.94 339 HIS A N 1
ATOM 2695 C CA . HIS A 1 339 ? 28.721 22.519 0.693 1.00 74.94 339 HIS A CA 1
ATOM 2696 C C . HIS A 1 339 ? 27.526 22.035 -0.150 1.00 74.94 339 HIS A C 1
ATOM 2698 O O . HIS A 1 339 ? 26.786 22.882 -0.656 1.00 74.94 339 HIS A O 1
ATOM 2704 N N . PRO A 1 340 ? 27.327 20.714 -0.332 1.00 79.69 340 PRO A N 1
ATOM 2705 C CA . PRO A 1 340 ? 28.138 19.610 0.200 1.00 79.69 340 PRO A CA 1
ATOM 2706 C C . PRO A 1 340 ? 29.563 19.556 -0.402 1.00 79.69 340 PRO A C 1
ATOM 2708 O O . PRO A 1 340 ? 29.776 20.066 -1.505 1.00 79.69 340 PRO A O 1
ATOM 2711 N N . PRO A 1 341 ? 30.547 18.984 0.323 1.00 87.44 341 PRO A N 1
ATOM 2712 C CA . PRO A 1 341 ? 31.940 18.936 -0.116 1.00 87.44 341 PRO A CA 1
ATOM 2713 C C . PRO A 1 341 ? 32.085 18.095 -1.386 1.00 87.44 341 PRO A C 1
ATOM 2715 O O . PRO A 1 341 ? 31.574 16.981 -1.462 1.00 87.44 341 PRO A O 1
ATOM 2718 N N . THR A 1 342 ? 32.804 18.618 -2.382 1.00 92.12 342 THR A N 1
ATOM 2719 C CA . THR A 1 342 ? 33.089 17.898 -3.633 1.00 92.12 342 THR A CA 1
ATOM 2720 C C . THR A 1 342 ? 34.528 18.105 -4.095 1.00 92.12 342 THR A C 1
ATOM 2722 O O . THR A 1 342 ? 35.147 19.137 -3.818 1.00 92.12 342 THR A O 1
ATOM 2725 N N . VAL A 1 343 ? 35.059 17.125 -4.825 1.00 91.75 343 VAL A N 1
ATOM 2726 C CA . VAL A 1 343 ? 36.370 17.188 -5.482 1.00 91.75 343 VAL A CA 1
ATOM 2727 C C . VAL A 1 343 ? 36.190 17.275 -6.992 1.00 91.75 343 VAL A C 1
ATOM 2729 O O . VAL A 1 343 ? 35.465 16.493 -7.602 1.00 91.75 343 VAL A O 1
ATOM 2732 N N . THR A 1 344 ? 36.844 18.240 -7.627 1.00 92.38 344 THR A N 1
ATOM 2733 C CA . THR A 1 344 ? 36.761 18.419 -9.083 1.00 92.38 344 THR A CA 1
ATOM 2734 C C . THR A 1 344 ? 37.533 17.330 -9.826 1.00 92.38 344 THR A C 1
ATOM 2736 O O . THR A 1 344 ? 38.508 16.775 -9.314 1.00 92.38 344 THR A O 1
ATOM 2739 N N . GLY A 1 345 ? 37.187 17.080 -11.093 1.00 88.19 345 GLY A N 1
ATOM 2740 C CA . GLY A 1 345 ? 37.947 16.141 -11.927 1.00 88.19 345 GLY A CA 1
ATOM 2741 C C . GLY A 1 345 ? 39.436 16.485 -12.057 1.00 88.19 345 GLY A C 1
ATOM 2742 O O . GLY A 1 345 ? 40.264 15.592 -12.210 1.00 88.19 345 GLY A O 1
ATOM 2743 N N . GLN A 1 346 ? 39.814 17.761 -11.921 1.00 88.06 346 GLN A N 1
ATOM 2744 C CA . GLN A 1 346 ? 41.222 18.173 -11.895 1.00 88.06 346 GLN A CA 1
ATOM 2745 C C . GLN A 1 346 ? 41.951 17.715 -10.625 1.00 88.06 346 GLN A C 1
ATOM 2747 O O . GLN A 1 346 ? 43.120 17.345 -10.713 1.00 88.06 346 GLN A O 1
ATOM 2752 N N . GLN A 1 347 ? 41.268 17.698 -9.477 1.00 89.50 347 GLN A N 1
ATOM 2753 C CA . GLN A 1 347 ? 41.811 17.211 -8.204 1.00 89.50 347 GLN A CA 1
ATOM 2754 C C . GLN A 1 347 ? 41.908 15.681 -8.170 1.00 89.50 347 GLN A C 1
ATOM 2756 O O . GLN A 1 347 ? 42.864 15.139 -7.626 1.00 89.50 347 GLN A O 1
ATOM 2761 N N . VAL A 1 348 ? 40.952 14.981 -8.788 1.00 92.25 348 VAL A N 1
ATOM 2762 C CA . VAL A 1 348 ? 40.890 13.507 -8.790 1.00 92.25 348 VAL A CA 1
ATOM 2763 C C . VAL A 1 348 ? 41.815 12.879 -9.841 1.00 92.25 348 VAL A C 1
ATOM 2765 O O . VAL A 1 348 ? 42.360 11.792 -9.635 1.00 92.25 348 VAL A O 1
ATOM 2768 N N . ARG A 1 349 ? 42.047 13.567 -10.968 1.00 89.19 349 ARG A N 1
ATOM 2769 C CA . ARG A 1 349 ? 42.830 13.054 -12.105 1.00 89.19 349 ARG A CA 1
ATOM 2770 C C . ARG A 1 349 ? 44.216 12.497 -11.736 1.00 89.19 349 ARG A C 1
ATOM 2772 O O . ARG A 1 349 ? 44.538 11.434 -12.264 1.00 89.19 349 ARG A O 1
ATOM 2779 N N . PRO A 1 350 ? 45.046 13.139 -10.889 1.00 89.19 350 PRO A N 1
ATOM 2780 C CA . PRO A 1 350 ? 46.358 12.600 -10.527 1.00 89.19 350 PRO A CA 1
ATOM 2781 C C . PRO A 1 350 ? 46.275 11.220 -9.864 1.00 89.19 350 PRO A C 1
ATOM 2783 O O . PRO A 1 350 ? 47.022 10.326 -10.248 1.00 89.19 350 PRO A O 1
ATOM 2786 N N . ILE A 1 351 ? 45.317 11.020 -8.952 1.00 89.69 351 ILE A N 1
ATOM 2787 C CA . ILE A 1 351 ? 45.103 9.739 -8.256 1.00 89.69 351 ILE A CA 1
ATOM 2788 C C . ILE A 1 351 ? 44.630 8.660 -9.233 1.00 89.69 351 ILE A C 1
ATOM 2790 O O . ILE A 1 351 ? 45.111 7.528 -9.204 1.00 89.69 351 ILE A O 1
ATOM 2794 N N . MET A 1 352 ? 43.718 9.010 -10.142 1.00 90.00 352 MET A N 1
ATOM 2795 C CA . MET A 1 352 ? 43.253 8.074 -11.168 1.00 90.00 352 MET A CA 1
ATOM 2796 C C . MET A 1 352 ? 44.380 7.659 -12.116 1.00 90.00 352 MET A C 1
ATOM 2798 O O . MET A 1 352 ? 44.474 6.490 -12.472 1.00 90.00 352 MET A O 1
ATOM 2802 N N . VAL A 1 353 ? 45.252 8.585 -12.520 1.00 90.75 353 VAL A N 1
ATOM 2803 C CA . VAL A 1 353 ? 46.384 8.280 -13.411 1.00 90.75 353 VAL A CA 1
ATOM 2804 C C . VAL A 1 353 ? 47.442 7.425 -12.707 1.00 90.75 353 VAL A C 1
ATOM 2806 O O . VAL A 1 353 ? 47.970 6.501 -13.323 1.00 90.75 353 VAL A O 1
ATOM 2809 N N . ASP A 1 354 ? 47.692 7.662 -11.416 1.00 89.19 354 ASP A N 1
ATOM 2810 C CA . ASP A 1 354 ? 48.628 6.869 -10.604 1.00 89.19 354 ASP A CA 1
ATOM 2811 C C . ASP A 1 354 ? 48.202 5.395 -10.459 1.00 89.19 354 ASP A C 1
ATOM 2813 O O . ASP A 1 354 ? 49.018 4.503 -10.232 1.00 89.19 354 ASP A O 1
ATOM 2817 N N . SER A 1 355 ? 46.919 5.094 -10.694 1.00 88.62 355 SER A N 1
ATOM 2818 C CA . SER A 1 355 ? 46.421 3.717 -10.705 1.00 88.62 355 SER A CA 1
ATOM 2819 C C . SER A 1 355 ? 47.116 2.817 -11.740 1.00 88.62 355 SER A C 1
ATOM 2821 O O . SER A 1 355 ? 47.169 1.602 -11.522 1.00 88.62 355 SER A O 1
ATOM 2823 N N . GLY A 1 356 ? 47.659 3.399 -12.820 1.00 87.56 356 GLY A N 1
ATOM 2824 C CA . GLY A 1 356 ? 48.312 2.698 -13.929 1.00 87.56 356 GLY A CA 1
ATOM 2825 C C . GLY A 1 356 ? 47.357 2.193 -15.018 1.00 87.56 356 GLY A C 1
ATOM 2826 O O . GLY A 1 356 ? 47.797 1.514 -15.946 1.00 87.56 356 GLY A O 1
ATOM 2827 N N . LEU A 1 357 ? 46.059 2.506 -14.930 1.00 90.12 357 LEU A N 1
ATOM 2828 C CA . LEU A 1 357 ? 45.068 2.098 -15.929 1.00 90.12 357 LEU A CA 1
ATOM 2829 C C . LEU A 1 357 ? 45.162 2.934 -17.224 1.00 90.12 357 LEU A C 1
ATOM 2831 O O . LEU A 1 357 ? 45.500 4.121 -17.176 1.00 90.12 357 LEU A O 1
ATOM 2835 N N . PRO A 1 358 ? 44.815 2.361 -18.396 1.00 91.06 358 PRO A N 1
ATOM 2836 C CA . PRO A 1 358 ? 44.791 3.101 -19.655 1.00 91.06 358 PRO A CA 1
ATOM 2837 C C . PRO A 1 358 ? 43.847 4.308 -19.604 1.00 91.06 358 PRO A C 1
ATOM 2839 O O . PRO A 1 358 ? 42.743 4.223 -19.070 1.00 91.06 358 PRO A O 1
ATOM 2842 N N . THR A 1 359 ? 44.219 5.411 -20.258 1.00 87.31 359 THR A N 1
ATOM 2843 C CA . THR A 1 359 ? 43.421 6.654 -20.287 1.00 87.31 359 THR A CA 1
ATOM 2844 C C . THR A 1 359 ? 41.972 6.437 -20.737 1.00 87.31 359 THR A C 1
ATOM 2846 O O . THR A 1 359 ? 41.062 7.092 -20.236 1.00 87.31 359 THR A O 1
ATOM 2849 N N . GLN A 1 360 ? 41.739 5.502 -21.665 1.00 88.00 360 GLN A N 1
ATOM 2850 C CA . GLN A 1 360 ? 40.393 5.152 -22.127 1.00 88.00 360 GLN A CA 1
ATOM 2851 C C . GLN A 1 360 ? 39.546 4.511 -21.017 1.00 88.00 360 GLN A C 1
ATOM 2853 O O . GLN A 1 360 ? 38.368 4.833 -20.890 1.00 88.00 360 GLN A O 1
ATOM 2858 N N . ALA A 1 361 ? 40.153 3.654 -20.192 1.00 88.25 361 ALA A N 1
ATOM 2859 C CA . ALA A 1 361 ? 39.497 3.025 -19.052 1.00 88.25 361 ALA A CA 1
ATOM 2860 C C . ALA A 1 361 ? 39.184 4.057 -17.961 1.00 88.25 361 ALA A C 1
ATOM 2862 O O . ALA A 1 361 ? 38.063 4.109 -17.474 1.00 88.25 361 ALA A O 1
ATOM 2863 N N . LEU A 1 362 ? 40.132 4.947 -17.647 1.00 91.00 362 LEU A N 1
ATOM 2864 C CA . LEU A 1 362 ? 39.921 6.014 -16.662 1.00 91.00 362 LEU A CA 1
ATOM 2865 C C . LEU A 1 362 ? 38.789 6.967 -17.058 1.00 91.00 362 LEU A C 1
ATOM 2867 O O . LEU A 1 362 ? 38.006 7.373 -16.205 1.00 91.00 362 LEU A O 1
ATOM 2871 N N . ARG A 1 363 ? 38.670 7.287 -18.353 1.00 90.62 363 ARG A N 1
ATOM 2872 C CA . ARG A 1 363 ? 37.543 8.069 -18.873 1.00 90.62 363 ARG A CA 1
ATOM 2873 C C . ARG A 1 363 ? 36.215 7.337 -18.683 1.00 90.62 363 ARG A C 1
ATOM 2875 O O . ARG A 1 363 ? 35.272 7.941 -18.197 1.00 90.62 363 ARG A O 1
ATOM 2882 N N . LYS A 1 364 ? 36.166 6.042 -19.010 1.00 90.69 364 LYS A N 1
ATOM 2883 C CA . LYS A 1 364 ? 34.969 5.215 -18.807 1.00 90.69 364 LYS A CA 1
ATOM 2884 C C . LYS A 1 364 ? 34.558 5.177 -17.331 1.00 90.69 364 LYS A C 1
ATOM 2886 O O . LYS A 1 364 ? 33.390 5.358 -17.027 1.00 90.69 364 LYS A O 1
ATOM 2891 N N . ILE A 1 365 ? 35.516 5.002 -16.418 1.00 92.31 365 ILE A N 1
ATOM 2892 C CA . ILE A 1 365 ? 35.261 5.017 -14.968 1.00 92.31 365 ILE A CA 1
ATOM 2893 C C . ILE A 1 365 ? 34.707 6.375 -14.530 1.00 92.31 365 ILE A C 1
ATOM 2895 O O . ILE A 1 365 ? 33.729 6.412 -13.795 1.00 92.31 365 ILE A O 1
ATOM 2899 N N . TRP A 1 366 ? 35.296 7.477 -15.002 1.00 93.19 366 TRP A N 1
ATOM 2900 C CA . TRP A 1 366 ? 34.815 8.827 -14.701 1.00 93.19 366 TRP A CA 1
ATOM 2901 C C . TRP A 1 366 ? 33.362 9.036 -15.144 1.00 93.19 366 TRP A C 1
ATOM 2903 O O . TRP A 1 366 ? 32.538 9.490 -14.355 1.00 93.19 366 TRP A O 1
ATOM 2913 N N . ASP A 1 367 ? 33.045 8.650 -16.382 1.00 90.62 367 ASP A N 1
ATOM 2914 C CA . ASP A 1 367 ? 31.703 8.793 -16.953 1.00 90.62 367 ASP A CA 1
ATOM 2915 C C . ASP A 1 367 ? 30.657 7.932 -16.209 1.00 90.62 367 ASP A C 1
ATOM 2917 O O . ASP A 1 367 ? 29.476 8.269 -16.204 1.00 90.62 367 ASP A O 1
ATOM 2921 N N . LEU A 1 368 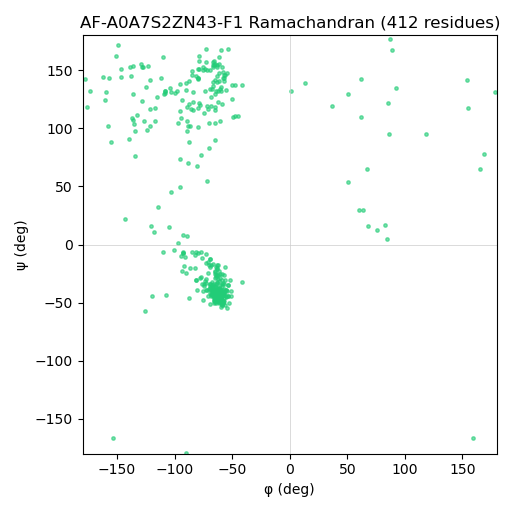? 31.080 6.838 -15.560 1.00 90.62 368 LEU A N 1
ATOM 2922 C CA . LEU A 1 368 ? 30.215 5.981 -14.741 1.00 90.62 368 LEU A CA 1
ATOM 2923 C C . LEU A 1 368 ? 29.967 6.548 -13.338 1.00 90.62 368 LEU A C 1
ATOM 2925 O O . LEU A 1 368 ? 28.864 6.414 -12.812 1.00 90.62 368 LEU A O 1
ATOM 2929 N N . VAL A 1 369 ? 30.989 7.136 -12.711 1.00 91.56 369 VAL A N 1
ATOM 2930 C CA . VAL A 1 369 ? 30.927 7.549 -11.299 1.00 91.56 369 VAL A CA 1
ATOM 2931 C C . VAL A 1 369 ? 30.430 8.980 -11.104 1.00 91.56 369 VAL A C 1
ATOM 2933 O O . VAL A 1 369 ? 29.870 9.267 -10.053 1.00 91.56 369 VAL A O 1
ATOM 2936 N N . ASP A 1 370 ? 30.568 9.875 -12.089 1.00 90.50 370 ASP A N 1
ATOM 2937 C CA . ASP A 1 370 ? 29.935 11.205 -12.063 1.00 90.50 370 ASP A CA 1
ATOM 2938 C C . ASP A 1 370 ? 28.463 11.100 -12.489 1.00 90.50 370 ASP A C 1
ATOM 2940 O O . ASP A 1 370 ? 28.050 11.592 -13.540 1.00 90.50 370 ASP A O 1
ATOM 2944 N N . ILE A 1 371 ? 27.658 10.440 -11.653 1.00 86.81 371 ILE A N 1
ATOM 2945 C CA . ILE A 1 371 ? 26.242 10.131 -11.918 1.00 86.81 371 ILE A CA 1
ATOM 2946 C C . ILE A 1 371 ? 25.445 11.413 -12.191 1.00 86.81 371 ILE A C 1
ATOM 2948 O O . ILE A 1 371 ? 24.515 11.428 -12.996 1.00 86.81 371 ILE A O 1
ATOM 2952 N N . SER A 1 372 ? 25.819 12.508 -11.524 1.00 81.75 372 SER A N 1
ATOM 2953 C CA . SER A 1 372 ? 25.156 13.809 -11.676 1.00 81.75 372 SER A CA 1
ATOM 2954 C C . SER A 1 372 ? 25.686 14.640 -12.854 1.00 81.75 372 SER A C 1
ATOM 2956 O O . SER A 1 372 ? 25.135 15.706 -13.130 1.00 81.75 372 SER A O 1
ATOM 2958 N N . GLY A 1 373 ? 26.746 14.194 -13.538 1.00 85.62 373 GLY A N 1
ATOM 2959 C CA . GLY A 1 373 ? 27.349 14.872 -14.689 1.00 85.62 373 GLY A CA 1
ATOM 2960 C C . GLY A 1 373 ? 27.881 16.275 -14.387 1.00 85.62 373 GLY A C 1
ATOM 2961 O O . GLY A 1 373 ? 27.840 17.152 -15.254 1.00 85.62 373 GLY A O 1
ATOM 2962 N N . ARG A 1 374 ? 28.325 16.527 -13.151 1.00 85.00 374 ARG A N 1
ATOM 2963 C CA . ARG A 1 374 ? 28.693 17.877 -12.682 1.00 85.00 374 ARG A CA 1
ATOM 2964 C C . ARG A 1 374 ? 30.175 18.207 -12.852 1.00 85.00 374 ARG A C 1
ATOM 2966 O O . ARG A 1 374 ? 30.576 19.341 -12.603 1.00 85.00 374 ARG A O 1
ATOM 2973 N N . GLY A 1 375 ? 31.000 17.246 -13.266 1.00 88.88 375 GLY A N 1
ATOM 2974 C CA . GLY A 1 375 ? 32.450 17.411 -13.387 1.00 88.88 375 GLY A CA 1
ATOM 2975 C C . GLY A 1 375 ? 33.193 17.392 -12.043 1.00 88.88 375 GLY A C 1
ATOM 2976 O O . GLY A 1 375 ? 34.373 17.755 -11.979 1.00 88.88 375 GLY A O 1
ATOM 2977 N N . ALA A 1 376 ? 32.514 16.975 -10.975 1.00 91.12 376 ALA A N 1
ATOM 2978 C CA . ALA A 1 376 ? 33.036 16.849 -9.621 1.00 91.12 376 ALA A CA 1
ATOM 2979 C C . ALA A 1 376 ? 32.369 15.659 -8.921 1.00 91.12 376 ALA A C 1
ATOM 2981 O O . ALA A 1 376 ? 31.227 15.339 -9.233 1.00 91.12 376 ALA A O 1
ATOM 2982 N N . LEU A 1 377 ? 33.071 15.037 -7.977 1.00 92.56 377 LEU A N 1
ATOM 2983 C CA . LEU A 1 377 ? 32.602 13.871 -7.228 1.00 92.56 377 LEU A CA 1
ATOM 2984 C C . LEU A 1 377 ? 32.366 14.244 -5.764 1.00 92.56 377 LEU A C 1
ATOM 2986 O O . LEU A 1 377 ? 33.105 15.054 -5.200 1.00 92.56 377 LEU A O 1
ATOM 2990 N N . ASP A 1 378 ? 31.337 13.664 -5.159 1.00 92.50 378 ASP A N 1
ATOM 2991 C CA . ASP A 1 378 ? 31.144 13.674 -3.707 1.00 92.50 378 ASP A CA 1
ATOM 2992 C C . ASP A 1 378 ? 31.831 12.456 -3.087 1.00 92.50 378 ASP A C 1
ATOM 2994 O O . ASP A 1 378 ? 32.509 11.692 -3.777 1.00 92.50 378 ASP A O 1
ATOM 2998 N N . ASP A 1 379 ? 31.728 12.314 -1.771 1.00 90.88 379 ASP A N 1
ATOM 2999 C CA . ASP A 1 379 ? 32.424 11.275 -1.021 1.00 90.88 379 ASP A CA 1
ATOM 3000 C C . ASP A 1 379 ? 32.004 9.863 -1.460 1.00 90.88 379 ASP A C 1
ATOM 3002 O O . ASP A 1 379 ? 32.859 8.983 -1.588 1.00 90.88 379 ASP A O 1
ATOM 3006 N N . GLU A 1 380 ? 30.718 9.646 -1.755 1.00 92.06 380 GLU A N 1
ATOM 3007 C CA . GLU A 1 380 ? 30.224 8.338 -2.191 1.00 92.06 380 GLU A CA 1
ATOM 3008 C C . GLU A 1 380 ? 30.597 8.010 -3.642 1.00 92.06 380 GLU A C 1
ATOM 3010 O O . GLU A 1 380 ? 30.993 6.879 -3.930 1.00 92.06 380 GLU A O 1
ATOM 3015 N N . GLU A 1 381 ? 30.530 8.977 -4.561 1.00 93.31 381 GLU A N 1
ATOM 3016 C CA . GLU A 1 381 ? 31.002 8.773 -5.937 1.00 93.31 381 GLU A CA 1
ATOM 3017 C C . GLU A 1 381 ? 32.519 8.603 -6.008 1.00 93.31 381 GLU A C 1
ATOM 3019 O O . GLU A 1 381 ? 33.016 7.814 -6.811 1.00 93.31 381 GLU A O 1
ATOM 3024 N N . PHE A 1 382 ? 33.272 9.304 -5.158 1.00 93.75 382 PHE A N 1
ATOM 3025 C CA . PHE A 1 382 ? 34.713 9.117 -5.059 1.00 93.75 382 PHE A CA 1
ATOM 3026 C C . PHE A 1 382 ? 35.055 7.723 -4.521 1.00 93.75 382 PHE A C 1
ATOM 3028 O O . PHE A 1 382 ? 35.911 7.040 -5.084 1.00 93.75 382 PHE A O 1
ATOM 3035 N N . ALA A 1 383 ? 34.355 7.259 -3.482 1.00 92.38 383 ALA A N 1
ATOM 3036 C CA . ALA A 1 383 ? 34.496 5.897 -2.974 1.00 92.38 383 ALA A CA 1
ATOM 3037 C C . ALA A 1 383 ? 34.180 4.853 -4.060 1.00 92.38 383 ALA A C 1
ATOM 3039 O O . ALA A 1 383 ? 34.940 3.903 -4.250 1.00 92.38 383 ALA A O 1
ATOM 3040 N N . LEU A 1 384 ? 33.117 5.064 -4.840 1.00 92.81 384 LEU A N 1
ATOM 3041 C CA . LEU A 1 384 ? 32.783 4.209 -5.976 1.00 92.81 384 LEU A CA 1
ATOM 3042 C C . LEU A 1 384 ? 33.877 4.227 -7.057 1.00 92.81 384 LEU A C 1
ATOM 3044 O O . LEU A 1 384 ? 34.250 3.173 -7.570 1.00 92.81 384 LEU A O 1
ATOM 3048 N N . ALA A 1 385 ? 34.438 5.396 -7.374 1.00 93.44 385 ALA A N 1
ATOM 3049 C CA . ALA A 1 385 ? 35.531 5.522 -8.336 1.00 93.44 385 ALA A CA 1
ATOM 3050 C C . ALA A 1 385 ? 36.755 4.705 -7.899 1.00 93.44 385 ALA A C 1
ATOM 3052 O O . ALA A 1 385 ? 37.332 3.965 -8.697 1.00 93.44 385 ALA A O 1
ATOM 3053 N N . MET A 1 386 ? 37.120 4.789 -6.618 1.00 93.81 386 MET A N 1
ATOM 3054 C CA . MET A 1 386 ? 38.240 4.039 -6.053 1.00 93.81 386 MET A CA 1
ATOM 3055 C C . MET A 1 386 ? 37.979 2.531 -6.019 1.00 93.81 386 MET A C 1
ATOM 3057 O O . MET A 1 386 ? 38.899 1.758 -6.301 1.00 93.81 386 MET A O 1
ATOM 3061 N N . TYR A 1 387 ? 36.740 2.109 -5.755 1.00 92.69 387 TYR A N 1
ATOM 3062 C CA . TYR A 1 387 ? 36.333 0.708 -5.850 1.00 92.69 387 TYR A CA 1
ATOM 3063 C C . TYR A 1 387 ? 36.520 0.157 -7.260 1.00 92.69 387 TYR A C 1
ATOM 3065 O O . TYR A 1 387 ? 37.223 -0.834 -7.439 1.00 92.69 387 TYR A O 1
ATOM 3073 N N . VAL A 1 388 ? 35.954 0.830 -8.267 1.00 91.69 388 VAL A N 1
ATOM 3074 C CA . VAL A 1 388 ? 36.016 0.376 -9.664 1.00 91.69 388 VAL A CA 1
ATOM 3075 C C . VAL A 1 388 ? 37.461 0.359 -10.170 1.00 91.69 388 VAL A C 1
ATOM 3077 O O . VAL A 1 388 ? 37.855 -0.562 -10.880 1.00 91.69 388 VAL A O 1
ATOM 3080 N N . ILE A 1 389 ? 38.288 1.328 -9.766 1.00 92.50 389 ILE A N 1
ATOM 3081 C CA . ILE A 1 389 ? 39.726 1.323 -10.072 1.00 92.50 389 ILE A CA 1
ATOM 3082 C C . ILE A 1 389 ? 40.425 0.133 -9.406 1.00 92.50 389 ILE A C 1
ATOM 3084 O O . ILE A 1 389 ? 41.238 -0.533 -10.045 1.00 92.50 389 ILE A O 1
ATOM 3088 N N . SER A 1 390 ? 40.138 -0.135 -8.129 1.00 89.50 390 SER A N 1
ATOM 3089 C CA . SER A 1 390 ? 40.738 -1.253 -7.395 1.00 89.50 390 SER A CA 1
ATOM 3090 C C . SER A 1 390 ? 40.355 -2.598 -8.013 1.00 89.50 390 SER A C 1
ATOM 3092 O O . SER A 1 390 ? 41.224 -3.447 -8.204 1.00 89.50 390 SER A O 1
ATOM 3094 N N . ASP A 1 391 ? 39.085 -2.771 -8.370 1.00 89.12 391 ASP A N 1
ATOM 3095 C CA . ASP A 1 391 ? 38.579 -3.971 -9.030 1.00 89.12 391 ASP A CA 1
ATOM 3096 C C . ASP A 1 391 ? 39.220 -4.164 -10.414 1.00 89.12 391 ASP A C 1
ATOM 3098 O O . ASP A 1 391 ? 39.804 -5.213 -10.677 1.00 89.12 391 ASP A O 1
ATOM 3102 N N . ALA A 1 392 ? 39.258 -3.119 -11.247 1.00 89.31 392 ALA A N 1
ATOM 3103 C CA . ALA A 1 392 ? 39.879 -3.171 -12.572 1.00 89.31 392 ALA A CA 1
ATOM 3104 C C . ALA A 1 392 ? 41.394 -3.442 -12.533 1.00 89.31 392 ALA A C 1
ATOM 3106 O O . ALA A 1 392 ? 41.961 -3.984 -13.483 1.00 89.31 392 ALA A O 1
ATOM 3107 N N . LYS A 1 393 ? 42.081 -3.088 -11.439 1.00 87.81 393 LYS A N 1
ATOM 3108 C CA . LYS A 1 393 ? 43.501 -3.429 -11.245 1.00 87.81 393 LYS A CA 1
ATOM 3109 C C . LYS A 1 393 ? 43.722 -4.903 -10.917 1.00 87.81 393 LYS A C 1
ATOM 3111 O O . LYS A 1 393 ? 44.775 -5.433 -11.263 1.00 87.81 393 LYS A O 1
ATOM 3116 N N . VAL A 1 394 ? 42.772 -5.544 -10.239 1.00 87.31 394 VAL A N 1
ATOM 3117 C CA . VAL A 1 394 ? 42.864 -6.957 -9.841 1.00 87.31 394 VAL A CA 1
ATOM 3118 C C . VAL A 1 394 ? 42.332 -7.868 -10.946 1.00 87.31 394 VAL A C 1
ATOM 3120 O O . VAL A 1 394 ? 42.985 -8.846 -11.304 1.00 87.31 394 VAL A O 1
ATOM 3123 N N . ASN A 1 395 ? 41.177 -7.517 -11.508 1.00 86.19 395 ASN A N 1
ATOM 3124 C CA . ASN A 1 395 ? 40.413 -8.336 -12.447 1.00 86.19 395 ASN A CA 1
ATOM 3125 C C . ASN A 1 395 ? 40.600 -7.917 -13.917 1.00 86.19 395 ASN A C 1
ATOM 3127 O O . ASN A 1 395 ? 40.127 -8.602 -14.821 1.00 86.19 395 ASN A O 1
ATOM 3131 N N . GLY A 1 396 ? 41.339 -6.833 -14.169 1.00 87.00 396 GLY A N 1
ATOM 3132 C CA . GLY A 1 396 ? 41.600 -6.299 -15.503 1.00 87.00 396 GLY A CA 1
ATOM 3133 C C . GLY A 1 396 ? 40.545 -5.294 -15.973 1.00 87.00 396 GLY A C 1
ATOM 3134 O O . GLY A 1 396 ? 39.470 -5.157 -15.404 1.00 87.00 396 GLY A O 1
ATOM 3135 N N . VAL A 1 397 ? 40.847 -4.581 -17.063 1.00 84.25 397 VAL A N 1
ATOM 3136 C CA . VAL A 1 397 ? 39.991 -3.507 -17.616 1.00 84.25 397 VAL A CA 1
ATOM 3137 C C . VAL A 1 397 ? 38.602 -4.013 -18.047 1.00 84.25 397 VAL A C 1
ATOM 3139 O O . VAL A 1 397 ? 37.655 -3.232 -18.104 1.00 84.25 397 VAL A O 1
ATOM 3142 N N . GLU A 1 398 ? 38.469 -5.313 -18.325 1.00 81.75 398 GLU A N 1
ATOM 3143 C CA . GLU A 1 398 ? 37.207 -5.962 -18.706 1.00 81.75 398 GLU A CA 1
ATOM 3144 C C . GLU A 1 398 ? 36.182 -6.025 -17.565 1.00 81.75 398 GLU A C 1
ATOM 3146 O O . GLU A 1 398 ? 34.996 -6.192 -17.837 1.00 81.75 398 GLU A O 1
ATOM 3151 N N . SER A 1 399 ? 36.598 -5.844 -16.305 1.00 84.25 399 SER A N 1
ATOM 3152 C CA . SER A 1 399 ? 35.670 -5.819 -15.169 1.00 84.25 399 SER A CA 1
ATOM 3153 C C . SER A 1 399 ? 34.891 -4.503 -15.047 1.00 84.25 399 SER A C 1
ATOM 3155 O O . SER A 1 399 ? 33.905 -4.438 -14.315 1.00 84.25 399 SER A O 1
ATOM 3157 N N . ILE A 1 400 ? 35.281 -3.457 -15.791 1.00 88.12 400 ILE A N 1
ATOM 3158 C CA . ILE A 1 400 ? 34.595 -2.160 -15.785 1.00 88.12 400 ILE A CA 1
ATOM 3159 C C . ILE A 1 400 ? 33.273 -2.288 -16.561 1.00 88.12 400 ILE A C 1
ATOM 3161 O O . ILE A 1 400 ? 33.306 -2.421 -17.795 1.00 88.12 400 ILE A O 1
ATOM 3165 N N . PRO A 1 401 ? 32.112 -2.177 -15.892 1.00 85.44 401 PRO A N 1
ATOM 3166 C CA . PRO A 1 401 ? 30.820 -2.388 -16.533 1.00 85.44 401 PRO A CA 1
ATOM 3167 C C . PRO A 1 401 ? 30.531 -1.311 -17.590 1.00 85.44 401 PRO A C 1
ATOM 3169 O O . PRO A 1 401 ? 31.077 -0.210 -17.541 1.00 85.44 401 PRO A O 1
ATOM 3172 N N . ASP A 1 402 ? 29.696 -1.626 -18.582 1.00 83.25 402 ASP A N 1
ATOM 3173 C CA . ASP A 1 402 ? 29.260 -0.647 -19.595 1.00 83.25 402 ASP A CA 1
ATOM 3174 C C . ASP A 1 402 ? 28.192 0.317 -19.061 1.00 83.25 402 ASP A C 1
ATOM 3176 O O . ASP A 1 402 ? 28.121 1.464 -19.494 1.00 83.25 402 ASP A O 1
ATOM 3180 N N . GLU A 1 403 ? 27.403 -0.134 -18.087 1.00 82.12 403 GLU A N 1
ATOM 3181 C CA . GLU A 1 403 ? 26.381 0.641 -17.385 1.00 82.12 403 GLU A CA 1
ATOM 3182 C C . GLU A 1 403 ? 26.454 0.315 -15.893 1.00 82.12 403 GLU A C 1
ATOM 3184 O O . GLU A 1 403 ? 26.744 -0.823 -15.522 1.00 82.12 403 GLU A O 1
ATOM 3189 N N . LEU A 1 404 ? 26.196 1.298 -15.028 1.00 80.88 404 LEU A N 1
ATOM 3190 C CA . LEU A 1 404 ? 26.323 1.118 -13.585 1.00 80.88 404 LEU A CA 1
ATOM 3191 C C . LEU A 1 404 ? 25.200 0.201 -13.041 1.00 80.88 404 LEU A C 1
ATOM 3193 O O . LEU A 1 404 ? 24.027 0.580 -13.114 1.00 80.88 404 LEU A O 1
ATOM 3197 N N . PRO A 1 405 ? 25.504 -0.985 -12.476 1.00 83.19 405 PRO A N 1
ATOM 3198 C CA . PRO A 1 405 ? 24.486 -1.848 -11.880 1.00 83.19 405 PRO A CA 1
ATOM 3199 C C . PRO A 1 405 ? 23.854 -1.210 -10.637 1.00 83.19 405 PRO A C 1
ATOM 3201 O O . PRO A 1 405 ? 24.469 -0.393 -9.953 1.00 83.19 405 PRO A O 1
ATOM 3204 N N . ARG A 1 406 ? 22.643 -1.645 -10.271 1.00 78.94 406 ARG A N 1
ATOM 3205 C CA . ARG A 1 406 ? 21.917 -1.105 -9.104 1.00 78.94 406 ARG A CA 1
ATOM 3206 C C . ARG A 1 406 ? 22.685 -1.232 -7.781 1.00 78.94 406 ARG A C 1
ATOM 3208 O O . ARG A 1 406 ? 22.587 -0.341 -6.946 1.00 78.94 406 ARG A O 1
ATOM 3215 N N . SER A 1 407 ? 23.476 -2.290 -7.615 1.00 80.38 407 SER A N 1
ATOM 3216 C CA . SER A 1 407 ? 24.322 -2.511 -6.433 1.00 80.38 407 SER A CA 1
ATOM 3217 C C . SER A 1 407 ? 25.528 -1.563 -6.351 1.00 80.38 407 SER A C 1
ATOM 3219 O O . SER A 1 407 ? 26.128 -1.408 -5.292 1.00 80.38 407 SER A O 1
ATOM 3221 N N . PHE A 1 408 ? 25.878 -0.883 -7.446 1.00 84.62 408 PHE A N 1
ATOM 3222 C CA . PHE A 1 408 ? 26.967 0.096 -7.495 1.00 84.62 408 PHE A CA 1
ATOM 3223 C C . PHE A 1 408 ? 26.462 1.516 -7.209 1.00 84.62 408 PHE A C 1
ATOM 3225 O O . PHE A 1 408 ? 27.260 2.372 -6.832 1.00 84.62 408 PHE A O 1
ATOM 3232 N N . LEU A 1 409 ? 25.150 1.767 -7.340 1.00 85.88 409 LEU A N 1
ATOM 3233 C CA . LEU A 1 409 ? 24.561 3.078 -7.065 1.00 85.88 409 LEU A CA 1
ATOM 3234 C C . LEU A 1 409 ? 24.758 3.451 -5.587 1.00 85.88 409 LEU A C 1
ATOM 3236 O O . LEU A 1 409 ? 24.289 2.700 -4.715 1.00 85.88 409 LEU A O 1
ATOM 3240 N N . PRO A 1 410 ? 25.408 4.602 -5.310 1.00 85.94 410 PRO A N 1
ATOM 3241 C CA . PRO A 1 410 ? 25.520 5.148 -3.968 1.00 85.94 410 PRO A CA 1
ATOM 3242 C C . PRO A 1 410 ? 24.155 5.202 -3.274 1.00 85.94 410 PRO A C 1
ATOM 3244 O O . PRO A 1 410 ? 23.182 5.599 -3.921 1.00 85.94 410 PRO A O 1
ATOM 3247 N N . PRO A 1 411 ? 24.048 4.834 -1.984 1.00 82.19 411 PRO A N 1
ATOM 3248 C CA . PRO A 1 411 ? 22.775 4.828 -1.266 1.00 82.19 411 PRO A CA 1
ATOM 3249 C C . PRO A 1 411 ? 22.027 6.165 -1.325 1.00 82.19 411 PRO A C 1
ATOM 3251 O O . PRO A 1 411 ? 20.804 6.167 -1.448 1.00 82.19 411 PRO A O 1
ATOM 3254 N N . SER A 1 412 ? 22.745 7.295 -1.320 1.00 80.00 412 SER A N 1
ATOM 3255 C CA . SER A 1 412 ? 22.14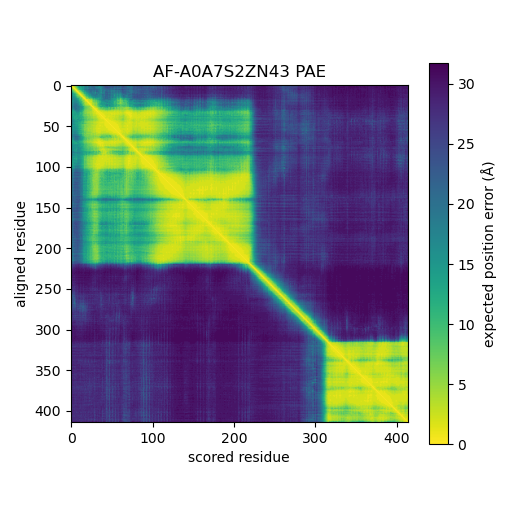2 8.633 -1.432 1.00 80.00 412 SER A CA 1
ATOM 3256 C C . SER A 1 412 ? 21.536 8.953 -2.808 1.00 80.00 412 SER A C 1
ATOM 3258 O O . SER A 1 412 ? 20.816 9.942 -2.943 1.00 80.00 412 SER A O 1
ATOM 3260 N N . LYS A 1 413 ? 21.814 8.133 -3.831 1.00 76.50 413 LYS A N 1
ATOM 3261 C CA . LYS A 1 413 ? 21.458 8.357 -5.245 1.00 76.50 413 LYS A CA 1
ATOM 3262 C C . LYS A 1 413 ? 20.573 7.253 -5.833 1.00 76.50 413 LYS A C 1
ATOM 3264 O O . LYS A 1 413 ? 20.483 7.137 -7.057 1.00 76.50 413 LYS A O 1
ATOM 3269 N N . ARG A 1 414 ? 19.968 6.427 -4.975 1.00 74.56 414 ARG A N 1
ATOM 3270 C CA . ARG A 1 414 ? 19.055 5.338 -5.357 1.00 74.56 414 ARG A CA 1
ATOM 3271 C C . ARG A 1 414 ? 17.636 5.803 -5.652 1.00 74.56 414 ARG A C 1
ATOM 3273 O O . ARG A 1 414 ? 17.184 6.788 -5.028 1.00 74.56 414 ARG A O 1
#

InterPro domains:
  IPR000261 EH domain [PF12763] (322-413)
  IPR000261 EH domain [PS50031] (323-414)
  IPR000261 EH domain [SM00027] (316-414)
  IPR000261 EH domain [cd00052] (331-393)
  IPR002048 EF-hand domain [PS50222] (357-392)
  IPR011992 EF-hand domain pair [SSF47473] (316-411)
  IPR027417 P-loop containing nucleoside triphosphate hydrolase [G3DSA:3.40.50.300] (24-105)
  IPR040990 Domain of unknown function DUF5600 [PF18150] (108-214)

Radius of gyration: 33.87 Å; Cα contacts (8 Å, |Δi|>4): 263; chains: 1; bounding box: 85×97×79 Å

Foldseek 3Di:
DPDPPDDPDPVVVVPPPLVVVLVVCPPQVVVDEAEPAPLLVAAPVVSVVSVVVVQVSCVVRDPDPDRHDYQYYHPDPDD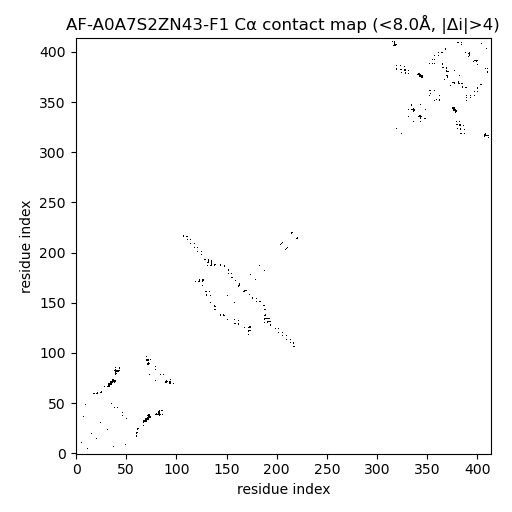RDPRNPVCVVVNVVSVVVVVVVVVCVVLVVVVVVLVVVLLVLLLVLLVLLLLQLLLVQADDPDDQVVSLCVCLVVVVVSSVVSCVVVVHDPVSYDDSVVVSVVSVVDRSNPGDHDDVVVSVVSVCCNPPVSVVVNCVSVVNDDPPDDDDDDDDDDDDDDDDDDDDDDDDDDDDDDDDDDDDDDDDDDDDDDDDDDDDDDDDDDDDDDDDDDDDDDDDDDPDDDDDDDDDDDPPPDLLAPQDPVLLVVQLVVQVVLPFDDVVGKAALVSCVVVLVVLVDDPVLSVQLVVALPPVPPRIHGSLSSSLSVVLSVCCSVVNSVSRDNHQDPNNDRPVRD

Organism: NCBI:txid101924

Solvent-accessible surface area (backbone atoms only — not comparable to full-atom values): 26779 Å² total; per-residue (Å²): 136,88,80,83,88,66,78,97,49,84,72,65,66,77,67,57,61,58,70,66,47,35,69,61,38,80,84,41,59,92,77,62,76,46,69,48,66,56,44,26,80,37,42,74,69,57,44,52,52,53,48,52,52,50,53,55,56,42,62,75,52,52,88,59,96,70,83,81,67,69,37,48,22,58,93,62,96,67,82,74,40,80,63,16,51,88,46,45,69,56,30,52,52,31,47,49,51,50,51,52,52,61,68,42,41,66,56,54,51,52,55,48,53,51,52,53,49,52,53,48,52,46,33,51,51,47,49,48,51,51,50,27,54,52,33,72,68,47,65,94,86,66,63,54,70,65,50,49,55,52,48,64,73,41,42,73,58,52,50,54,48,53,25,65,76,68,74,46,63,78,85,47,52,75,60,64,67,65,50,48,64,51,52,76,78,53,64,56,83,74,53,70,77,71,57,64,70,60,51,51,53,51,48,47,39,65,73,47,52,47,57,55,49,52,32,58,70,69,69,57,71,80,80,80,79,79,82,80,90,81,90,81,83,88,87,86,89,82,84,89,81,88,86,84,89,78,85,81,86,82,85,87,77,89,78,82,85,81,90,78,89,89,85,87,84,84,87,83,89,84,80,89,78,89,77,91,80,89,80,87,80,90,79,87,88,82,87,84,81,85,81,86,80,84,87,78,91,82,96,76,91,85,90,86,87,86,90,77,97,69,89,69,81,72,78,70,44,76,69,48,72,70,56,39,56,56,38,42,53,55,46,58,73,68,62,47,50,72,87,78,53,29,39,42,53,81,69,47,45,62,62,58,54,70,70,70,60,56,70,70,56,54,50,53,50,48,68,58,38,34,78,82,70,70,65,44,33,40,59,61,34,44,31,48,42,52,48,54,52,54,47,24,69,76,68,34,75,83,63,60,70,96,63,83,52,78,42,65,46,44,82,94,72,110